Protein 7AF2 (pdb70)

Foldseek 3Di:
DKDFQFDALPDWAADPVGHTQQAQRPPSAQHFWAFWAWEAFLLRKIKIWIWSQRYALDLQFATFIKIWIDNPNAHDTDIYTQGHFPPPANTGWYWHFKAWEFAQQVNQTKIKIKTKTFDPDRDDQLVAQAFLAAPRIDIWMWMDRPRPPHIDTAAACVSVQSSVVGFFHYKGFLTHYAYQDPVGKTKTWMKTQTHPPDPQGIWIFIWIDRRRHYIHTDPATHRQAVNRWYWEDDPQKIKIWHWHAFFIFMWIDNPRTRDIDGQQLRGRQATQAGPTDHKEWYWDAQPPDIKIKMWWANNPVRALQRAQTFIKITQSPPSDIDTLDSPGRGRHDSSHFIYKYWYWDCNPNDIWIKMWTGHHRTIMIDTPVVSVVVRSPSD

B-factor: mean 16.39, std 13.79, range [0.5, 220.58]

Sequence (379 aa):
EKKSSVVFKAEGEHFTDQKKGNTTIVGSGSGGTTKYFRIPAMCCTTSKGTIVVFADARHNTASGQSFIDTAAARSTDGGKKTWNKKKIAIYNDRVNSKKLSRVMDDPTCCIVANIQGRRETILVMVGKWNNNDKTWGAYRDKKAPDTDWDDLVLYKKSTDDGVTFSKKVETNIHDIVTKKNGTISAMLGGVGSGLQLNDDGKLVFPVQMVRTKNITTTTVVLNTTSFIYSTDGITWSLPSGYCEGFGSENNIIEFNASLVNNIRNSGLRRSFETKDFGKKTWTEFPPMDKKVDNRNHGVQGSTITIPSGNKLVVAAHSSAQNKNNDYTRSDISLYAHNLYSGEVKLIDDDFYPKVGNASGAGYSCLSYRKKNVDKETLYVVYEANGSIEFQDLSRRHLPVIKSSYYNN

Radius of gyration: 18.96 Å; Cα contacts (8 Å, |Δi|>4): 1265; chains: 1; bounding box: 46×47×44 Å

Solvent-accessible surface area: 14391 Å² total; per-residue (Å²): 162,97,17,57,1,0,110,14,64,40,17,113,10,69,34,126,183,48,92,80,13,112,9,65,4,77,73,17,7,1,69,14,0,24,4,0,0,2,4,3,0,58,153,24,4,0,0,0,0,0,0,0,7,2,50,52,12,50,15,51,3,23,0,0,0,0,3,0,57,1,95,62,29,2,162,90,30,107,81,58,15,10,2,50,2,68,81,92,38,98,147,14,0,4,0,14,17,0,0,0,2,38,5,87,18,127,72,140,40,5,2,2,0,0,0,0,35,7,19,88,13,85,103,73,43,29,53,46,42,124,106,43,16,12,109,28,6,43,5,20,2,42,83,3,40,62,26,1,82,78,24,58,111,15,116,45,36,0,69,77,24,0,61,161,49,35,36,0,0,2,0,6,0,0,1,0,14,13,28,55,16,145,120,28,54,0,0,0,0,0,7,0,0,17,12,145,121,39,135,66,64,48,8,0,2,0,0,51,3,79,59,2,90,82,2,40,36,16,96,10,72,2,101,1,47,24,4,18,1,1,6,5,39,22,124,99,10,7,0,1,3,0,36,31,64,21,76,3,32,0,19,25,2,154,47,73,0,135,82,28,76,92,9,96,18,2,18,112,80,7,67,1,90,70,55,0,0,0,2,0,2,24,36,0,58,21,80,158,73,46,0,0,0,0,0,0,0,42,0,127,76,67,50,105,21,14,0,11,1,0,0,26,0,2,4,5,99,70,6,96,51,77,88,25,27,35,11,15,82,109,88,10,49,57,73,6,4,1,12,0,0,1,11,41,57,125,29,143,126,127,47,11,0,6,0,0,1,4,7,100,1,6,0,16,2,23,40,0,27,157,27,8,94,67,0,55,76,31,64

Nearest PDB structures (foldseek):
  7af2-assembly1_AAA  TM=1.003E+00  e=1.413E-81  Salmonella enterica subsp. enterica serovar Typhimurium
  3sil-assembly1_A  TM=1.002E+00  e=9.179E-80  Salmonella enterica subsp. enterica serovar Typhimurium str. LT2
  6tvi-assembly1_AAA  TM=1.001E+00  e=4.325E-78  Salmonella enterica subsp. enterica serovar Typhimurium str. LT2
  8um0-assembly1_A  TM=8.917E-01  e=1.892E-34  Clostridium perfringens ATCC 13124
  8ule-assembly1_A  TM=8.725E-01  e=5.517E-34  Clostridium perfringens ATCC 13124

Secondary structure (P-SEA, 3-state):
ccccccccccbbbbccccccccccccccccccccbbbbbbccccbbbbbbcccccccccccbbbbbbbbbcccccbbbbbbcccccccccccccccbbbbbbccccccbbbbbbbcccccccccccccccccccccbbbbbbbbcccccbbbbbbcaaaaaaaaaccccccccccccccccccbbbbbbbcccccccccccbbbbccccccccbbbbcccccccccccbbbbbcccbbbbbbbcccbbbbbbbccccccccccccccccccccccbbbbbbbccccccbbbbbbbbbccccccccccccbbbbbccccbbbbbccccccccccccccccbbbbbbbcccbbbbbbbbbcccbbbbbbcccaaaaaaacc

Structure (mmCIF, N/CA/C/O backbone):
data_7AF2
#
_entry.id   7AF2
#
_cell.length_a   46.914
_cell.length_b   81.357
_cell.length_c   91.053
_cell.angle_alpha   90.000
_cell.angle_beta   90.000
_cell.angle_gamma   90.000
#
_symmetry.space_group_name_H-M   'P 21 21 21'
#
loop_
_entity.id
_entity.type
_entity.pdbx_description
1 polymer Sialidase
2 non-polymer GLYCEROL
3 non-polymer 'PHOSPHATE ION'
4 water water
#
loop_
_atom_site.group_PDB
_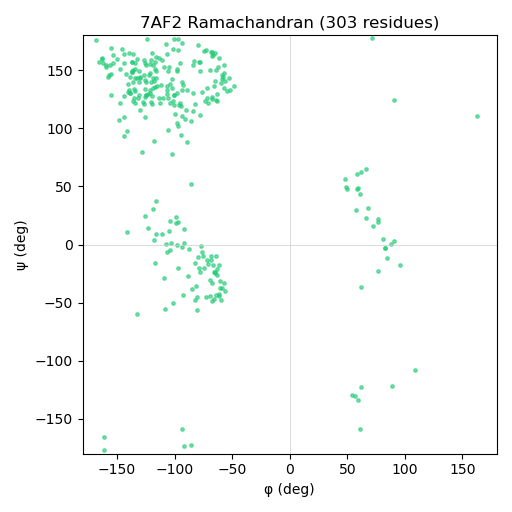atom_site.id
_atom_site.type_symbol
_atom_site.label_atom_id
_atom_site.label_alt_id
_atom_site.label_comp_id
_atom_site.label_asym_id
_atom_site.label_entity_id
_atom_site.label_seq_id
_atom_site.pdbx_PDB_ins_code
_atom_site.Cartn_x
_atom_site.Cartn_y
_atom_site.Cartn_z
_atom_site.occupancy
_atom_site.B_iso_or_equiv
_atom_site.auth_seq_id
_atom_site.auth_comp_id
_atom_site.auth_asym_id
_atom_site.auth_atom_id
_atom_site.pdbx_PDB_model_num
ATOM 1 N N B GLU A 1 1 ? 22.815 38.584 31.222 1.000 113.877 4 GLU AAA N 1
ATOM 2 C CA B GLU A 1 1 ? 23.466 39.501 30.241 1.000 94.501 4 GLU AAA CA 1
ATOM 3 C C B GLU A 1 1 ? 24.428 40.465 30.982 1.000 144.788 4 GLU AAA C 1
ATOM 4 O O B GLU A 1 1 ? 25.533 40.022 31.253 1.000 89.779 4 GLU AAA O 1
ATOM 18 N N A LYS A 1 2 ? 24.265 42.858 30.585 0.490 65.826 5 LYS AAA N 1
ATOM 19 N N B LYS A 1 2 ? 23.972 41.708 31.274 0.510 186.349 5 LYS AAA N 1
ATOM 20 C CA A LYS A 1 2 ? 24.662 43.056 32.000 0.490 140.412 5 LYS AAA CA 1
ATOM 21 C CA B LYS A 1 2 ? 24.597 42.885 31.974 0.510 115.495 5 LYS AAA CA 1
ATOM 22 C C A LYS A 1 2 ? 23.519 43.584 32.876 0.490 61.228 5 LYS AAA C 1
ATOM 23 C C B LYS A 1 2 ? 23.541 43.572 32.865 0.510 159.266 5 LYS AAA C 1
ATOM 24 O O A LYS A 1 2 ? 22.407 43.798 32.373 0.490 76.320 5 LYS AAA O 1
ATOM 25 O O B LYS A 1 2 ? 22.430 43.845 32.375 0.510 139.204 5 LYS AAA O 1
ATOM 62 N N A SER A 1 3 ? 23.849 43.850 34.143 0.750 15.454 6 SER AAA N 1
ATOM 63 N N B SER A 1 3 ? 23.888 43.848 34.125 0.250 160.185 6 SER AAA N 1
ATOM 64 C CA A SER A 1 3 ? 22.892 44.454 35.094 0.750 12.225 6 SER AAA CA 1
ATOM 65 C CA B SER A 1 3 ? 22.911 44.434 35.071 0.250 110.824 6 SER AAA CA 1
ATOM 66 C C A SER A 1 3 ? 23.657 45.324 36.089 0.750 11.341 6 SER AAA C 1
ATOM 67 C C B SER A 1 3 ? 23.641 45.280 36.121 0.250 216.539 6 SER AAA C 1
ATOM 68 O O A SER A 1 3 ? 24.862 45.168 36.242 0.750 12.783 6 SER AAA O 1
ATOM 69 O O B SER A 1 3 ? 24.869 45.158 36.228 0.250 220.584 6 SER AAA O 1
ATOM 84 N N . VAL A 1 4 ? 22.959 46.301 36.630 1.000 14.094 7 VAL AAA N 1
ATOM 85 C CA . VAL A 1 4 ? 23.544 47.175 37.667 1.000 13.528 7 VAL AAA CA 1
ATOM 86 C C . VAL A 1 4 ? 23.194 46.547 39.015 1.000 13.088 7 VAL AAA C 1
ATOM 87 O O . VAL A 1 4 ? 22.013 46.347 39.312 1.000 16.344 7 VAL AAA O 1
ATOM 100 N N . VAL A 1 5 ? 24.216 46.200 39.778 1.000 11.704 8 VAL AAA N 1
ATOM 101 C CA . VAL A 1 5 ? 24.039 45.616 41.115 1.000 11.920 8 VAL AAA CA 1
ATOM 102 C C . VAL A 1 5 ? 23.751 46.748 42.121 1.000 12.212 8 VAL AAA C 1
ATOM 103 O O . VAL A 1 5 ? 22.747 46.729 42.817 1.000 14.075 8 VAL AAA O 1
ATOM 116 N N . PHE A 1 6 ? 24.687 47.718 42.171 1.000 11.154 9 PHE AAA N 1
ATOM 117 C CA . PHE A 1 6 ? 24.588 48.877 43.038 1.000 11.275 9 PHE AAA CA 1
ATOM 118 C C . PHE A 1 6 ? 24.784 50.114 42.202 1.000 11.278 9 PHE AAA C 1
ATOM 119 O O . PHE A 1 6 ? 25.826 50.250 41.567 1.000 11.741 9 PHE AAA O 1
ATOM 136 N N . LYS A 1 7 ? 23.806 51.011 42.229 1.000 11.530 10 LYS AAA N 1
ATOM 137 C CA . LYS A 1 7 ? 23.855 52.231 41.438 1.000 12.286 10 LYS AAA CA 1
ATOM 138 C C . LYS A 1 7 ? 24.420 53.397 42.255 1.000 11.622 10 LYS AAA C 1
ATOM 139 O O . LYS A 1 7 ? 23.810 53.790 43.272 1.000 11.809 10 LYS AAA O 1
ATOM 174 N N . ALA A 1 8 ? 25.535 53.973 41.834 1.000 11.572 11 ALA AAA N 1
ATOM 175 C CA . ALA A 1 8 ? 26.061 55.195 42.455 1.000 11.675 11 ALA AAA CA 1
ATOM 176 C C . ALA A 1 8 ? 24.945 56.224 42.502 1.000 11.599 11 ALA AAA C 1
ATOM 177 O O . ALA A 1 8 ? 24.310 56.516 41.501 1.000 12.401 11 ALA AAA O 1
ATOM 184 N N . GLU A 1 9 ? 24.781 56.855 43.666 1.000 11.609 12 GLU AAA N 1
ATOM 185 C CA . GLU A 1 9 ? 23.782 57.929 43.847 1.000 11.836 12 GLU AAA CA 1
ATOM 186 C C . GLU A 1 9 ? 22.354 57.440 43.502 1.000 12.199 12 GLU AAA C 1
ATOM 187 O O . GLU A 1 9 ? 21.507 58.256 43.178 1.000 13.467 12 GLU AAA O 1
ATOM 199 N N . GLY A 1 10 ? 22.097 56.145 43.700 1.000 12.365 13 GLY AAA N 1
ATOM 200 C CA . GLY A 1 10 ? 20.832 55.553 43.357 1.000 13.646 13 GLY AAA CA 1
ATOM 201 C C . GLY A 1 10 ? 20.330 54.517 44.326 1.000 14.433 13 GLY AAA C 1
ATOM 202 O O . GLY A 1 10 ? 19.407 53.807 43.982 1.000 21.813 13 GLY AAA O 1
ATOM 206 N N . GLU A 1 11 ? 20.938 54.386 45.492 1.000 12.051 14 GLU AAA N 1
ATOM 207 C CA . GLU A 1 11 ? 20.544 53.415 46.510 1.000 12.209 14 GLU AAA CA 1
ATOM 208 C C . GLU A 1 11 ? 20.319 54.151 47.828 1.000 12.117 14 GLU AAA C 1
ATOM 209 O O . GLU A 1 11 ? 21.055 55.091 48.158 1.000 12.873 14 GLU AAA O 1
ATOM 221 N N . HIS A 1 12 ? 19.358 53.645 48.585 1.000 12.891 15 HIS AAA N 1
ATOM 222 C CA . HIS A 1 12 ? 19.079 54.099 49.951 1.000 13.652 15 HIS AAA CA 1
ATOM 223 C C . HIS A 1 12 ? 19.078 52.888 50.865 1.000 13.870 15 HIS AAA C 1
ATOM 224 O O . HIS A 1 12 ? 18.237 52.014 50.711 1.000 18.323 15 HIS AAA O 1
ATOM 239 N N . PHE A 1 13 ? 19.929 52.893 51.841 1.000 12.073 16 PHE AAA N 1
ATOM 240 C CA . PHE A 1 13 ? 19.981 51.841 52.843 1.000 12.228 16 PHE AAA CA 1
ATOM 241 C C . PHE A 1 13 ? 19.433 52.334 54.156 1.000 12.396 16 PHE AAA C 1
ATOM 242 O O . PHE A 1 13 ? 19.326 53.553 54.406 1.000 13.488 16 PHE AAA O 1
ATOM 259 N N . THR A 1 14 ? 19.116 51.395 55.058 1.000 12.941 17 THR AAA N 1
ATOM 260 C CA . THR A 1 14 ? 18.717 51.695 56.436 1.000 13.159 17 THR AAA CA 1
ATOM 261 C C . THR A 1 14 ? 19.712 51.071 57.404 1.000 13.070 17 THR AAA C 1
ATOM 262 O O . THR A 1 14 ? 20.358 50.067 57.115 1.000 13.346 17 THR AAA O 1
ATOM 273 N N . ASP A 1 15 ? 19.781 51.693 58.591 1.000 13.873 18 ASP AAA N 1
ATOM 274 C CA . ASP A 1 15 ? 20.678 51.263 59.659 1.000 14.581 18 ASP AAA CA 1
ATOM 275 C C . ASP A 1 15 ? 19.993 50.176 60.486 1.000 15.144 18 ASP AAA C 1
ATOM 276 O O . ASP A 1 15 ? 18.913 49.678 60.158 1.000 15.239 18 ASP AAA O 1
ATOM 285 N N . GLN A 1 16 ? 20.616 49.777 61.587 1.000 16.676 19 GLN AAA N 1
ATOM 286 C CA . GLN A 1 16 ? 20.145 48.627 62.370 1.000 19.210 19 GLN AAA CA 1
ATOM 287 C C . GLN A 1 16 ? 18.782 48.886 62.983 1.000 19.802 19 GLN AAA C 1
ATOM 288 O O . GLN A 1 16 ? 17.977 47.936 63.151 1.000 25.069 19 GLN AAA O 1
ATOM 313 N N A LYS A 1 17 ? 18.501 50.135 63.333 0.750 21.758 20 LYS AAA N 1
ATOM 314 N N B LYS A 1 17 ? 18.472 50.113 63.293 0.250 15.610 20 LYS AAA N 1
ATOM 315 C CA A LYS A 1 17 ? 17.232 50.642 63.912 0.750 26.632 20 LYS AAA CA 1
ATOM 316 C CA B LYS A 1 17 ? 17.168 50.451 63.874 0.250 14.620 20 LYS AAA CA 1
ATOM 317 C C A LYS A 1 17 ? 16.166 50.901 62.842 0.750 21.355 20 LYS AAA C 1
ATOM 318 C C B LYS A 1 17 ? 16.118 50.574 62.795 0.250 13.825 20 LYS AAA C 1
ATOM 319 O O A LYS A 1 17 ? 14.997 51.230 63.161 0.750 24.450 20 LYS AAA O 1
ATOM 320 O O B LYS A 1 17 ? 14.957 50.565 63.089 0.250 13.915 20 LYS AAA O 1
ATOM 357 N N . GLY A 1 18 ? 16.563 50.761 61.571 1.000 16.705 21 GLY AAA N 1
ATOM 358 C CA . GLY A 1 18 ? 15.649 50.971 60.486 1.000 16.597 21 GLY AAA CA 1
ATOM 359 C C . GLY A 1 18 ? 15.560 52.412 60.055 1.000 15.820 21 GLY AAA C 1
ATOM 360 O O . GLY A 1 18 ? 14.711 52.721 59.246 1.000 17.668 21 GLY AAA O 1
ATOM 364 N N . ASN A 1 19 ? 16.447 53.282 60.509 1.000 15.362 22 ASN AAA N 1
ATOM 365 C CA . ASN A 1 19 ? 16.473 54.675 60.061 1.000 15.899 22 ASN AAA CA 1
ATOM 366 C C . ASN A 1 19 ? 17.297 54.800 58.779 1.000 14.223 22 ASN AAA C 1
ATOM 367 O O . ASN A 1 19 ? 18.263 54.103 58.552 1.000 15.023 22 ASN AAA O 1
ATOM 378 N N A THR A 1 20 ? 16.864 55.611 57.796 0.700 14.396 23 THR AAA N 1
ATOM 379 N N B THR A 1 20 ? 17.028 55.917 58.148 0.300 11.822 23 THR AAA N 1
ATOM 380 C CA A THR A 1 20 ? 17.616 55.736 56.529 0.700 14.478 23 THR AAA CA 1
ATOM 381 C CA B THR A 1 20 ? 17.653 56.219 56.856 0.300 12.254 23 THR AAA CA 1
ATOM 382 C C A THR A 1 20 ? 19.014 56.270 56.805 0.700 14.133 23 THR AAA C 1
ATOM 383 C C B THR A 1 20 ? 19.158 56.335 57.032 0.300 12.104 23 THR AAA C 1
ATOM 384 O O A THR A 1 20 ? 19.281 57.077 57.665 0.700 14.286 23 THR AAA O 1
ATOM 385 O O B THR A 1 20 ? 19.537 57.009 58.092 0.300 11.638 23 THR AAA O 1
ATOM 406 N N . ILE A 1 21 ? 19.950 55.866 56.002 1.000 12.575 24 ILE AAA N 1
ATOM 407 C CA . ILE A 1 21 ? 21.346 56.293 55.966 1.000 11.962 24 ILE AAA CA 1
ATOM 408 C C . ILE A 1 21 ? 21.428 57.384 54.907 1.000 11.730 24 ILE AAA C 1
ATOM 409 O O . ILE A 1 21 ? 21.310 57.115 53.696 1.000 12.844 24 ILE AAA O 1
ATOM 425 N N . VAL A 1 22 ? 21.558 58.625 55.366 1.000 11.262 25 VAL AAA N 1
ATOM 426 C CA . VAL A 1 22 ? 21.610 59.785 54.441 1.000 11.367 25 VAL AAA CA 1
ATOM 427 C C . VAL A 1 22 ? 23.043 59.932 54.006 1.000 11.238 25 VAL AAA C 1
ATOM 428 O O . VAL A 1 22 ? 23.919 60.359 54.764 1.000 13.031 25 VAL AAA O 1
ATOM 441 N N . GLY A 1 23 ? 23.311 59.559 52.757 1.000 11.046 26 GLY AAA N 1
ATOM 442 C CA . GLY A 1 23 ? 24.592 59.735 52.139 1.000 11.272 26 GLY AAA CA 1
ATOM 443 C C . GLY A 1 23 ? 24.692 61.051 51.382 1.000 10.957 26 GLY AAA C 1
ATOM 444 O O . GLY A 1 23 ? 23.817 61.902 51.459 1.000 11.465 26 GLY AAA O 1
ATOM 448 N N . SER A 1 24 ? 25.806 61.193 50.681 1.000 10.833 27 SER AAA N 1
ATOM 449 C CA . SER A 1 24 ? 26.128 62.426 49.941 1.000 11.117 27 SER AAA CA 1
ATOM 450 C C . SER A 1 24 ? 25.786 62.339 48.452 1.000 11.228 27 SER AAA C 1
ATOM 451 O O . SER A 1 24 ? 26.019 63.300 47.738 1.000 12.454 27 SER AAA O 1
ATOM 459 N N . GLY A 1 25 ? 25.265 61.206 47.999 1.000 11.515 28 GLY AAA N 1
ATOM 460 C CA . GLY A 1 25 ? 24.716 61.185 46.705 1.000 11.975 28 GLY AAA CA 1
ATOM 461 C C . GLY A 1 25 ? 23.462 62.018 46.567 1.000 11.899 28 GLY AAA C 1
ATOM 462 O O . GLY A 1 25 ? 22.814 62.320 47.548 1.000 12.107 28 GLY AAA O 1
ATOM 466 N N . SER A 1 26 ? 23.085 62.358 45.313 1.000 12.378 29 SER AAA N 1
ATOM 467 C CA . SER A 1 26 ? 21.872 63.120 45.097 1.000 13.228 29 SER AAA CA 1
ATOM 468 C C . SER A 1 26 ? 20.710 62.550 45.848 1.000 12.767 29 SER AAA C 1
ATOM 469 O O . SER A 1 26 ? 20.548 61.497 45.992 1.000 22.545 29 SER AAA O 1
ATOM 482 N N . GLY A 1 27 ? 19.881 63.275 46.489 1.000 12.712 30 GLY AAA N 1
ATOM 483 C CA . GLY A 1 27 ? 18.734 62.766 47.208 1.000 12.959 30 GLY AAA CA 1
ATOM 484 C C . GLY A 1 27 ? 19.083 62.032 48.490 1.000 12.115 30 GLY AAA C 1
ATOM 485 O O . GLY A 1 27 ? 18.226 61.326 49.023 1.000 13.415 30 GLY AAA O 1
ATOM 489 N N . GLY A 1 28 ? 20.279 62.178 48.997 1.000 11.836 31 GLY AAA N 1
ATOM 490 C CA . GLY A 1 28 ? 20.681 61.470 50.218 1.000 12.365 31 GLY AAA CA 1
ATOM 491 C C . GLY A 1 28 ? 21.006 60.000 49.978 1.000 11.825 31 GLY AAA C 1
ATOM 492 O O . GLY A 1 28 ? 21.035 59.225 50.957 1.000 12.652 31 GLY AAA O 1
ATOM 496 N N . THR A 1 29 ? 21.270 59.630 48.741 1.000 11.870 32 THR AAA N 1
ATOM 497 C CA . THR A 1 29 ? 21.686 58.271 48.400 1.000 11.728 32 THR AAA CA 1
ATOM 498 C C . THR A 1 29 ? 23.143 58.027 48.819 1.000 10.946 32 THR AAA C 1
ATOM 499 O O . THR A 1 29 ? 23.938 58.930 49.085 1.000 11.359 32 THR AAA O 1
ATOM 510 N N . THR A 1 30 ? 23.509 56.740 48.808 1.000 11.104 33 THR AAA N 1
ATOM 511 C CA . THR A 1 30 ? 24.908 56.374 48.927 1.000 10.796 33 THR AAA CA 1
ATOM 512 C C . THR A 1 30 ? 25.696 56.920 47.729 1.000 10.488 33 THR AAA C 1
ATOM 513 O O . THR A 1 30 ? 25.333 56.692 46.575 1.000 11.354 33 THR AAA O 1
ATOM 524 N N . LYS A 1 31 ? 26.802 57.609 48.018 1.000 10.757 34 LYS AAA N 1
ATOM 525 C CA . LYS A 1 31 ? 27.537 58.298 46.968 1.000 10.846 34 LYS AAA CA 1
ATOM 526 C C . LYS A 1 31 ? 28.244 57.352 45.986 1.000 10.630 34 LYS AAA C 1
ATOM 527 O O . LYS A 1 31 ? 28.229 57.627 44.784 1.000 11.738 34 LYS AAA O 1
ATOM 546 N N . TYR A 1 32 ? 28.900 56.314 46.490 1.000 10.475 35 TYR AAA N 1
ATOM 547 C CA . TYR A 1 32 ? 29.859 55.593 45.642 1.000 10.357 35 TYR AAA CA 1
ATOM 548 C C . TYR A 1 32 ? 29.987 54.175 46.179 1.000 10.306 35 TYR AAA C 1
ATOM 549 O O . TYR A 1 32 ? 29.924 53.970 47.409 1.000 11.383 35 TYR AAA O 1
ATOM 567 N N . PHE A 1 33 ? 30.204 53.216 45.299 1.000 9.951 36 PHE AAA N 1
ATOM 568 C CA . PHE A 1 33 ? 30.455 51.836 45.670 1.000 10.064 36 PHE AAA CA 1
ATOM 569 C C . PHE A 1 33 ? 31.834 51.419 45.181 1.000 10.122 36 PHE AAA C 1
ATOM 570 O O . PHE A 1 33 ? 32.233 51.811 44.071 1.000 10.470 36 PHE AAA O 1
ATOM 587 N N . ARG A 1 34 ? 32.524 50.603 45.975 1.000 9.949 37 ARG AAA N 1
ATOM 588 C CA . ARG A 1 34 ? 33.821 50.072 45.568 1.000 9.809 37 ARG AAA CA 1
ATOM 589 C C . ARG A 1 34 ? 33.973 48.647 46.072 1.000 9.706 37 ARG AAA C 1
ATOM 590 O O . ARG A 1 34 ? 33.302 48.218 47.014 1.000 10.372 37 ARG AAA O 1
ATOM 611 N N . ILE A 1 35 ? 34.952 47.961 45.473 1.000 9.730 38 ILE AAA N 1
ATOM 612 C CA . ILE A 1 35 ? 35.548 46.730 46.019 1.000 9.978 38 ILE AAA CA 1
ATOM 613 C C . ILE A 1 35 ? 34.532 45.585 46.043 1.000 9.970 38 ILE AAA C 1
ATOM 614 O O . ILE A 1 35 ? 34.163 45.045 47.090 1.000 10.712 38 ILE AAA O 1
ATOM 630 N N . PRO A 1 36 ? 34.079 45.128 44.846 1.000 10.014 39 PRO AAA N 1
ATOM 631 C CA . PRO A 1 36 ? 33.069 44.092 44.825 1.000 10.443 39 PRO AAA CA 1
ATOM 632 C C . PRO A 1 36 ? 33.657 42.696 45.098 1.000 10.138 39 PRO AAA C 1
ATOM 633 O O . PRO A 1 36 ? 34.760 42.362 44.726 1.000 11.096 39 PRO AAA O 1
ATOM 644 N N . ALA A 1 37 ? 32.795 41.851 45.714 1.000 10.062 40 ALA AAA N 1
ATOM 645 C CA . ALA A 1 37 ? 33.136 40.464 46.010 1.000 10.206 40 ALA AAA CA 1
ATOM 646 C C . ALA A 1 37 ? 31.903 39.643 45.746 1.000 10.117 40 ALA AAA C 1
ATOM 647 O O . ALA A 1 37 ? 30.840 39.978 46.235 1.000 13.344 40 ALA AAA O 1
ATOM 654 N N . MET A 1 38 ? 32.001 38.545 45.001 1.000 9.780 41 MET AAA N 1
ATOM 655 C CA . MET A 1 38 ? 30.837 37.767 44.619 1.000 10.056 41 MET AAA CA 1
ATOM 656 C C . MET A 1 38 ? 31.050 36.285 44.948 1.000 9.759 41 MET AAA C 1
ATOM 657 O O . MET A 1 38 ? 32.108 35.727 44.688 1.000 11.096 41 MET AAA O 1
ATOM 671 N N A CYS A 1 39 ? 30.007 35.694 45.536 0.650 9.714 42 CYS AAA N 1
ATOM 672 N N B CYS A 1 39 ? 29.968 35.663 45.262 0.350 10.457 42 CYS AAA N 1
ATOM 673 C CA A CYS A 1 39 ? 29.902 34.269 45.858 0.650 10.028 42 CYS AAA CA 1
ATOM 674 C CA B CYS A 1 39 ? 29.933 34.221 45.219 0.350 11.780 42 CYS AAA CA 1
ATOM 675 C C A CYS A 1 39 ? 28.575 33.721 45.390 0.650 11.186 42 CYS AAA C 1
ATOM 676 C C B CYS A 1 39 ? 28.554 33.800 45.034 0.350 12.809 42 CYS AAA C 1
ATOM 677 O O A CYS A 1 39 ? 27.579 34.458 45.039 0.650 17.739 42 CYS AAA O 1
ATOM 678 O O B CYS A 1 39 ? 27.577 34.318 45.795 0.350 8.754 42 CYS AAA O 1
ATOM 691 N N . THR A 1 40 ? 28.584 32.595 44.571 1.000 11.586 43 THR AAA N 1
ATOM 692 C CA . THR A 1 40 ? 27.381 31.946 44.050 1.000 11.572 43 THR AAA CA 1
ATOM 693 C C . THR A 1 40 ? 27.193 30.601 44.768 1.000 10.422 43 THR AAA C 1
ATOM 694 O O . THR A 1 40 ? 28.165 29.889 44.938 1.000 11.162 43 THR AAA O 1
ATOM 705 N N . THR A 1 41 ? 25.963 30.311 45.177 1.000 10.630 44 THR AAA N 1
ATOM 706 C CA . THR A 1 41 ? 25.700 29.107 45.954 1.000 10.757 44 THR AAA CA 1
ATOM 707 C C . THR A 1 41 ? 25.274 27.929 45.074 1.000 10.667 44 THR AAA C 1
ATOM 708 O O . THR A 1 41 ? 25.003 28.078 43.874 1.000 11.207 44 THR AAA O 1
ATOM 719 N N . SER A 1 42 ? 25.160 26.770 45.722 1.000 11.064 45 SER AAA N 1
ATOM 720 C CA . SER A 1 42 ? 24.672 25.551 45.078 1.000 11.480 45 SER AAA CA 1
ATOM 721 C C . SER A 1 42 ? 23.249 25.679 44.570 1.000 12.317 45 SER AAA C 1
ATOM 722 O O . SER A 1 42 ? 22.803 24.858 43.772 1.000 14.436 45 SER AAA O 1
ATOM 730 N N . LYS A 1 43 ? 22.488 26.663 45.046 1.000 12.401 46 LYS AAA N 1
ATOM 731 C CA . LYS A 1 43 ? 21.137 26.939 44.597 1.000 13.117 46 LYS AAA CA 1
ATOM 732 C C . LYS A 1 43 ? 21.130 27.870 43.387 1.000 12.880 46 LYS AAA C 1
ATOM 733 O O . LYS A 1 43 ? 20.063 28.190 42.860 1.000 14.902 46 LYS AAA O 1
ATOM 752 N N . GLY A 1 44 ? 22.294 28.339 42.975 1.000 12.199 47 GLY AAA N 1
ATOM 753 C CA . GLY A 1 44 ? 22.395 29.307 41.876 1.000 12.902 47 GLY AAA CA 1
ATOM 754 C C . GLY A 1 44 ? 22.291 30.753 42.336 1.000 11.478 47 GLY AAA C 1
ATOM 755 O O . GLY A 1 44 ? 22.339 31.657 41.490 1.000 12.499 47 GLY AAA O 1
ATOM 759 N N . THR A 1 45 ? 22.129 30.982 43.623 1.000 11.151 48 THR AAA N 1
ATOM 760 C CA . THR A 1 45 ? 21.958 32.333 44.186 1.000 11.001 48 THR AAA CA 1
ATOM 761 C C . THR A 1 45 ? 23.270 33.070 44.123 1.000 10.683 48 THR AAA C 1
ATOM 762 O O . THR A 1 45 ? 24.309 32.531 44.482 1.000 12.136 48 THR AAA O 1
ATOM 773 N N . ILE A 1 46 ? 23.210 34.327 43.672 1.000 10.688 49 ILE AAA N 1
ATOM 774 C CA . ILE A 1 46 ? 24.384 35.178 43.559 1.000 10.809 49 ILE AAA CA 1
ATOM 775 C C . ILE A 1 46 ? 24.338 36.214 44.696 1.000 10.680 49 ILE AAA C 1
ATOM 776 O O . ILE A 1 46 ? 23.338 36.921 44.814 1.000 11.451 49 ILE AAA O 1
ATOM 792 N N . VAL A 1 47 ? 25.410 36.294 45.466 1.000 10.654 50 VAL AAA N 1
ATOM 793 C CA . VAL A 1 47 ? 25.531 37.341 46.486 1.000 10.438 50 VAL AAA CA 1
ATOM 794 C C . VAL A 1 47 ? 26.754 38.165 46.139 1.000 10.033 50 VAL AAA C 1
ATOM 795 O O . VAL A 1 47 ? 27.850 37.644 45.959 1.000 10.722 50 VAL AAA O 1
ATOM 808 N N . VAL A 1 48 ? 26.544 39.480 46.064 1.000 10.206 51 VAL AAA N 1
ATOM 809 C CA . VAL A 1 48 ? 27.581 40.440 45.755 1.000 10.046 51 VAL AAA CA 1
ATOM 810 C C . VAL A 1 48 ? 27.704 41.413 46.936 1.000 10.059 51 VAL AAA C 1
ATOM 811 O O . VAL A 1 48 ? 26.750 42.078 47.297 1.000 11.409 51 VAL AAA O 1
ATOM 824 N N . PHE A 1 49 ? 28.882 41.459 47.507 1.000 10.056 52 PHE AAA N 1
ATOM 825 C CA . PHE A 1 49 ? 29.226 42.425 48.546 1.000 10.120 52 PHE AAA CA 1
ATOM 826 C C . PHE A 1 49 ? 29.965 43.595 47.930 1.000 9.959 52 PHE AAA C 1
ATOM 827 O O . PHE A 1 49 ? 30.706 43.424 46.939 1.000 10.717 52 PHE AAA O 1
ATOM 844 N N . ALA A 1 50 ? 29.847 44.783 48.519 1.000 10.125 53 ALA AAA N 1
ATOM 845 C CA . ALA A 1 50 ? 30.666 45.922 48.100 1.000 9.930 53 ALA AAA CA 1
ATOM 846 C C . ALA A 1 50 ? 30.676 46.918 49.241 1.000 9.875 53 ALA AAA C 1
ATOM 847 O O . ALA A 1 50 ? 29.741 46.993 50.031 1.000 10.693 53 ALA AAA O 1
ATOM 854 N N . ASP A 1 51 ? 31.734 47.722 49.280 1.000 9.643 54 ASP AAA N 1
ATOM 855 C CA . ASP A 1 51 ? 31.718 48.919 50.110 1.000 9.812 54 ASP AAA CA 1
ATOM 856 C C . ASP A 1 51 ? 30.639 49.886 49.628 1.000 10.143 54 ASP AAA C 1
ATOM 857 O O . ASP A 1 51 ? 30.674 50.333 48.465 1.000 10.425 54 ASP AAA O 1
ATOM 866 N N . ALA A 1 52 ? 29.732 50.240 50.535 1.000 9.870 55 ALA AAA N 1
ATOM 867 C CA . ALA A 1 52 ? 28.770 51.333 50.350 1.000 10.014 55 ALA AAA CA 1
ATOM 868 C C . ALA A 1 52 ? 29.456 52.546 50.996 1.000 9.822 55 ALA AAA C 1
ATOM 869 O O . ALA A 1 52 ? 29.415 52.746 52.211 1.000 10.178 55 ALA AAA O 1
ATOM 876 N N . ARG A 1 53 ? 30.153 53.314 50.144 1.000 10.141 56 ARG AAA N 1
ATOM 877 C CA . ARG A 1 53 ? 30.918 54.489 50.593 1.000 10.317 56 ARG AAA CA 1
ATOM 878 C C . ARG A 1 53 ? 29.933 55.668 50.520 1.000 10.004 56 ARG AAA C 1
ATOM 879 O O . ARG A 1 53 ? 29.750 56.338 49.502 1.000 10.704 56 ARG AAA O 1
ATOM 900 N N . HIS A 1 54 ? 29.217 55.847 51.637 1.000 10.228 57 HIS AAA N 1
ATOM 901 C CA . HIS A 1 54 ? 28.037 56.688 51.625 1.000 10.349 57 HIS AAA CA 1
ATOM 902 C C . HIS A 1 54 ? 28.310 58.131 51.250 1.000 10.291 57 HIS AAA C 1
ATOM 903 O O . HIS A 1 54 ? 27.400 58.764 50.690 1.000 10.725 57 HIS AAA O 1
ATOM 918 N N . ASN A 1 55 ? 29.491 58.643 51.579 1.000 10.696 58 ASN AAA N 1
ATOM 919 C CA . ASN A 1 55 ? 29.776 60.068 51.398 1.000 10.980 58 ASN AAA CA 1
ATOM 920 C C . ASN A 1 55 ? 30.761 60.385 50.267 1.000 11.136 58 ASN AAA C 1
ATOM 921 O O . ASN A 1 55 ? 30.695 61.494 49.735 1.000 13.054 58 ASN AAA O 1
ATOM 932 N N . THR A 1 56 ? 31.691 59.503 49.932 1.000 12.273 59 THR AAA N 1
ATOM 933 C CA . THR A 1 56 ? 32.778 59.832 49.020 1.000 12.012 59 THR AAA CA 1
ATOM 934 C C . THR A 1 56 ? 33.418 58.520 48.592 1.000 11.715 59 THR AAA C 1
ATOM 935 O O . THR A 1 56 ? 33.368 57.533 49.319 1.000 12.644 59 THR AAA O 1
ATOM 954 N N . ALA A 1 57 ? 34.095 58.536 47.438 1.000 12.133 60 ALA AAA N 1
ATOM 955 C CA . ALA A 1 57 ? 34.897 57.397 47.000 1.000 11.946 60 ALA AAA CA 1
ATOM 956 C C . ALA A 1 57 ? 36.112 57.123 47.883 1.000 11.530 60 ALA AAA C 1
ATOM 957 O O . ALA A 1 57 ? 36.673 56.033 47.777 1.000 11.804 60 ALA AAA O 1
ATOM 964 N N . SER A 1 58 ? 36.545 58.081 48.704 1.000 12.309 61 SER AAA N 1
ATOM 965 C CA . SER A 1 58 ? 37.753 57.874 49.503 1.000 12.625 61 SER AAA CA 1
ATOM 966 C C . SER A 1 58 ? 37.610 56.648 50.399 1.000 11.712 61 SER AAA C 1
ATOM 967 O O . SER A 1 58 ? 36.574 56.378 50.998 1.000 12.594 61 SER AAA O 1
ATOM 975 N N . GLY A 1 59 ? 38.722 55.945 50.563 1.000 12.365 62 GLY AAA N 1
ATOM 976 C CA . GLY A 1 59 ? 38.792 54.839 51.541 1.000 13.123 62 GLY AAA CA 1
ATOM 977 C C . GLY A 1 59 ? 38.795 55.280 52.981 1.000 12.686 62 GLY AAA C 1
ATOM 978 O O . GLY A 1 59 ? 38.538 54.473 53.854 1.000 15.931 62 GLY AAA O 1
ATOM 982 N N . GLN A 1 60 ? 39.075 56.554 53.242 1.000 12.201 63 GLN AAA N 1
ATOM 983 C CA . GLN A 1 60 ? 39.030 57.112 54.614 1.000 12.596 63 GLN AAA CA 1
ATOM 984 C C . GLN A 1 60 ? 37.745 57.881 54.737 1.000 11.770 63 GLN AAA C 1
ATOM 985 O O . GLN A 1 60 ? 37.715 59.118 54.625 1.000 13.594 63 GLN AAA O 1
ATOM 999 N N . SER A 1 61 ? 36.655 57.159 54.914 1.000 11.430 64 SER AAA N 1
ATOM 1000 C CA . SER A 1 61 ? 35.317 57.749 54.896 1.000 11.383 64 SER AAA CA 1
ATOM 1001 C C . SER A 1 61 ? 34.345 56.781 55.570 1.000 10.930 64 SER AAA C 1
ATOM 1002 O O . SER A 1 61 ? 34.779 55.721 56.085 1.000 11.222 64 SER AAA O 1
ATOM 1010 N N . PHE A 1 62 ? 33.069 57.122 55.580 1.000 10.962 65 PHE AAA N 1
ATOM 1011 C CA . PHE A 1 62 ? 32.035 56.392 56.327 1.000 10.614 65 PHE AAA CA 1
ATOM 1012 C C . PHE A 1 62 ? 31.462 55.306 55.410 1.000 10.496 65 PHE AAA C 1
ATOM 1013 O O . PHE A 1 62 ? 30.870 55.623 54.369 1.000 10.996 65 PHE AAA O 1
ATOM 1030 N N . ILE A 1 63 ? 31.666 54.039 55.794 1.000 10.217 66 ILE AAA N 1
ATOM 1031 C CA . ILE A 1 63 ? 31.463 52.920 54.858 1.000 10.106 66 ILE AAA CA 1
ATOM 1032 C C . ILE A 1 63 ? 30.794 51.764 55.582 1.000 9.993 66 ILE AAA C 1
ATOM 1033 O O . ILE A 1 63 ? 31.229 51.389 56.685 1.000 10.420 66 ILE AAA O 1
ATOM 1049 N N . ASP A 1 64 ? 29.756 51.190 54.966 1.000 10.049 67 ASP AAA N 1
ATOM 1050 C CA . ASP A 1 64 ? 29.169 49.910 55.416 1.000 10.233 67 ASP AAA CA 1
ATOM 1051 C C . ASP A 1 64 ? 29.373 48.874 54.310 1.000 9.875 67 ASP AAA C 1
ATOM 1052 O O . ASP A 1 64 ? 29.588 49.234 53.146 1.000 10.836 67 ASP AAA O 1
ATOM 1061 N N . THR A 1 65 ? 29.261 47.584 54.651 1.000 9.972 68 THR AAA N 1
ATOM 1062 C CA . THR A 1 65 ? 29.332 46.521 53.634 1.000 10.151 68 THR AAA CA 1
ATOM 1063 C C . THR A 1 65 ? 27.930 46.187 53.183 1.000 10.225 68 THR AAA C 1
ATOM 1064 O O . THR A 1 65 ? 27.135 45.617 53.930 1.000 11.038 68 THR AAA O 1
ATOM 1075 N N . ALA A 1 66 ? 27.621 46.550 51.924 1.000 10.383 69 ALA AAA N 1
ATOM 1076 C CA . ALA A 1 66 ? 26.347 46.204 51.328 1.000 10.533 69 ALA AAA CA 1
ATOM 1077 C C . ALA A 1 66 ? 26.394 44.789 50.735 1.000 10.191 69 ALA AAA C 1
ATOM 1078 O O . ALA A 1 66 ? 27.459 44.303 50.368 1.000 10.854 69 ALA AAA O 1
ATOM 1085 N N . ALA A 1 67 ? 25.221 44.175 50.652 1.000 10.528 70 ALA AAA N 1
ATOM 1086 C CA . ALA A 1 67 ? 25.052 42.871 50.011 1.000 10.799 70 ALA AAA CA 1
ATOM 1087 C C . ALA A 1 67 ? 23.843 42.926 49.107 1.000 10.496 70 ALA AAA C 1
ATOM 1088 O O . ALA A 1 67 ? 22.754 43.317 49.521 1.000 12.428 70 ALA AAA O 1
ATOM 1095 N N . ALA A 1 68 ? 24.033 42.433 47.881 1.000 10.754 71 ALA AAA N 1
ATOM 1096 C CA . ALA A 1 68 ? 22.980 42.317 46.880 1.000 11.215 71 ALA AAA CA 1
ATOM 1097 C C . ALA A 1 68 ? 22.810 40.821 46.572 1.000 10.696 71 ALA AAA C 1
ATOM 1098 O O . ALA A 1 68 ? 23.792 40.127 46.382 1.000 12.254 71 ALA AAA O 1
ATOM 1105 N N . ARG A 1 69 ? 21.572 40.382 46.500 1.000 10.920 72 ARG AAA N 1
ATOM 1106 C CA . ARG A 1 69 ? 21.260 38.955 46.294 1.000 10.854 72 ARG AAA CA 1
ATOM 1107 C C . ARG A 1 69 ? 20.357 38.822 45.080 1.000 10.778 72 ARG AAA C 1
ATOM 1108 O O . ARG A 1 69 ? 19.311 39.486 45.005 1.000 11.657 72 ARG AAA O 1
ATOM 1129 N N . SER A 1 70 ? 20.742 37.948 44.161 1.000 10.585 73 SER AAA N 1
ATOM 1130 C CA . SER A 1 70 ? 19.935 37.669 42.970 1.000 10.857 73 SER AAA CA 1
ATOM 1131 C C . SER A 1 70 ? 19.660 36.165 42.874 1.000 10.675 73 SER AAA C 1
ATOM 1132 O O . SER A 1 70 ? 20.609 35.372 42.926 1.000 11.470 73 SER AAA O 1
ATOM 1140 N N . THR A 1 71 ? 18.416 35.821 42.715 1.000 11.062 74 THR AAA N 1
ATOM 1141 C CA . THR A 1 71 ? 17.990 34.422 42.497 1.000 11.801 74 THR AAA CA 1
ATOM 1142 C C . THR A 1 71 ? 17.465 34.217 41.088 1.000 12.183 74 THR AAA C 1
ATOM 1143 O O . THR A 1 71 ? 16.964 33.122 40.781 1.000 14.612 74 THR AAA O 1
ATOM 1154 N N . ASP A 1 72 ? 17.613 35.204 40.209 1.000 12.459 75 ASP AAA N 1
ATOM 1155 C CA . ASP A 1 72 ? 17.154 35.120 38.803 1.000 13.675 75 ASP AAA CA 1
ATOM 1156 C C . ASP A 1 72 ? 18.319 35.264 37.831 1.000 13.667 75 ASP AAA C 1
ATOM 1157 O O . ASP A 1 72 ? 18.105 35.752 36.715 1.000 16.252 75 ASP AAA O 1
ATOM 1166 N N . GLY A 1 73 ? 19.490 34.827 38.221 1.000 13.125 76 GLY AAA N 1
ATOM 1167 C CA . GLY A 1 73 ? 20.622 34.811 37.301 1.000 14.362 76 GLY AAA CA 1
ATOM 1168 C C . GLY A 1 73 ? 21.260 36.189 37.068 1.000 13.510 76 GLY AAA C 1
ATOM 1169 O O . GLY A 1 73 ? 21.954 36.396 36.051 1.000 15.681 76 GLY AAA O 1
ATOM 1173 N N . GLY A 1 74 ? 21.050 37.102 38.001 1.000 13.191 77 GLY AAA N 1
ATOM 1174 C CA . GLY A 1 74 ? 21.651 38.426 37.946 1.000 14.036 77 GLY AAA CA 1
ATOM 1175 C C . GLY A 1 74 ? 20.808 39.458 37.250 1.000 14.302 77 GLY AAA C 1
ATOM 1176 O O . GLY A 1 74 ? 21.292 40.547 36.958 1.000 17.810 77 GLY AAA O 1
ATOM 1180 N N A LYS A 1 75 ? 19.546 39.166 36.953 0.500 13.762 78 LYS AAA N 1
ATOM 1181 N N B LYS A 1 75 ? 19.527 39.182 37.035 0.500 14.473 78 LYS AAA N 1
ATOM 1182 C CA A LYS A 1 75 ? 18.688 40.194 36.357 0.500 14.883 78 LYS AAA CA 1
ATOM 1183 C CA B LYS A 1 75 ? 18.619 40.125 36.369 0.500 15.712 78 LYS AAA CA 1
ATOM 1184 C C A LYS A 1 75 ? 18.310 41.231 37.399 0.500 13.738 78 LYS AAA C 1
ATOM 1185 C C B LYS A 1 75 ? 18.124 41.184 37.343 0.500 15.912 78 LYS AAA C 1
ATOM 1186 O O A LYS A 1 75 ? 18.360 42.435 37.055 0.500 15.999 78 LYS AAA O 1
ATOM 1187 O O B LYS A 1 75 ? 17.942 42.343 36.937 0.500 16.465 78 LYS AAA O 1
ATOM 1224 N N . THR A 1 76 ? 17.838 40.794 38.575 1.000 14.023 79 THR AAA N 1
ATOM 1225 C CA . THR A 1 76 ? 17.364 41.698 39.618 1.000 13.854 79 THR AAA CA 1
ATOM 1226 C C . THR A 1 76 ? 18.052 41.356 40.919 1.000 12.544 79 THR AAA C 1
ATOM 1227 O O . THR A 1 76 ? 18.463 40.222 41.151 1.000 13.067 79 THR AAA O 1
ATOM 1238 N N . TRP A 1 77 ? 18.084 42.377 41.804 1.000 12.470 80 TRP AAA N 1
ATOM 1239 C CA . TRP A 1 77 ? 18.851 42.310 43.039 1.000 12.491 80 TRP AAA CA 1
ATOM 1240 C C . TRP A 1 77 ? 18.043 42.829 44.203 1.000 12.920 80 TRP AAA C 1
ATOM 1241 O O . TRP A 1 77 ? 17.507 43.936 44.145 1.000 15.549 80 TRP AAA O 1
ATOM 1262 N N . ASN A 1 78 ? 18.051 42.087 45.323 1.000 12.494 81 ASN AAA N 1
ATOM 1263 C CA . ASN A 1 78 ? 17.562 42.566 46.612 1.000 13.099 81 ASN AAA CA 1
ATOM 1264 C C . ASN A 1 78 ? 18.765 43.023 47.421 1.000 12.425 81 ASN AAA C 1
ATOM 1265 O O . ASN A 1 78 ? 19.717 42.291 47.548 1.000 14.702 81 ASN AAA O 1
ATOM 1276 N N . LYS A 1 79 ? 18.711 44.209 47.982 1.000 13.041 82 LYS AAA N 1
ATOM 1277 C CA . LYS A 1 79 ? 19.880 44.848 48.585 1.000 13.473 82 LYS AAA CA 1
ATOM 1278 C C . LYS A 1 79 ? 19.632 45.137 50.084 1.000 13.338 82 LYS AAA C 1
ATOM 1279 O O . LYS A 1 79 ? 18.520 45.480 50.475 1.000 16.834 82 LYS AAA O 1
ATOM 1298 N N A LYS A 1 80 ? 20.594 44.795 50.965 0.120 7.811 83 LYS AAA N 1
ATOM 1299 N N B LYS A 1 80 ? 20.741 45.154 50.782 0.880 12.449 83 LYS AAA N 1
ATOM 1300 C CA A LYS A 1 80 ? 20.677 45.185 52.394 0.120 7.867 83 LYS AAA CA 1
ATOM 1301 C CA B LYS A 1 80 ? 20.696 45.448 52.213 0.880 13.199 83 LYS AAA CA 1
ATOM 1302 C C A LYS A 1 80 ? 22.106 45.706 52.657 0.120 8.506 83 LYS AAA C 1
ATOM 1303 C C B LYS A 1 80 ? 22.109 45.686 52.675 0.880 12.446 83 LYS AAA C 1
ATOM 1304 O O A LYS A 1 80 ? 23.028 45.812 51.680 0.120 8.064 83 LYS AAA O 1
ATOM 1305 O O B LYS A 1 80 ? 23.044 45.457 51.954 0.880 12.386 83 LYS AAA O 1
ATOM 1342 N N . ILE A 1 81 ? 22.268 46.108 53.932 1.000 12.312 84 ILE AAA N 1
ATOM 1343 C CA . ILE A 1 81 ? 23.593 46.146 54.552 1.000 11.641 84 ILE AAA CA 1
ATOM 1344 C C . ILE A 1 81 ? 23.831 44.816 55.268 1.000 11.680 84 ILE AAA C 1
ATOM 1345 O O . ILE A 1 81 ? 23.014 44.397 56.104 1.000 13.712 84 ILE AAA O 1
ATOM 1361 N N . ALA A 1 82 ? 24.931 44.161 54.932 1.000 11.443 85 ALA AAA N 1
ATOM 1362 C CA . ALA A 1 82 ? 25.346 42.941 55.614 1.000 11.909 85 ALA AAA CA 1
ATOM 1363 C C . ALA A 1 82 ? 26.161 43.196 56.892 1.000 11.388 85 ALA AAA C 1
ATOM 1364 O O . ALA A 1 82 ? 26.068 42.426 57.813 1.000 12.883 85 ALA AAA O 1
ATOM 1371 N N . ILE A 1 83 ? 27.030 44.224 56.848 1.000 10.878 86 ILE AAA N 1
ATOM 1372 C CA . ILE A 1 83 ? 27.911 44.540 57.984 1.000 10.896 86 ILE AAA CA 1
ATOM 1373 C C . ILE A 1 83 ? 27.887 46.043 58.168 1.000 10.912 86 ILE AAA C 1
ATOM 1374 O O . ILE A 1 83 ? 28.174 46.785 57.234 1.000 10.996 86 ILE AAA O 1
ATOM 1390 N N . TYR A 1 84 ? 27.523 46.491 59.372 1.000 11.130 87 TYR AAA N 1
ATOM 1391 C CA . TYR A 1 84 ? 27.522 47.894 59.716 1.000 11.351 87 TYR AAA CA 1
ATOM 1392 C C . TYR A 1 84 ? 28.828 48.281 60.377 1.000 11.328 87 TYR AAA C 1
ATOM 1393 O O . TYR A 1 84 ? 29.335 47.566 61.266 1.000 12.557 87 TYR AAA O 1
ATOM 1411 N N . ASN A 1 85 ? 29.344 49.470 60.031 1.000 10.796 88 ASN AAA N 1
ATOM 1412 C CA . ASN A 1 85 ? 30.454 50.013 60.805 1.000 10.512 88 ASN AAA CA 1
ATOM 1413 C C . ASN A 1 85 ? 29.973 50.382 62.216 1.000 10.728 88 ASN AAA C 1
ATOM 1414 O O . ASN A 1 85 ? 28.776 50.465 62.494 1.000 11.536 88 ASN AAA O 1
ATOM 1425 N N . ASP A 1 86 ? 30.955 50.604 63.100 1.000 10.767 89 ASP AAA N 1
ATOM 1426 C CA . ASP A 1 86 ? 30.678 50.803 64.516 1.000 11.080 89 ASP AAA CA 1
ATOM 1427 C C . ASP A 1 86 ? 30.020 52.139 64.853 1.000 11.365 89 ASP AAA C 1
ATOM 1428 O O . ASP A 1 86 ? 29.596 52.313 66.007 1.000 12.249 89 ASP AAA O 1
ATOM 1437 N N . ARG A 1 87 ? 30.004 53.096 63.938 1.000 11.715 90 ARG AAA N 1
ATOM 1438 C CA . ARG A 1 87 ? 29.310 54.380 64.189 1.000 11.996 90 ARG AAA CA 1
ATOM 1439 C C . ARG A 1 87 ? 29.922 55.088 65.388 1.000 12.388 90 ARG AAA C 1
ATOM 1440 O O . ARG A 1 87 ? 29.233 55.679 66.223 1.000 14.454 90 ARG AAA O 1
ATOM 1461 N N . VAL A 1 88 ? 31.245 55.084 65.432 1.000 12.246 91 VAL AAA N 1
ATOM 1462 C CA . VAL A 1 88 ? 32.022 55.926 66.343 1.000 12.586 91 VAL AAA CA 1
ATOM 1463 C C . VAL A 1 88 ? 32.192 57.335 65.786 1.000 14.107 91 VAL AAA C 1
ATOM 1464 O O . VAL A 1 88 ? 32.096 58.315 66.512 1.000 16.649 91 VAL AAA O 1
ATOM 1477 N N . ASN A 1 89 ? 32.593 57.406 64.487 1.000 14.886 92 ASN AAA N 1
ATOM 1478 C CA . ASN A 1 89 ? 33.110 58.600 63.795 1.000 15.983 92 ASN AAA CA 1
ATOM 1479 C C . ASN A 1 89 ? 32.229 58.768 62.559 1.000 14.533 92 ASN AAA C 1
ATOM 1480 O O . ASN A 1 89 ? 32.340 57.904 61.644 1.000 14.507 92 ASN AAA O 1
ATOM 1491 N N . SER A 1 90 ? 31.322 59.792 62.443 1.000 17.194 93 SER AAA N 1
ATOM 1492 C CA . SER A 1 90 ? 30.364 59.896 61.262 1.000 17.392 93 SER AAA CA 1
ATOM 1493 C C . SER A 1 90 ? 31.108 60.167 59.954 1.000 15.386 93 SER AAA C 1
ATOM 1494 O O . SER A 1 90 ? 30.540 60.113 58.868 1.000 16.305 93 SER AAA O 1
ATOM 1502 N N A LYS A 1 91 ? 32.407 60.561 60.053 0.700 15.689 94 LYS AAA N 1
ATOM 1503 N N C LYS A 1 91 ? 32.386 60.377 60.080 0.300 15.986 94 LYS AAA N 1
ATOM 1504 C CA A LYS A 1 91 ? 33.304 60.799 58.907 0.700 14.694 94 LYS AAA CA 1
ATOM 1505 C CA C LYS A 1 91 ? 33.153 60.707 58.894 0.300 13.967 94 LYS AAA CA 1
ATOM 1506 C C A LYS A 1 91 ? 34.170 59.608 58.543 0.700 12.775 94 LYS AAA C 1
ATOM 1507 C C C LYS A 1 91 ? 34.007 59.510 58.522 0.300 11.257 94 LYS AAA C 1
ATOM 1508 O O A LYS A 1 91 ? 34.588 59.503 57.407 0.700 16.739 94 LYS AAA O 1
ATOM 1509 O O C LYS A 1 91 ? 34.131 59.290 57.354 0.300 10.335 94 LYS AAA O 1
ATOM 1546 N N . LEU A 1 92 ? 34.548 58.768 59.496 1.000 11.820 95 LEU AAA N 1
ATOM 1547 C CA . LEU A 1 92 ? 35.654 57.795 59.301 1.000 11.609 95 LEU AAA CA 1
ATOM 1548 C C . LEU A 1 92 ? 35.293 56.371 59.678 1.000 11.078 95 LEU AAA C 1
ATOM 1549 O O . LEU A 1 92 ? 36.035 55.462 59.259 1.000 11.428 95 LEU AAA O 1
ATOM 1565 N N . SER A 1 93 ? 34.222 56.110 60.418 1.000 10.980 96 SER AAA N 1
ATOM 1566 C CA . SER A 1 93 ? 33.973 54.713 60.782 1.000 10.678 96 SER AAA CA 1
ATOM 1567 C C . SER A 1 93 ? 33.660 53.905 59.515 1.000 10.383 96 SER AAA C 1
ATOM 1568 O O . SER A 1 93 ? 32.873 54.312 58.657 1.000 11.093 96 SER AAA O 1
ATOM 1576 N N . ARG A 1 94 ? 34.266 52.709 59.438 1.000 10.212 97 ARG AAA N 1
ATOM 1577 C CA . ARG A 1 94 ? 34.207 51.967 58.177 1.000 10.320 97 ARG AAA CA 1
ATOM 1578 C C . ARG A 1 94 ? 34.437 50.485 58.433 1.000 10.212 97 ARG AAA C 1
ATOM 1579 O O . ARG A 1 94 ? 35.258 50.067 59.244 1.000 10.988 97 ARG AAA O 1
ATOM 1600 N N . VAL A 1 95 ? 33.702 49.695 57.626 1.000 10.196 98 VAL AAA N 1
ATOM 1601 C CA . VAL A 1 95 ? 34.027 48.290 57.337 1.000 10.380 98 VAL AAA CA 1
ATOM 1602 C C . VAL A 1 95 ? 34.252 48.236 55.836 1.000 10.807 98 VAL AAA C 1
ATOM 1603 O O . VAL A 1 95 ? 33.459 48.822 55.065 1.000 12.217 98 VAL AAA O 1
ATOM 1616 N N . MET A 1 96 ? 35.325 47.557 55.405 1.000 10.543 99 MET AAA N 1
ATOM 1617 C CA . MET A 1 96 ? 35.768 47.738 54.031 1.000 11.238 99 MET AAA CA 1
ATOM 1618 C C . MET A 1 96 ? 36.518 46.539 53.493 1.000 10.001 99 MET AAA C 1
ATOM 1619 O O . MET A 1 96 ? 37.118 45.743 54.213 1.000 10.685 99 MET AAA O 1
ATOM 1633 N N A ASP A 1 97 ? 36.526 46.517 52.142 0.750 10.280 100 ASP AAA N 1
ATOM 1634 N N B ASP A 1 97 ? 36.468 46.473 52.149 0.250 9.475 100 ASP AAA N 1
ATOM 1635 C CA A ASP A 1 97 ? 37.403 45.634 51.363 0.750 10.886 100 ASP AAA CA 1
ATOM 1636 C CA B ASP A 1 97 ? 37.296 45.598 51.293 0.250 9.470 100 ASP AAA CA 1
ATOM 1637 C C A ASP A 1 97 ? 37.005 44.154 51.482 0.750 10.491 100 ASP AAA C 1
ATOM 1638 C C B ASP A 1 97 ? 36.981 44.144 51.540 0.250 9.262 100 ASP AAA C 1
ATOM 1639 O O A ASP A 1 97 ? 37.819 43.322 51.875 0.750 11.407 100 ASP AAA O 1
ATOM 1640 O O B ASP A 1 97 ? 37.783 43.406 52.130 0.250 9.367 100 ASP AAA O 1
ATOM 1657 N N . PRO A 1 98 ? 35.785 43.759 51.086 1.000 10.288 101 PRO AAA N 1
ATOM 1658 C CA . PRO A 1 98 ? 35.360 42.390 51.317 1.000 10.149 101 PRO AAA CA 1
ATOM 1659 C C . PRO A 1 98 ? 36.104 41.339 50.501 1.000 9.896 101 PRO AAA C 1
ATOM 1660 O O . PRO A 1 98 ? 36.470 41.513 49.335 1.000 10.325 101 PRO AAA O 1
ATOM 1671 N N . THR A 1 99 ? 36.214 40.175 51.164 1.000 9.680 102 THR AAA N 1
ATOM 1672 C CA . THR A 1 99 ? 36.595 38.918 50.536 1.000 9.427 102 THR AAA CA 1
ATOM 1673 C C . THR A 1 99 ? 35.558 37.875 50.977 1.000 9.633 102 THR AAA C 1
ATOM 1674 O O . THR A 1 99 ? 35.287 37.788 52.178 1.000 10.162 102 THR AAA O 1
ATOM 1685 N N A CYS A 1 100 ? 35.023 37.096 50.053 0.850 9.649 103 CYS AAA N 1
ATOM 1686 N N B CYS A 1 100 ? 34.785 37.201 49.977 0.150 10.735 103 CYS AAA N 1
ATOM 1687 C CA A CYS A 1 100 ? 33.989 36.115 50.434 0.850 9.296 103 CYS AAA CA 1
ATOM 1688 C CA B CYS A 1 100 ? 33.635 36.112 50.016 0.150 13.046 103 CYS AAA CA 1
ATOM 1689 C C A CYS A 1 100 ? 34.433 34.711 50.049 0.850 9.535 103 CYS AAA C 1
ATOM 1690 C C B CYS A 1 100 ? 34.319 34.721 49.966 0.150 10.675 103 CYS AAA C 1
ATOM 1691 O O A CYS A 1 100 ? 35.254 34.521 49.129 0.850 10.638 103 CYS AAA O 1
ATOM 1692 O O B CYS A 1 100 ? 35.244 34.539 49.194 0.150 9.264 103 CYS AAA O 1
ATOM 1705 N N . ILE A 1 101 ? 33.841 33.727 50.720 1.000 9.983 104 ILE AAA N 1
ATOM 1706 C CA . ILE A 1 101 ? 33.966 32.316 50.368 1.000 10.351 104 ILE AAA CA 1
ATOM 1707 C C . ILE A 1 101 ? 32.598 31.699 50.413 1.000 10.106 104 ILE AAA C 1
ATOM 1708 O O . ILE A 1 101 ? 31.845 31.933 51.361 1.000 11.475 104 ILE AAA O 1
ATOM 1724 N N . VAL A 1 102 ? 32.293 30.841 49.440 1.000 10.378 105 VAL AAA N 1
ATOM 1725 C CA . VAL A 1 102 ? 31.180 29.919 49.555 1.000 10.712 105 VAL AAA CA 1
ATOM 1726 C C . VAL A 1 102 ? 31.758 28.530 49.791 1.000 10.764 105 VAL AAA C 1
ATOM 1727 O O . VAL A 1 102 ? 32.681 28.115 49.072 1.000 11.828 105 VAL AAA O 1
ATOM 1740 N N . ALA A 1 103 ? 31.259 27.841 50.807 1.000 10.878 106 ALA AAA N 1
ATOM 1741 C CA . ALA A 1 103 ? 31.867 26.575 51.234 1.000 11.193 106 ALA AAA CA 1
ATOM 1742 C C . ALA A 1 103 ? 30.822 25.698 51.894 1.000 11.246 106 ALA AAA C 1
ATOM 1743 O O . ALA A 1 103 ? 29.831 26.179 52.418 1.000 12.504 106 ALA AAA O 1
ATOM 1750 N N . ASN A 1 104 ? 31.071 24.383 51.878 1.000 11.457 107 ASN AAA N 1
ATOM 1751 C CA . ASN A 1 104 ? 30.313 23.451 52.716 1.000 12.415 107 ASN AAA CA 1
ATOM 1752 C C . ASN A 1 104 ? 31.166 23.196 53.942 1.000 11.891 107 ASN AAA C 1
ATOM 1753 O O . ASN A 1 104 ? 32.191 22.535 53.868 1.000 13.204 107 ASN AAA O 1
ATOM 1764 N N . ILE A 1 105 ? 30.774 23.800 55.060 1.000 12.370 108 ILE AAA N 1
ATOM 1765 C CA . ILE A 1 105 ? 31.553 23.755 56.300 1.000 12.709 108 ILE AAA CA 1
ATOM 1766 C C . ILE A 1 105 ? 30.965 22.653 57.169 1.000 13.315 108 ILE AAA C 1
ATOM 1767 O O . ILE A 1 105 ? 29.867 22.815 57.701 1.000 13.338 108 ILE AAA O 1
ATOM 1783 N N . GLN A 1 106 ? 31.624 21.505 57.204 1.000 14.889 109 GLN AAA N 1
ATOM 1784 C CA . GLN A 1 106 ? 31.089 20.312 57.889 1.000 15.544 109 GLN AAA CA 1
ATOM 1785 C C . GLN A 1 106 ? 29.668 20.075 57.437 1.000 14.257 109 GLN AAA C 1
ATOM 1786 O O . GLN A 1 106 ? 28.733 19.866 58.230 1.000 15.449 109 GLN AAA O 1
ATOM 1811 N N . GLY A 1 107 ? 29.492 20.122 56.110 1.000 14.144 110 GLY AAA N 1
ATOM 1812 C CA . GLY A 1 107 ? 28.210 19.818 55.491 1.000 14.620 110 GLY AAA CA 1
ATOM 1813 C C . GLY A 1 107 ? 27.290 21.002 55.264 1.000 13.273 110 GLY AAA C 1
ATOM 1814 O O . GLY A 1 107 ? 26.338 20.866 54.509 1.000 14.160 110 GLY AAA O 1
ATOM 1818 N N A ARG A 1 108 ? 27.600 22.117 55.890 0.700 12.480 111 ARG AAA N 1
ATOM 1819 N N B ARG A 1 108 ? 27.398 22.108 56.068 0.300 12.238 111 ARG AAA N 1
ATOM 1820 C CA A ARG A 1 108 ? 26.645 23.199 55.948 0.700 12.238 111 ARG AAA CA 1
ATOM 1821 C CA B ARG A 1 108 ? 26.484 23.297 56.027 0.300 12.378 111 ARG AAA CA 1
ATOM 1822 C C A ARG A 1 108 ? 27.027 24.280 54.948 0.700 11.228 111 ARG AAA C 1
ATOM 1823 C C B ARG A 1 108 ? 26.997 24.297 54.986 0.300 11.009 111 ARG AAA C 1
ATOM 1824 O O A ARG A 1 108 ? 28.079 24.926 55.103 0.700 11.457 111 ARG AAA O 1
ATOM 1825 O O B ARG A 1 108 ? 28.085 24.902 55.182 0.300 11.101 111 ARG AAA O 1
ATOM 1866 N N . GLU A 1 109 ? 26.238 24.498 53.912 1.000 11.286 112 GLU AAA N 1
ATOM 1867 C CA . GLU A 1 109 ? 26.590 25.488 52.899 1.000 10.949 112 GLU AAA CA 1
ATOM 1868 C C . GLU A 1 109 ? 26.529 26.871 53.554 1.000 10.804 112 GLU AAA C 1
ATOM 1869 O O . GLU A 1 109 ? 25.491 27.285 54.070 1.000 11.791 112 GLU AAA O 1
ATOM 1881 N N . THR A 1 110 ? 27.644 27.585 53.454 1.000 10.920 113 THR AAA N 1
ATOM 1882 C CA . THR A 1 110 ? 27.859 28.839 54.158 1.000 10.828 113 THR AAA CA 1
ATOM 1883 C C . THR A 1 110 ? 28.477 29.825 53.188 1.000 10.988 113 THR AAA C 1
ATOM 1884 O O . THR A 1 110 ? 29.431 29.487 52.491 1.000 11.986 113 THR AAA O 1
ATOM 1895 N N . ILE A 1 111 ? 28.035 31.081 53.272 1.000 10.533 114 ILE AAA N 1
ATOM 1896 C CA . ILE A 1 111 ? 28.766 32.194 52.652 1.000 10.404 114 ILE AAA CA 1
ATOM 1897 C C . ILE A 1 111 ? 29.472 32.929 53.791 1.000 10.301 114 ILE AAA C 1
ATOM 1898 O O . ILE A 1 111 ? 28.797 33.399 54.732 1.000 11.499 114 ILE AAA O 1
ATOM 1914 N N . LEU A 1 112 ? 30.778 33.022 53.698 1.000 10.367 115 LEU AAA N 1
ATOM 1915 C CA . LEU A 1 112 ? 31.604 33.817 54.631 1.000 10.417 115 LEU AAA CA 1
ATOM 1916 C C . LEU A 1 112 ? 31.981 35.126 53.946 1.000 10.183 115 LEU AAA C 1
ATOM 1917 O O . LEU A 1 112 ? 32.316 35.122 52.761 1.000 10.862 115 LEU AAA O 1
ATOM 1933 N N . VAL A 1 113 ? 32.013 36.215 54.708 1.000 10.164 116 VAL AAA N 1
ATOM 1934 C CA . VAL A 1 113 ? 32.516 37.476 54.184 1.000 10.043 116 VAL AAA CA 1
ATOM 1935 C C . VAL A 1 113 ? 33.363 38.127 55.282 1.000 9.664 116 VAL AAA C 1
ATOM 1936 O O . VAL A 1 113 ? 32.935 38.221 56.452 1.000 10.285 116 VAL AAA O 1
ATOM 1949 N N . MET A 1 114 ? 34.555 38.547 54.911 1.000 9.638 117 MET AAA N 1
ATOM 1950 C CA . MET A 1 114 ? 35.547 39.103 55.836 1.000 9.699 117 MET AAA CA 1
ATOM 1951 C C . MET A 1 114 ? 35.902 40.510 55.383 1.000 9.512 117 MET AAA C 1
ATOM 1952 O O . MET A 1 114 ? 36.236 40.707 54.199 1.000 9.762 117 MET AAA O 1
ATOM 1966 N N . VAL A 1 115 ? 35.872 41.474 56.302 1.000 9.712 118 VAL AAA N 1
ATOM 1967 C CA . VAL A 1 115 ? 36.157 42.881 56.015 1.000 9.859 118 VAL AAA CA 1
ATOM 1968 C C . VAL A 1 115 ? 37.034 43.452 57.111 1.000 9.727 118 VAL AAA C 1
ATOM 1969 O O . VAL A 1 115 ? 36.952 43.057 58.292 1.000 10.099 118 VAL AAA O 1
ATOM 1982 N N . GLY A 1 116 ? 37.872 44.431 56.728 1.000 9.772 119 GLY AAA N 1
ATOM 1983 C CA . GLY A 1 116 ? 38.584 45.209 57.724 1.000 10.041 119 GLY AAA CA 1
ATOM 1984 C C . GLY A 1 116 ? 37.693 46.273 58.343 1.000 9.970 119 GLY AAA C 1
ATOM 1985 O O . GLY A 1 116 ? 36.717 46.705 57.744 1.000 11.449 119 GLY AAA O 1
ATOM 1989 N N . LYS A 1 117 ? 38.056 46.698 59.546 1.000 10.238 120 LYS AAA N 1
ATOM 1990 C CA . LYS A 1 117 ? 37.237 47.662 60.296 1.000 10.343 120 LYS AAA CA 1
ATOM 1991 C C . LYS A 1 117 ? 38.172 48.675 60.969 1.000 10.330 120 LYS AAA C 1
ATOM 1992 O O . LYS A 1 117 ? 39.12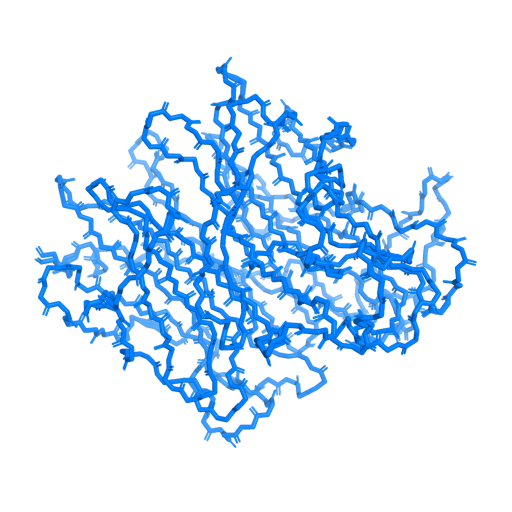4 48.305 61.644 1.000 10.788 120 LYS AAA O 1
ATOM 2011 N N . TRP A 1 118 ? 37.843 49.949 60.764 1.000 10.320 121 TRP AAA N 1
ATOM 2012 C CA . TRP A 1 118 ? 38.540 51.084 61.381 1.000 10.454 121 TRP AAA CA 1
ATOM 2013 C C . TRP A 1 118 ? 37.496 52.079 61.876 1.000 10.191 121 TRP AAA C 1
ATOM 2014 O O . TRP A 1 118 ? 36.326 52.033 61.495 1.000 10.757 121 TRP AAA O 1
ATOM 2035 N N . ASN A 1 119 ? 37.959 52.989 62.757 1.000 10.678 122 ASN AAA N 1
ATOM 2036 C CA . ASN A 1 119 ? 37.042 54.009 63.309 1.000 10.901 122 ASN AAA CA 1
ATOM 2037 C C . ASN A 1 119 ? 37.621 55.412 63.266 1.000 11.509 122 ASN AAA C 1
ATOM 2038 O O . ASN A 1 119 ? 37.024 56.291 62.654 1.000 12.788 122 ASN AAA O 1
ATOM 2049 N N . ASN A 1 120 ? 38.764 55.619 63.935 1.000 11.620 123 ASN AAA N 1
ATOM 2050 C CA . ASN A 1 120 ? 39.303 56.972 64.048 1.000 12.404 123 ASN AAA CA 1
ATOM 2051 C C . ASN A 1 120 ? 40.529 57.219 63.168 1.000 12.275 123 ASN AAA C 1
ATOM 2052 O O . ASN A 1 120 ? 40.935 58.371 63.042 1.000 13.349 123 ASN AAA O 1
ATOM 2063 N N . ASN A 1 121 ? 41.078 56.208 62.506 1.000 11.933 124 ASN AAA N 1
ATOM 2064 C CA . ASN A 1 121 ? 42.220 56.468 61.637 1.000 12.209 124 ASN AAA CA 1
ATOM 2065 C C . ASN A 1 121 ? 41.807 57.314 60.439 1.000 12.073 124 ASN AAA C 1
ATOM 2066 O O . ASN A 1 121 ? 40.932 56.924 59.674 1.000 12.625 124 ASN AAA O 1
ATOM 2077 N N . ASP A 1 122 ? 42.488 58.427 60.247 1.000 12.652 125 ASP AAA N 1
ATOM 2078 C CA . ASP A 1 122 ? 42.211 59.333 59.131 1.000 13.044 125 ASP AAA CA 1
ATOM 2079 C C . ASP A 1 122 ? 43.071 59.070 57.910 1.000 13.028 125 ASP AAA C 1
ATOM 2080 O O . ASP A 1 122 ? 42.851 59.728 56.885 1.000 14.831 125 ASP AAA O 1
ATOM 2089 N N . LYS A 1 123 ? 43.983 58.111 57.992 1.000 12.875 126 LYS AAA N 1
ATOM 2090 C CA . LYS A 1 123 ? 44.866 57.744 56.889 1.000 13.265 126 LYS AAA CA 1
ATOM 2091 C C . LYS A 1 123 ? 44.649 56.285 56.501 1.000 12.925 126 LYS AAA C 1
ATOM 2092 O O . LYS A 1 123 ? 44.070 55.478 57.227 1.000 13.507 126 LYS AAA O 1
ATOM 2111 N N . THR A 1 124 ? 45.161 55.959 55.325 1.000 14.312 127 THR AAA N 1
ATOM 2112 C CA . THR A 1 124 ? 45.228 54.609 54.793 1.000 15.257 127 THR AAA CA 1
ATOM 2113 C C . THR A 1 124 ? 45.995 53.723 55.765 1.000 13.431 127 THR AAA C 1
ATOM 2114 O O . THR A 1 124 ? 46.877 54.152 56.543 1.000 14.268 127 THR AAA O 1
ATOM 2125 N N . TRP A 1 125 ? 45.698 52.433 55.699 1.000 13.588 128 TRP AAA N 1
ATOM 2126 C CA . TRP A 1 125 ? 46.224 51.490 56.700 1.000 13.196 128 TRP AAA CA 1
ATOM 2127 C C . TRP A 1 125 ? 47.741 51.389 56.691 1.000 13.254 128 TRP AAA C 1
ATOM 2128 O O . TRP A 1 125 ? 48.331 51.076 57.749 1.000 14.515 128 TRP AAA O 1
ATOM 2149 N N . GLY A 1 126 ? 48.398 51.656 55.578 1.000 14.325 129 GLY AAA N 1
ATOM 2150 C CA . GLY A 1 126 ? 49.844 51.554 55.557 1.000 16.376 129 GLY AAA CA 1
ATOM 2151 C C . GLY A 1 126 ? 50.543 52.619 56.407 1.000 16.189 129 GLY AAA C 1
ATOM 2152 O O . GLY A 1 126 ? 51.753 52.500 56.638 1.000 18.115 129 GLY AAA O 1
ATOM 2156 N N . ALA A 1 127 ? 49.833 53.619 56.892 1.000 15.162 130 ALA AAA N 1
ATOM 2157 C CA . ALA A 1 127 ? 50.398 54.699 57.718 1.000 16.265 130 ALA AAA CA 1
ATOM 2158 C C . ALA A 1 127 ? 50.585 54.264 59.170 1.000 16.328 130 ALA AAA C 1
ATOM 2159 O O . ALA A 1 127 ? 51.191 55.028 59.922 1.000 21.837 130 ALA AAA O 1
ATOM 2166 N N . TYR A 1 128 ? 50.060 53.134 59.592 1.000 14.286 131 TYR AAA N 1
ATOM 2167 C CA . TYR A 1 128 ? 49.994 52.807 61.030 1.000 14.523 131 TYR AAA CA 1
ATOM 2168 C C . TYR A 1 128 ? 50.816 51.551 61.309 1.000 14.131 131 TYR AAA C 1
ATOM 2169 O O . TYR A 1 128 ? 50.291 50.416 61.294 1.000 15.697 131 TYR AAA O 1
ATOM 2187 N N . ARG A 1 129 ? 52.087 51.735 61.593 1.000 13.491 132 ARG AAA N 1
ATOM 2188 C CA . ARG A 1 129 ? 53.028 50.618 61.741 1.000 13.946 132 ARG AAA CA 1
ATOM 2189 C C . ARG A 1 129 ? 53.626 50.528 63.136 1.000 14.115 132 ARG AAA C 1
ATOM 2190 O O . ARG A 1 129 ? 54.531 49.748 63.375 1.000 14.720 132 ARG AAA O 1
ATOM 2211 N N . ASP A 1 130 ? 53.208 51.368 64.079 1.000 14.768 133 ASP AAA N 1
ATOM 2212 C CA . ASP A 1 130 ? 53.871 51.442 65.379 1.000 15.876 133 ASP AAA CA 1
ATOM 2213 C C . ASP A 1 130 ? 53.409 50.376 66.357 1.000 16.510 133 ASP AAA C 1
ATOM 2214 O O . ASP A 1 130 ? 54.131 50.128 67.330 1.000 21.774 133 ASP AAA O 1
ATOM 2223 N N A LYS A 1 131 ? 52.285 49.729 66.111 0.850 15.694 134 LYS AAA N 1
ATOM 2224 N N B LYS A 1 131 ? 52.248 49.754 66.190 0.150 16.107 134 LYS AAA N 1
ATOM 2225 C CA A LYS A 1 131 ? 51.712 48.775 67.065 0.850 16.052 134 LYS AAA CA 1
ATOM 2226 C CA B LYS A 1 131 ? 51.759 48.789 67.209 0.150 15.318 134 LYS AAA CA 1
ATOM 2227 C C A LYS A 1 131 ? 51.497 47.390 66.444 0.850 14.870 134 LYS AAA C 1
ATOM 2228 C C B LYS A 1 131 ? 51.352 47.480 66.542 0.150 13.041 134 LYS AAA C 1
ATOM 2229 O O A LYS A 1 131 ? 51.367 47.232 65.223 0.850 16.112 134 LYS AAA O 1
ATOM 2230 O O B LYS A 1 131 ? 50.905 47.539 65.413 0.150 12.044 134 LYS AAA O 1
ATOM 2267 N N . ALA A 1 132 ? 51.386 46.393 67.306 1.000 15.620 135 ALA AAA N 1
ATOM 2268 C CA . ALA A 1 132 ? 51.252 44.985 66.904 1.000 14.573 135 ALA AAA CA 1
ATOM 2269 C C . ALA A 1 132 ? 50.056 44.386 67.606 1.000 14.586 135 ALA AAA C 1
ATOM 2270 O O . ALA A 1 132 ? 50.196 43.701 68.634 1.000 16.978 135 ALA AAA O 1
ATOM 2277 N N . PRO A 1 133 ? 48.824 44.577 67.126 1.000 13.346 136 PRO AAA N 1
ATOM 2278 C CA . PRO A 1 133 ? 48.442 45.333 65.919 1.000 12.504 136 PRO AAA CA 1
ATOM 2279 C C . PRO A 1 133 ? 47.940 46.730 66.289 1.000 12.517 136 PRO AAA C 1
ATOM 2280 O O . PRO A 1 133 ? 47.804 47.083 67.478 1.000 13.923 136 PRO AAA O 1
ATOM 2291 N N . ASP A 1 134 ? 47.633 47.493 65.273 1.000 12.049 137 ASP AAA N 1
ATOM 2292 C CA . ASP A 1 134 ? 47.012 48.814 65.447 1.000 12.338 137 ASP AAA CA 1
ATOM 2293 C C . ASP A 1 134 ? 45.742 48.663 66.287 1.000 12.241 137 ASP AAA C 1
ATOM 2294 O O . ASP A 1 134 ? 44.867 47.849 65.981 1.000 12.636 137 ASP AAA O 1
ATOM 2303 N N . THR A 1 135 ? 45.601 49.517 67.303 1.000 12.320 138 THR AAA N 1
ATOM 2304 C CA . THR A 1 135 ? 44.419 49.534 68.175 1.000 12.552 138 THR AAA CA 1
ATOM 2305 C C . THR A 1 135 ? 43.142 49.938 67.459 1.000 11.825 138 THR AAA C 1
ATOM 2306 O O . THR A 1 135 ? 42.047 49.585 67.899 1.000 12.999 138 THR AAA O 1
ATOM 2317 N N . ASP A 1 136 ? 43.256 50.689 66.331 1.000 11.328 139 ASP AAA N 1
ATOM 2318 C CA . ASP A 1 136 ? 42.043 51.108 65.603 1.000 11.309 139 ASP AAA CA 1
ATOM 2319 C C . ASP A 1 136 ? 41.518 50.011 64.667 1.000 11.217 139 ASP AAA C 1
ATOM 2320 O O . ASP A 1 136 ? 40.390 50.147 64.196 1.000 12.823 139 ASP AAA O 1
ATOM 2329 N N . TRP A 1 137 ? 42.331 49.015 64.377 1.000 11.386 140 TRP AAA N 1
ATOM 2330 C CA . TRP A 1 137 ? 42.028 47.975 63.382 1.000 10.754 140 TRP AAA CA 1
ATOM 2331 C C . TRP A 1 137 ? 41.296 46.793 63.987 1.000 10.641 140 TRP AAA C 1
ATOM 2332 O O . TRP A 1 137 ? 41.568 46.362 65.117 1.000 11.393 140 TRP AAA O 1
ATOM 2353 N N A ASP A 1 138 ? 40.478 46.176 63.140 0.750 10.709 141 ASP AAA N 1
ATOM 2354 N N B ASP A 1 138 ? 40.442 46.208 63.155 0.250 9.741 141 ASP AAA N 1
ATOM 2355 C CA A ASP A 1 138 ? 40.050 44.787 63.385 0.750 10.836 141 ASP AAA CA 1
ATOM 2356 C CA B ASP A 1 138 ? 39.905 44.854 63.393 0.250 9.001 141 ASP AAA CA 1
ATOM 2357 C C A ASP A 1 138 ? 39.736 44.164 62.023 0.750 10.488 141 ASP AAA C 1
ATOM 2358 C C B ASP A 1 138 ? 39.722 44.183 62.023 0.250 9.033 141 ASP AAA C 1
ATOM 2359 O O A ASP A 1 138 ? 39.669 44.830 60.987 0.750 11.078 141 ASP AAA O 1
ATOM 2360 O O B ASP A 1 138 ? 39.790 44.880 60.942 0.250 8.933 141 ASP AAA O 1
ATOM 2377 N N . LEU A 1 139 ? 39.510 42.86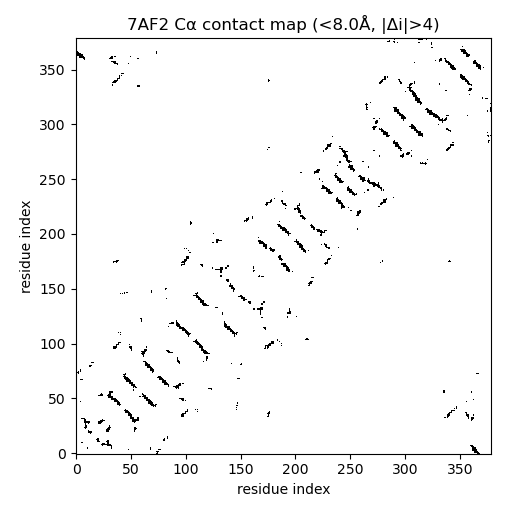3 62.059 1.000 10.633 142 LEU AAA N 1
ATOM 2378 C CA . LEU A 1 139 ? 39.210 42.074 60.841 1.000 10.259 142 LEU AAA CA 1
ATOM 2379 C C . LEU A 1 139 ? 38.072 41.146 61.236 1.000 10.264 142 LEU AAA C 1
ATOM 2380 O O . LEU A 1 139 ? 38.269 40.227 62.068 1.000 10.922 142 LEU AAA O 1
ATOM 2396 N N . VAL A 1 140 ? 36.876 41.437 60.743 1.000 10.317 143 VAL AAA N 1
ATOM 2397 C CA . VAL A 1 140 ? 35.649 40.780 61.195 1.000 10.343 143 VAL AAA CA 1
ATOM 2398 C C . VAL A 1 140 ? 35.124 39.859 60.090 1.000 10.062 143 VAL AAA C 1
ATOM 2399 O O . VAL A 1 140 ? 35.354 40.066 58.900 1.000 10.675 143 VAL AAA O 1
ATOM 2412 N N . LEU A 1 141 ? 34.403 38.829 60.546 1.000 10.388 144 LEU AAA N 1
ATOM 2413 C CA . LEU A 1 141 ? 33.910 37.741 59.713 1.000 10.256 144 LEU AAA CA 1
ATOM 2414 C C . LEU A 1 141 ? 32.451 37.544 59.994 1.000 10.246 144 LEU AAA C 1
ATOM 2415 O O . LEU A 1 141 ? 32.067 37.422 61.163 1.000 10.846 144 LEU AAA O 1
ATOM 2431 N N . TYR A 1 142 ? 31.634 37.513 58.938 1.000 10.254 145 TYR AAA N 1
ATOM 2432 C CA . TYR A 1 142 ? 30.207 37.268 59.034 1.000 10.599 145 TYR AAA CA 1
ATOM 2433 C C . TYR A 1 142 ? 29.864 36.061 58.161 1.000 10.307 145 TYR AAA C 1
ATOM 2434 O O . TYR A 1 142 ? 30.568 35.774 57.183 1.000 11.164 145 TYR AAA O 1
ATOM 2452 N N A LYS A 1 143 ? 28.790 35.375 58.502 0.750 10.980 146 LYS AAA N 1
ATOM 2453 N N B LYS A 1 143 ? 28.761 35.410 58.468 0.250 9.962 146 LYS AAA N 1
ATOM 2454 C CA A LYS A 1 143 ? 28.355 34.185 57.767 0.750 11.230 146 LYS AAA CA 1
ATOM 2455 C CA B LYS A 1 143 ? 28.354 34.242 57.676 0.250 9.749 146 LYS AAA CA 1
ATOM 2456 C C A LYS A 1 143 ? 26.883 34.261 57.469 0.750 11.354 146 LYS AAA C 1
ATOM 2457 C C B LYS A 1 143 ? 26.866 34.218 57.480 0.250 10.109 146 LYS AAA C 1
ATOM 2458 O O A LYS A 1 143 ? 26.081 34.821 58.227 0.750 11.812 146 LYS AAA O 1
ATOM 2459 O O B LYS A 1 143 ? 26.102 34.745 58.308 0.250 10.307 146 LYS AAA O 1
ATOM 2496 N N . SER A 1 144 ? 26.480 33.540 56.401 1.000 10.933 147 SER AAA N 1
ATOM 2497 C CA . SER A 1 144 ? 25.098 33.207 56.135 1.000 11.062 147 SER AAA CA 1
ATOM 2498 C C . SER A 1 144 ? 24.980 31.719 55.878 1.000 11.122 147 SER AAA C 1
ATOM 2499 O O . SER A 1 144 ? 25.734 31.175 55.065 1.000 11.407 147 SER AAA O 1
ATOM 2507 N N . THR A 1 145 ? 24.006 31.092 56.526 1.000 11.309 148 THR AAA N 1
ATOM 2508 C CA . THR A 1 145 ? 23.667 29.683 56.281 1.000 11.633 148 THR AAA CA 1
ATOM 2509 C C . THR A 1 145 ? 22.271 29.532 55.727 1.000 11.988 148 THR AAA C 1
ATOM 2510 O O . THR A 1 145 ? 21.777 28.407 55.587 1.000 12.730 148 THR AAA O 1
ATOM 2521 N N . ASP A 1 146 ? 21.622 30.635 55.361 1.000 11.807 149 ASP AAA N 1
ATOM 2522 C CA . ASP A 1 146 ? 20.273 30.648 54.773 1.000 12.067 149 ASP AAA CA 1
ATOM 2523 C C . ASP A 1 146 ? 20.346 31.193 53.340 1.000 12.188 149 ASP AAA C 1
ATOM 2524 O O . ASP A 1 146 ? 19.457 31.921 52.885 1.000 12.680 149 ASP AAA O 1
ATOM 2533 N N . ASP A 1 147 ? 21.406 30.846 52.624 1.000 12.686 150 ASP AAA N 1
ATOM 2534 C CA . ASP A 1 147 ? 21.499 31.131 51.189 1.000 12.630 150 ASP AAA CA 1
ATOM 2535 C C . ASP A 1 147 ? 21.617 32.622 50.935 1.000 12.788 150 ASP AAA C 1
ATOM 2536 O O . ASP A 1 147 ? 21.224 33.111 49.875 1.000 13.652 150 ASP AAA O 1
ATOM 2545 N N . GLY A 1 148 ? 22.249 33.355 51.884 1.000 12.625 151 GLY AAA N 1
ATOM 2546 C CA . GLY A 1 148 ? 22.516 34.773 51.697 1.000 13.278 151 GLY AAA CA 1
ATOM 2547 C C . GLY A 1 148 ? 21.457 35.713 52.174 1.000 12.878 151 GLY AAA C 1
ATOM 2548 O O . GLY A 1 148 ? 21.596 36.926 51.990 1.000 14.575 151 GLY AAA O 1
ATOM 2552 N N . VAL A 1 149 ? 20.393 35.204 52.772 1.000 12.944 152 VAL AAA N 1
ATOM 2553 C CA . VAL A 1 149 ? 19.296 36.053 53.238 1.000 13.620 152 VAL AAA CA 1
ATOM 2554 C C . VAL A 1 149 ? 19.720 36.844 54.481 1.000 14.046 152 VAL AAA C 1
ATOM 2555 O O . VAL A 1 149 ? 19.411 38.053 54.561 1.000 15.852 152 VAL AAA O 1
ATOM 2568 N N . THR A 1 150 ? 20.374 36.188 55.435 1.000 12.559 153 THR AAA N 1
ATOM 2569 C CA . THR A 1 150 ? 20.795 36.842 56.690 1.000 12.978 153 THR AAA CA 1
ATOM 2570 C C . THR A 1 150 ? 22.252 36.538 56.921 1.000 12.394 153 THR AAA C 1
ATOM 2571 O O . THR A 1 150 ? 22.715 35.412 56.723 1.000 13.133 153 THR AAA O 1
ATOM 2590 N N . PHE A 1 151 ? 22.952 37.541 57.461 1.000 12.862 154 PHE AAA N 1
ATOM 2591 C CA . PHE A 1 151 ? 24.344 37.405 57.871 1.000 12.909 154 PHE AAA CA 1
ATOM 2592 C C . PHE A 1 151 ? 24.466 37.701 59.360 1.000 13.202 154 PHE AAA C 1
ATOM 2593 O O . PHE A 1 151 ? 23.872 38.680 59.850 1.000 15.873 154 PHE AAA O 1
ATOM 2610 N N . SER A 1 152 ? 25.295 36.919 60.028 1.000 12.654 155 SER AAA N 1
ATOM 2611 C CA . SER A 1 152 ? 25.558 37.061 61.459 1.000 13.338 155 SER AAA CA 1
ATOM 2612 C C . SER A 1 152 ? 27.052 37.063 61.687 1.000 11.951 155 SER AAA C 1
ATOM 2613 O O . SER A 1 152 ? 27.817 36.401 60.970 1.000 12.088 155 SER AAA O 1
ATOM 2626 N N A LYS A 1 153 ? 27.507 37.779 62.721 0.800 12.586 156 LYS AAA N 1
ATOM 2627 N N B LYS A 1 153 ? 27.484 37.674 62.796 0.200 10.883 156 LYS AAA N 1
ATOM 2628 C CA A LYS A 1 153 ? 28.909 37.801 63.087 0.800 13.073 156 LYS AAA CA 1
ATOM 2629 C CA B LYS A 1 153 ? 28.930 37.760 63.052 0.200 11.078 156 LYS AAA CA 1
ATOM 2630 C C A LYS A 1 153 ? 29.391 36.423 63.525 0.800 12.554 156 LYS AAA C 1
ATOM 2631 C C B LYS A 1 153 ? 29.363 36.364 63.517 0.200 10.567 156 LYS AAA C 1
ATOM 2632 O O A LYS A 1 153 ? 28.781 35.824 64.407 0.800 14.728 156 LYS AAA O 1
ATOM 2633 O O B LYS A 1 153 ? 28.567 35.549 64.138 0.200 8.943 156 LYS AAA O 1
ATOM 2670 N N . VAL A 1 154 ? 30.568 36.040 63.107 1.000 11.528 157 VAL AAA N 1
ATOM 2671 C CA . VAL A 1 154 ? 31.276 34.828 63.572 1.000 11.791 157 VAL AAA CA 1
ATOM 2672 C C . VAL A 1 154 ? 32.303 35.265 64.586 1.000 11.433 157 VAL AAA C 1
ATOM 2673 O O . VAL A 1 154 ? 33.149 36.135 64.291 1.000 12.902 157 VAL AAA O 1
ATOM 2686 N N . GLU A 1 155 ? 32.312 34.662 65.768 1.000 11.662 158 GLU AAA N 1
ATOM 2687 C CA . GLU A 1 155 ? 33.363 34.911 66.752 1.000 12.359 158 GLU AAA CA 1
ATOM 2688 C C . GLU A 1 155 ? 34.560 34.043 66.378 1.000 13.483 158 GLU AAA C 1
ATOM 2689 O O . GLU A 1 155 ? 34.392 32.833 66.103 1.000 19.302 158 GLU AAA O 1
ATOM 2701 N N . THR A 1 156 ? 35.691 34.666 66.131 1.000 11.609 159 THR AAA N 1
ATOM 2702 C CA . THR A 1 156 ? 36.890 33.991 65.680 1.000 11.762 159 THR AAA CA 1
ATOM 2703 C C . THR A 1 156 ? 38.052 34.284 66.608 1.000 11.675 159 THR AAA C 1
ATOM 2704 O O . THR A 1 156 ? 37.972 35.141 67.505 1.000 13.231 159 THR AAA O 1
ATOM 2715 N N . ASN A 1 157 ? 39.181 33.651 66.305 1.000 11.725 160 ASN AAA N 1
ATOM 2716 C CA . ASN A 1 157 ? 40.478 33.971 66.912 1.000 11.991 160 ASN AAA CA 1
ATOM 2717 C C . ASN A 1 157 ? 41.368 34.771 65.948 1.000 11.972 160 ASN AAA C 1
ATOM 2718 O O . ASN A 1 157 ? 42.598 34.782 66.137 1.000 13.104 160 ASN AAA O 1
ATOM 2729 N N . ILE A 1 158 ? 40.816 35.416 64.935 1.000 11.975 161 ILE AAA N 1
ATOM 2730 C CA . ILE A 1 158 ? 41.677 36.104 63.930 1.000 12.228 161 ILE AAA CA 1
ATOM 2731 C C . ILE A 1 158 ? 42.469 37.242 64.565 1.000 12.457 161 ILE AAA C 1
ATOM 2732 O O . ILE A 1 158 ? 43.645 37.403 64.308 1.000 13.286 161 ILE AAA O 1
ATOM 2748 N N . HIS A 1 159 ? 41.813 38.049 65.426 1.000 13.199 162 HIS AAA N 1
ATOM 2749 C CA . HIS A 1 159 ? 42.558 39.137 66.077 1.000 13.391 162 HIS AAA CA 1
ATOM 2750 C C . HIS A 1 159 ? 43.703 38.531 66.934 1.000 13.402 162 HIS AAA C 1
ATOM 2751 O O . HIS A 1 159 ? 44.821 39.043 66.947 1.000 14.241 162 HIS AAA O 1
ATOM 2766 N N . ASP A 1 160 ? 43.387 37.456 67.656 1.000 14.075 163 ASP AAA N 1
ATOM 2767 C CA . ASP A 1 160 ? 44.377 36.816 68.541 1.000 15.326 163 ASP AAA CA 1
ATOM 2768 C C . ASP A 1 160 ? 45.586 36.291 67.767 1.000 14.723 163 ASP AAA C 1
ATOM 2769 O O . ASP A 1 160 ? 46.721 36.463 68.196 1.000 15.586 163 ASP AAA O 1
ATOM 2784 N N . ILE A 1 161 ? 45.363 35.638 66.637 1.000 14.152 164 ILE AAA N 1
ATOM 2785 C CA . ILE A 1 161 ? 46.528 35.084 65.907 1.000 14.081 164 ILE AAA CA 1
ATOM 2786 C C . ILE A 1 161 ? 47.402 36.214 65.348 1.000 14.115 164 ILE AAA C 1
ATOM 2787 O O . ILE A 1 161 ? 48.607 36.056 65.277 1.000 14.678 164 ILE AAA O 1
ATOM 2803 N N . VAL A 1 162 ? 46.775 37.326 64.975 1.000 13.728 165 VAL AAA N 1
ATOM 2804 C CA . VAL A 1 162 ? 47.589 38.482 64.550 1.000 13.757 165 VAL AAA CA 1
ATOM 2805 C C . VAL A 1 162 ? 48.396 39.007 65.727 1.000 13.994 165 VAL AAA C 1
ATOM 2806 O O . VAL A 1 162 ? 49.602 39.272 65.569 1.000 14.539 165 VAL AAA O 1
ATOM 2819 N N . THR A 1 163 ? 47.802 39.184 66.886 1.000 14.641 166 THR AAA N 1
ATOM 2820 C CA . THR A 1 163 ? 48.513 39.686 68.079 1.000 16.305 166 THR AAA CA 1
ATOM 2821 C C . THR A 1 163 ? 49.659 38.732 68.430 1.000 16.431 166 THR AAA C 1
ATOM 2822 O O . THR A 1 163 ? 50.767 39.176 68.714 1.000 17.657 166 THR AAA O 1
ATOM 2833 N N A LYS A 1 164 ? 49.401 37.437 68.421 0.600 16.065 167 LYS AAA N 1
ATOM 2834 N N B LYS A 1 164 ? 49.339 37.420 68.448 0.400 16.294 167 LYS AAA N 1
ATOM 2835 C CA A LYS A 1 164 ? 50.450 36.489 68.870 0.600 16.294 167 LYS AAA CA 1
ATOM 2836 C CA B LYS A 1 164 ? 50.299 36.307 68.730 0.400 18.597 167 LYS AAA CA 1
ATOM 2837 C C A LYS A 1 164 ? 51.590 36.425 67.838 0.600 16.718 167 LYS AAA C 1
ATOM 2838 C C B LYS A 1 164 ? 51.536 36.529 67.876 0.400 17.165 167 LYS AAA C 1
ATOM 2839 O O A LYS A 1 164 ? 52.744 36.119 68.147 0.600 17.684 167 LYS AAA O 1
ATOM 2840 O O B LYS A 1 164 ? 52.650 36.580 68.412 0.400 15.515 167 LYS AAA O 1
ATOM 2877 N N . ASN A 1 165 ? 51.304 36.691 66.574 1.000 15.955 168 ASN AAA N 1
ATOM 2878 C CA . ASN A 1 165 ? 52.398 36.839 65.603 1.000 16.460 168 ASN AAA CA 1
ATOM 2879 C C . ASN A 1 165 ? 53.371 37.947 66.009 1.000 16.023 168 ASN AAA C 1
ATOM 2880 O O . ASN A 1 165 ? 54.587 37.756 65.926 1.000 16.691 168 ASN AAA O 1
ATOM 2891 N N . GLY A 1 166 ? 52.831 39.093 66.377 1.000 15.907 169 GLY AAA N 1
ATOM 2892 C CA . GLY A 1 166 ? 53.654 40.172 66.922 1.000 16.205 169 GLY AAA CA 1
ATOM 2893 C C . GLY A 1 166 ? 54.350 41.052 65.911 1.000 15.057 169 GLY AAA C 1
ATOM 2894 O O . GLY A 1 166 ? 55.044 41.974 66.320 1.000 16.520 169 GLY AAA O 1
ATOM 2898 N N . THR A 1 167 ? 54.231 40.758 64.609 1.000 14.452 170 THR AAA N 1
ATOM 2899 C CA . THR A 1 167 ? 54.923 41.505 63.558 1.000 14.668 170 THR AAA CA 1
ATOM 2900 C C . THR A 1 167 ? 53.972 42.082 62.533 1.000 13.536 170 THR AAA C 1
ATOM 2901 O O . THR A 1 167 ? 54.422 42.527 61.465 1.000 13.891 170 THR AAA O 1
ATOM 2912 N N . ILE A 1 168 ? 52.692 42.099 62.863 1.000 13.049 171 ILE AAA N 1
ATOM 2913 C CA . ILE A 1 168 ? 51.628 42.555 61.952 1.000 12.878 171 ILE AAA CA 1
ATOM 2914 C C . ILE A 1 168 ? 50.894 43.727 62.589 1.000 12.596 171 ILE AAA C 1
ATOM 2915 O O . ILE A 1 168 ? 50.333 43.603 63.694 1.000 13.475 171 ILE AAA O 1
ATOM 2931 N N . SER A 1 169 ? 50.873 44.852 61.885 1.000 12.159 172 SER AAA N 1
ATOM 2932 C CA . SER A 1 169 ? 50.102 46.003 62.331 1.000 12.191 172 SER AAA CA 1
ATOM 2933 C C . SER A 1 169 ? 48.627 45.882 61.960 1.000 12.033 172 SER AAA C 1
ATOM 2934 O O . SER A 1 169 ? 47.738 46.371 62.678 1.000 12.309 172 SER AAA O 1
ATOM 2942 N N . ALA A 1 170 ? 48.346 45.292 60.788 1.000 11.946 173 ALA AAA N 1
ATOM 2943 C CA . ALA A 1 170 ? 46.964 45.139 60.317 1.000 11.612 173 ALA AAA CA 1
ATOM 2944 C C . ALA A 1 170 ? 46.943 44.073 59.229 1.000 11.220 173 ALA AAA C 1
ATOM 2945 O O . ALA A 1 170 ? 47.948 43.821 58.574 1.000 11.483 173 ALA AAA O 1
ATOM 2952 N N . MET A 1 171 ? 45.779 43.476 59.041 1.000 11.333 174 MET AAA N 1
ATOM 2953 C CA . MET A 1 171 ? 45.582 42.414 58.040 1.000 11.136 174 MET AAA CA 1
ATOM 2954 C C . MET A 1 171 ? 44.208 42.589 57.426 1.000 10.733 174 MET AAA C 1
ATOM 2955 O O . MET A 1 171 ? 43.246 42.988 58.088 1.000 10.822 174 MET AAA O 1
ATOM 2969 N N . LEU A 1 172 ? 44.135 42.235 56.121 1.000 10.807 175 LEU AAA N 1
ATOM 2970 C CA . LEU A 1 172 ? 42.911 42.286 55.342 1.000 10.514 175 LEU AAA CA 1
ATOM 2971 C C . LEU A 1 172 ? 42.836 41.022 54.509 1.000 9.693 175 LEU AAA C 1
ATOM 2972 O O . LEU A 1 172 ? 43.860 40.405 54.210 1.000 10.285 175 LEU AAA O 1
ATOM 2988 N N . GLY A 1 173 ? 41.629 40.622 54.081 1.000 9.904 176 GLY AAA N 1
ATOM 2989 C CA . GLY A 1 173 ? 41.577 39.641 53.025 1.000 9.809 176 GLY AAA CA 1
ATOM 2990 C C . GLY A 1 173 ? 42.166 40.191 51.727 1.000 9.735 176 GLY AAA C 1
ATOM 2991 O O . GLY A 1 173 ? 42.321 41.387 51.525 1.000 10.201 176 GLY AAA O 1
ATOM 2995 N N . GLY A 1 174 ? 42.440 39.248 50.801 1.000 9.664 177 GLY AAA N 1
ATOM 2996 C CA . GLY A 1 174 ? 43.102 39.605 49.546 1.000 9.880 177 GLY AAA CA 1
ATOM 2997 C C . GLY A 1 174 ? 42.215 40.305 48.519 1.000 9.322 177 GLY AAA C 1
ATOM 2998 O O . GLY A 1 174 ? 42.789 40.787 47.524 1.000 9.796 177 GLY AAA O 1
ATOM 3002 N N . VAL A 1 175 ? 40.924 40.355 48.750 1.000 9.562 178 VAL AAA N 1
ATOM 3003 C CA . VAL A 1 175 ? 39.888 41.114 48.032 1.000 9.654 178 VAL AAA CA 1
ATOM 3004 C C . VAL A 1 175 ? 39.314 40.260 46.898 1.000 9.591 178 VAL AAA C 1
ATOM 3005 O O . VAL A 1 175 ? 40.039 39.816 45.991 1.000 10.280 178 VAL AAA O 1
ATOM 3018 N N . GLY A 1 176 ? 37.995 40.099 46.945 1.000 9.733 179 GLY AAA N 1
ATOM 3019 C CA . GLY A 1 176 ? 37.251 39.321 45.954 1.000 10.188 179 GLY AAA CA 1
ATOM 3020 C C . GLY A 1 176 ? 36.790 38.038 46.616 1.000 10.114 179 GLY AAA C 1
ATOM 3021 O O . GLY A 1 176 ? 35.915 38.075 47.494 1.000 11.038 179 GLY AAA O 1
ATOM 3025 N N . SER A 1 177 ? 37.398 36.914 46.255 1.000 10.772 180 SER AAA N 1
ATOM 3026 C CA . SER A 1 177 ? 37.002 35.621 46.796 1.000 10.517 180 SER AAA CA 1
ATOM 3027 C C . SER A 1 177 ? 38.194 34.844 47.318 1.000 10.496 180 SER AAA C 1
ATOM 3028 O O . SER A 1 177 ? 39.271 34.868 46.734 1.000 12.220 180 SER AAA O 1
ATOM 3036 N N . GLY A 1 178 ? 37.949 34.111 48.405 1.000 10.309 181 GLY AAA N 1
ATOM 3037 C CA . GLY A 1 178 ? 38.796 33.028 48.862 1.000 10.407 181 GLY AAA CA 1
ATOM 3038 C C . GLY A 1 178 ? 38.327 31.705 48.320 1.000 10.664 181 GLY AAA C 1
ATOM 3039 O O . GLY A 1 178 ? 37.642 31.662 47.285 1.000 12.317 181 GLY AAA O 1
ATOM 3043 N N . LEU A 1 179 ? 38.705 30.616 48.971 1.000 10.862 182 LEU AAA N 1
ATOM 3044 C CA . LEU A 1 179 ? 38.402 29.299 48.405 1.000 12.191 182 LEU AAA CA 1
ATOM 3045 C C . LEU A 1 179 ? 38.212 28.271 49.511 1.000 11.541 182 LEU AAA C 1
ATOM 3046 O O . LEU A 1 179 ? 38.713 28.423 50.610 1.000 12.170 182 LEU AAA O 1
ATOM 3062 N N . GLN A 1 180 ? 37.534 27.199 49.104 1.000 12.086 183 GLN AAA N 1
ATOM 3063 C CA . GLN A 1 180 ? 37.483 25.963 49.899 1.000 11.941 183 GLN AAA CA 1
ATOM 3064 C C . GLN A 1 180 ? 38.309 24.955 49.101 1.000 12.212 183 GLN AAA C 1
ATOM 3065 O O . GLN A 1 180 ? 38.033 24.751 47.908 1.000 13.528 183 GLN AAA O 1
ATOM 3079 N N . LEU A 1 181 ? 39.298 24.350 49.752 1.000 11.891 184 LEU AAA N 1
ATOM 3080 C CA . LEU A 1 181 ? 40.164 23.362 49.079 1.000 12.820 184 LEU AAA CA 1
ATOM 3081 C C . LEU A 1 181 ? 39.380 22.068 48.852 1.000 13.288 184 LEU AAA C 1
ATOM 3082 O O . LEU A 1 181 ? 38.362 21.807 49.485 1.000 13.731 184 LEU AAA O 1
ATOM 3098 N N . ASN A 1 182 ? 39.963 21.199 48.027 1.000 14.439 185 ASN AAA N 1
ATOM 3099 C CA . ASN A 1 182 ? 39.336 19.897 47.700 1.000 17.178 185 ASN AAA CA 1
ATOM 3100 C C . ASN A 1 182 ? 39.065 19.069 48.967 1.000 17.884 185 ASN AAA C 1
ATOM 3101 O O . ASN A 1 182 ? 38.038 18.445 49.014 1.000 21.345 185 ASN AAA O 1
ATOM 3112 N N A ASP A 1 183 ? 39.972 19.106 49.950 0.650 17.618 186 ASP AAA N 1
ATOM 3113 N N B ASP A 1 183 ? 39.960 19.107 49.951 0.350 19.537 186 ASP AAA N 1
ATOM 3114 C CA A ASP A 1 183 ? 39.890 18.382 51.249 0.650 18.176 186 ASP AAA CA 1
ATOM 3115 C CA B ASP A 1 183 ? 39.754 18.311 51.182 0.350 20.458 186 ASP AAA CA 1
ATOM 3116 C C A ASP A 1 183 ? 38.888 19.044 52.212 0.650 15.883 186 ASP AAA C 1
ATOM 3117 C C B ASP A 1 183 ? 38.931 19.070 52.237 0.350 18.686 186 ASP AAA C 1
ATOM 3118 O O A ASP A 1 183 ? 38.835 18.576 53.341 0.650 15.786 186 ASP AAA O 1
ATOM 3119 O O B ASP A 1 183 ? 38.839 18.570 53.356 0.350 17.955 186 ASP AAA O 1
ATOM 3136 N N . GLY A 1 184 ? 38.392 20.244 51.892 1.000 14.073 187 GLY AAA N 1
ATOM 3137 C CA . GLY A 1 184 ? 37.475 20.975 52.784 1.000 13.410 187 GLY AAA CA 1
ATOM 3138 C C . GLY A 1 184 ? 38.061 22.185 53.491 1.000 12.178 187 GLY AAA C 1
ATOM 3139 O O . GLY A 1 184 ? 37.279 22.954 54.026 1.000 12.783 187 GLY AAA O 1
ATOM 3143 N N . LYS A 1 185 ? 39.382 22.355 53.499 1.000 12.486 188 LYS AAA N 1
ATOM 3144 C CA . LYS A 1 185 ? 39.936 23.463 54.273 1.000 12.170 188 LYS AAA CA 1
ATOM 3145 C C . LYS A 1 185 ? 39.464 24.796 53.667 1.000 11.493 188 LYS AAA C 1
ATOM 3146 O O . LYS A 1 185 ? 39.441 24.985 52.449 1.000 12.399 188 LYS AAA O 1
ATOM 3165 N N . LEU A 1 186 ? 39.160 25.732 54.534 1.000 11.286 189 LEU AAA N 1
ATOM 3166 C CA . LEU A 1 186 ? 38.837 27.117 54.149 1.000 11.422 189 LEU AAA CA 1
ATOM 3167 C C . LEU A 1 186 ? 40.089 27.938 54.101 1.000 11.054 189 LEU AAA C 1
ATOM 3168 O O . LEU A 1 186 ? 40.893 27.885 55.052 1.000 11.804 189 LEU AAA O 1
ATOM 3184 N N . VAL A 1 187 ? 40.263 28.719 53.014 1.000 10.557 190 VAL AAA N 1
ATOM 3185 C CA . VAL A 1 187 ? 41.470 29.537 52.865 1.000 10.822 190 VAL AAA CA 1
ATOM 3186 C C . VAL A 1 187 ? 41.031 30.932 52.403 1.000 10.441 190 VAL AAA C 1
ATOM 3187 O O . VAL A 1 187 ? 40.422 31.107 51.334 1.000 10.972 190 VAL AAA O 1
ATOM 3200 N N . PHE A 1 188 ? 41.391 31.947 53.212 1.000 10.199 191 PHE AAA N 1
ATOM 3201 C CA . PHE A 1 188 ? 41.347 33.331 52.735 1.000 10.128 191 PHE AAA CA 1
ATOM 3202 C C . PHE A 1 188 ? 42.734 33.765 52.377 1.000 9.917 191 PHE AAA C 1
ATOM 3203 O O . PHE A 1 188 ? 43.631 33.752 53.208 1.000 10.607 191 PHE AAA O 1
ATOM 3220 N N . PRO A 1 189 ? 42.970 34.220 51.116 1.000 10.085 192 PRO AAA N 1
ATOM 3221 C CA . PRO A 1 189 ? 44.191 34.979 50.856 1.000 9.993 192 PRO AAA CA 1
ATOM 3222 C C . PRO A 1 189 ? 44.173 36.222 51.781 1.000 9.664 192 PRO AAA C 1
ATOM 3223 O O . PRO A 1 189 ? 43.092 36.769 51.995 1.000 10.025 192 PRO AAA O 1
ATOM 3234 N N . VAL A 1 190 ? 45.341 36.645 52.234 1.000 10.041 193 VAL AAA N 1
ATOM 3235 C CA . VAL A 1 190 ? 45.434 37.851 53.053 1.000 10.083 193 VAL AAA CA 1
ATOM 3236 C C . VAL A 1 190 ? 46.560 38.744 52.542 1.000 10.012 193 VAL AAA C 1
ATOM 3237 O O . VAL A 1 190 ? 47.495 38.316 51.859 1.000 10.480 193 VAL AAA O 1
ATOM 3250 N N . GLN A 1 191 ? 46.427 40.002 52.950 1.000 10.262 194 GLN AAA N 1
ATOM 3251 C CA . GLN A 1 191 ? 47.442 41.046 52.812 1.000 10.720 194 GLN AAA CA 1
ATOM 3252 C C . GLN A 1 191 ? 47.730 41.569 54.232 1.000 10.438 194 GLN AAA C 1
ATOM 3253 O O . GLN A 1 191 ? 46.784 41.668 55.028 1.000 11.625 194 GLN AAA O 1
ATOM 3267 N N . MET A 1 192 ? 48.959 41.939 54.481 1.000 10.964 195 MET AAA N 1
ATOM 3268 C CA . MET A 1 192 ? 49.306 42.453 55.811 1.000 12.194 195 MET AAA CA 1
ATOM 3269 C C . MET A 1 192 ? 50.245 43.642 55.693 1.000 11.446 195 MET AAA C 1
ATOM 3270 O O . MET A 1 192 ? 51.147 43.653 54.845 1.000 12.378 195 MET AAA O 1
ATOM 3295 N N . VAL A 1 193 ? 50.029 44.579 56.617 1.000 11.546 196 VAL AAA N 1
ATOM 3296 C CA . VAL A 1 193 ? 50.983 45.663 56.899 1.000 11.654 196 VAL AAA CA 1
ATOM 3297 C C . VAL A 1 193 ? 51.813 45.194 58.074 1.000 11.933 196 VAL AAA C 1
ATOM 3298 O O . VAL A 1 193 ? 51.242 44.879 59.138 1.000 12.530 196 VAL AAA O 1
ATOM 3311 N N . ARG A 1 194 ? 53.104 45.130 57.904 1.000 12.212 197 ARG AAA N 1
ATOM 3312 C CA . ARG A 1 194 ? 54.008 44.689 58.967 1.000 12.699 197 ARG AAA CA 1
ATOM 3313 C C . ARG A 1 194 ? 54.333 45.852 59.907 1.000 12.549 197 ARG AAA C 1
ATOM 3314 O O . ARG A 1 194 ? 54.260 47.021 59.531 1.000 13.607 197 ARG AAA O 1
ATOM 3335 N N . THR A 1 195 ? 54.744 45.516 61.121 1.000 13.067 198 THR AAA N 1
ATOM 3336 C CA . THR A 1 195 ? 55.209 46.521 62.072 1.000 13.638 198 THR AAA CA 1
ATOM 3337 C C . THR A 1 195 ? 56.442 47.241 61.519 1.000 13.617 198 THR AAA C 1
ATOM 3338 O O . THR A 1 195 ? 57.170 46.721 60.660 1.000 14.352 198 THR AAA O 1
ATOM 3349 N N . LYS A 1 196 ? 56.728 48.408 62.047 1.000 14.586 199 LYS AAA N 1
ATOM 3350 C CA . LYS A 1 196 ? 57.716 49.336 61.483 1.000 15.510 199 LYS AAA CA 1
ATOM 3351 C C . LYS A 1 196 ? 59.077 48.715 61.403 1.000 16.302 199 LYS AAA C 1
ATOM 3352 O O . LYS A 1 196 ? 59.860 49.014 60.477 1.000 18.307 199 LYS AAA O 1
ATOM 3371 N N . ASN A 1 197 ? 59.460 47.905 62.387 1.000 17.152 200 ASN AAA N 1
ATOM 3372 C CA . ASN A 1 197 ? 60.784 47.275 62.423 1.000 20.352 200 ASN AAA CA 1
ATOM 3373 C C . ASN A 1 197 ? 60.993 46.226 61.330 1.000 20.671 200 ASN AAA C 1
ATOM 3374 O O . ASN A 1 197 ? 62.133 45.788 61.131 1.000 23.637 200 ASN AAA O 1
ATOM 3385 N N . ILE A 1 198 ? 59.968 45.792 60.656 1.000 19.065 201 ILE AAA N 1
ATOM 3386 C CA . ILE A 1 198 ? 60.102 44.827 59.543 1.000 19.244 201 ILE AAA CA 1
ATOM 3387 C C . ILE A 1 198 ? 60.444 45.617 58.288 1.000 19.092 201 ILE AAA C 1
ATOM 3388 O O . ILE A 1 198 ? 59.828 46.633 57.937 1.000 20.931 201 ILE AAA O 1
ATOM 3404 N N A THR A 1 199 ? 61.429 45.154 57.526 0.900 19.518 202 THR AAA N 1
ATOM 3405 N N B THR A 1 199 ? 61.519 45.151 57.671 0.100 17.057 202 THR AAA N 1
ATOM 3406 C CA A THR A 1 199 ? 61.888 45.920 56.340 0.900 20.229 202 THR AAA CA 1
ATOM 3407 C CA B THR A 1 199 ? 62.042 45.802 56.464 0.100 15.852 202 THR AAA CA 1
ATOM 3408 C C A THR A 1 199 ? 60.844 46.078 55.241 0.900 21.071 202 THR AAA C 1
ATOM 3409 C C B THR A 1 199 ? 60.935 45.728 55.452 0.100 14.014 202 THR AAA C 1
ATOM 3410 O O A THR A 1 199 ? 60.748 47.188 54.608 0.900 25.558 202 THR AAA O 1
ATOM 3411 O O B THR A 1 199 ? 60.697 46.824 54.849 0.100 10.601 202 THR AAA O 1
ATOM 3432 N N A THR A 1 200 ? 60.077 45.015 54.961 0.600 18.736 203 THR AAA N 1
ATOM 3433 N N B THR A 1 200 ? 60.298 44.557 55.322 0.400 15.020 203 THR AAA N 1
ATOM 3434 C CA A THR A 1 200 ? 58.992 44.971 53.962 0.600 18.344 203 THR AAA CA 1
ATOM 3435 C CA B THR A 1 200 ? 59.203 44.427 54.400 0.400 16.170 203 THR AAA CA 1
ATOM 3436 C C A THR A 1 200 ? 57.715 45.508 54.603 0.600 16.199 203 THR AAA C 1
ATOM 3437 C C B THR A 1 200 ? 57.974 45.129 54.995 0.400 15.331 203 THR AAA C 1
ATOM 3438 O O A THR A 1 200 ? 57.246 44.964 55.571 0.600 19.673 203 THR AAA O 1
ATOM 3439 O O B THR A 1 200 ? 57.582 44.852 56.143 0.400 18.207 203 THR AAA O 1
ATOM 3460 N N A VAL A 1 201 ? 57.200 46.541 54.025 0.900 19.639 204 VAL AAA N 1
ATOM 3461 N N B VAL A 1 201 ? 57.369 45.995 54.196 0.100 8.693 204 VAL AAA N 1
ATOM 3462 C CA A VAL A 1 201 ? 55.944 47.101 54.559 0.900 18.986 204 VAL AAA CA 1
ATOM 3463 C CA B VAL A 1 201 ? 56.183 46.789 54.658 0.100 9.759 204 VAL AAA CA 1
ATOM 3464 C C A VAL A 1 201 ? 54.832 46.069 54.427 0.900 15.291 204 VAL AAA C 1
ATOM 3465 C C B VAL A 1 201 ? 54.825 46.112 54.391 0.100 11.330 204 VAL AAA C 1
ATOM 3466 O O A VAL A 1 201 ? 54.051 45.887 55.371 0.900 14.883 204 VAL AAA O 1
ATOM 3467 O O B VAL A 1 201 ? 53.866 46.296 55.203 0.100 8.819 204 VAL AAA O 1
ATOM 3492 N N . LEU A 1 202 ? 54.692 45.466 53.237 1.000 13.936 205 LEU AAA N 1
ATOM 3493 C CA . LEU A 1 202 ? 53.557 44.622 52.899 1.000 13.146 205 LEU AAA CA 1
ATOM 3494 C C . LEU A 1 202 ? 54.026 43.198 52.670 1.000 12.380 205 LEU AAA C 1
ATOM 3495 O O . LEU A 1 202 ? 55.051 42.954 52.050 1.000 13.752 205 LEU AAA O 1
ATOM 3511 N N . ASN A 1 203 ? 53.164 42.242 53.055 1.000 11.754 206 ASN AAA N 1
ATOM 3512 C CA . ASN A 1 203 ? 53.320 40.842 52.677 1.000 11.541 206 ASN AAA CA 1
ATOM 3513 C C . ASN A 1 203 ? 51.975 40.273 52.290 1.000 10.820 206 ASN AAA C 1
ATOM 3514 O O . ASN A 1 203 ? 50.921 40.798 52.623 1.000 11.609 206 ASN AAA O 1
ATOM 3525 N N A THR A 1 204 ? 52.058 39.135 51.575 0.900 11.599 207 THR AAA N 1
ATOM 3526 N N B THR A 1 204 ? 52.016 39.152 51.614 0.100 9.553 207 THR AAA N 1
ATOM 3527 C CA A THR A 1 204 ? 50.886 38.295 51.310 0.900 11.525 207 THR AAA CA 1
ATOM 3528 C CA B THR A 1 204 ? 50.864 38.315 51.245 0.100 9.630 207 THR AAA CA 1
ATOM 3529 C C A THR A 1 204 ? 51.046 36.974 52.031 0.900 10.954 207 THR AAA C 1
ATOM 3530 C C B THR A 1 204 ? 51.014 37.014 52.035 0.100 10.041 207 THR AAA C 1
ATOM 3531 O O A THR A 1 204 ? 52.149 36.463 52.252 0.900 12.317 207 THR AAA O 1
ATOM 3532 O O B THR A 1 204 ? 52.141 36.668 52.441 0.100 7.511 207 THR AAA O 1
ATOM 3553 N N . SER A 1 205 ? 49.902 36.365 52.353 1.000 10.757 208 SER AAA N 1
ATOM 3554 C CA . SER A 1 205 ? 49.879 35.053 52.994 1.000 10.975 208 SER AAA CA 1
ATOM 3555 C C . SER A 1 205 ? 48.463 34.505 52.854 1.000 10.483 208 SER AAA C 1
ATOM 3556 O O . SER A 1 205 ? 47.739 34.898 51.905 1.000 10.559 208 SER AAA O 1
ATOM 3564 N N . PHE A 1 206 ? 48.038 33.676 53.777 1.000 10.557 209 PHE AAA N 1
ATOM 3565 C CA . PHE A 1 206 ? 46.648 33.256 53.847 1.000 10.375 209 PHE AAA CA 1
ATOM 3566 C C . PHE A 1 206 ? 46.357 32.896 55.322 1.000 10.641 209 PHE AAA C 1
ATOM 3567 O O . PHE A 1 206 ? 47.294 32.661 56.089 1.000 11.699 209 PHE AAA O 1
ATOM 3584 N N . ILE A 1 207 ? 45.066 32.835 55.637 1.000 10.612 210 ILE AAA N 1
ATOM 3585 C CA . ILE A 1 207 ? 44.618 32.187 56.878 1.000 10.786 210 ILE AAA CA 1
ATOM 3586 C C . ILE A 1 207 ? 43.760 30.995 56.475 1.000 10.762 210 ILE AAA C 1
ATOM 3587 O O . ILE A 1 207 ? 43.112 30.978 55.414 1.000 11.057 210 ILE AAA O 1
ATOM 3603 N N . TYR A 1 208 ? 43.765 29.982 57.345 1.000 11.186 211 TYR AAA N 1
ATOM 3604 C CA . TYR A 1 208 ? 43.043 28.749 57.040 1.000 11.270 211 TYR AAA CA 1
ATOM 3605 C C . TYR A 1 208 ? 42.293 28.251 58.251 1.000 11.428 211 TYR AAA C 1
ATOM 3606 O O . TYR A 1 208 ? 42.631 28.542 59.415 1.000 11.970 211 TYR AAA O 1
ATOM 3624 N N . SER A 1 209 ? 41.251 27.457 57.985 1.000 11.299 212 SER AAA N 1
ATOM 3625 C CA . SER A 1 209 ? 40.354 26.960 59.044 1.000 11.454 212 SER AAA CA 1
ATOM 3626 C C . SER A 1 209 ? 39.611 25.728 58.557 1.000 11.757 212 SER AAA C 1
ATOM 3627 O O . SER A 1 209 ? 39.330 25.588 57.366 1.000 12.457 212 SER AAA O 1
ATOM 3635 N N . THR A 1 210 ? 39.229 24.884 59.501 1.000 12.312 213 THR AAA N 1
ATOM 3636 C CA . THR A 1 210 ? 38.307 23.791 59.222 1.000 13.136 213 THR AAA CA 1
ATOM 3637 C C . THR A 1 210 ? 36.857 24.186 59.479 1.000 12.915 213 THR AAA C 1
ATOM 3638 O O . THR A 1 210 ? 35.988 23.811 58.734 1.000 15.828 213 THR AAA O 1
ATOM 3649 N N . ASP A 1 211 ? 36.567 24.880 60.590 1.000 13.267 214 ASP AAA N 1
ATOM 3650 C CA . ASP A 1 211 ? 35.184 25.157 61.009 1.000 13.402 214 ASP AAA CA 1
ATOM 3651 C C . ASP A 1 211 ? 34.718 26.581 60.752 1.000 12.933 214 ASP AAA C 1
ATOM 3652 O O . ASP A 1 211 ? 33.547 26.864 60.980 1.000 14.189 214 ASP AAA O 1
ATOM 3661 N N . GLY A 1 212 ? 35.603 27.449 60.274 1.000 12.870 215 GLY AAA N 1
ATOM 3662 C CA . GLY A 1 212 ? 35.252 28.856 60.089 1.000 13.491 215 GLY AAA CA 1
ATOM 3663 C C . GLY A 1 212 ? 35.353 29.715 61.324 1.000 12.446 215 GLY AAA C 1
ATOM 3664 O O . GLY A 1 212 ? 35.149 30.930 61.209 1.000 13.283 215 GLY AAA O 1
ATOM 3668 N N . ILE A 1 213 ? 35.695 29.102 62.456 1.000 12.509 216 ILE AAA N 1
ATOM 3669 C CA . ILE A 1 213 ? 35.754 29.768 63.777 1.000 12.733 216 ILE AAA CA 1
ATOM 3670 C C . ILE A 1 213 ? 37.195 29.947 64.220 1.000 12.644 216 ILE AAA C 1
ATOM 3671 O O . ILE A 1 213 ? 37.617 31.071 64.521 1.000 13.099 216 ILE AAA O 1
ATOM 3687 N N . THR A 1 214 ? 37.928 28.840 64.263 1.000 12.394 217 THR AAA N 1
ATOM 3688 C CA . THR A 1 214 ? 39.339 28.860 64.625 1.000 12.494 217 THR AAA CA 1
ATOM 3689 C C . THR A 1 214 ? 40.188 28.882 63.366 1.000 12.359 217 THR AAA C 1
ATOM 3690 O O . THR A 1 214 ? 40.099 27.947 62.545 1.000 13.502 217 THR AAA O 1
ATOM 3701 N N . TRP A 1 215 ? 40.988 29.921 63.227 1.000 11.670 218 TRP AAA N 1
ATOM 3702 C CA . TRP A 1 215 ? 41.840 30.156 62.075 1.000 12.075 218 TRP AAA CA 1
ATOM 3703 C C . TRP A 1 215 ? 43.293 30.062 62.484 1.000 12.299 218 TRP AAA C 1
ATOM 3704 O O . TRP A 1 215 ? 43.651 30.208 63.678 1.000 13.420 218 TRP AAA O 1
ATOM 3725 N N . SER A 1 216 ? 44.151 29.861 61.483 1.000 12.780 219 SER AAA N 1
ATOM 3726 C CA . SER A 1 216 ? 45.589 29.792 61.645 1.000 13.478 219 SER AAA CA 1
ATOM 3727 C C . SER A 1 216 ? 46.286 30.581 60.565 1.000 12.612 219 SER AAA C 1
ATOM 3728 O O . SER A 1 216 ? 45.792 30.662 59.419 1.000 12.686 219 SER AAA O 1
ATOM 3736 N N . LEU A 1 217 ? 47.465 31.108 60.910 1.000 13.207 220 LEU AAA N 1
ATOM 3737 C CA . LEU A 1 217 ? 48.385 31.727 59.978 1.000 13.352 220 LEU AAA CA 1
ATOM 3738 C C . LEU A 1 217 ? 49.551 30.766 59.780 1.000 14.333 220 LEU AAA C 1
ATOM 3739 O O . LEU A 1 217 ? 50.110 30.249 60.763 1.000 17.789 220 LEU AAA O 1
ATOM 3755 N N . PRO A 1 218 ? 50.020 30.556 58.556 1.000 13.854 221 PRO AAA N 1
ATOM 3756 C CA . PRO A 1 218 ? 51.259 29.809 58.311 1.000 15.554 221 PRO AAA CA 1
ATOM 3757 C C . PRO A 1 218 ? 52.458 30.580 58.802 1.000 16.270 221 PRO AAA C 1
ATOM 3758 O O . PRO A 1 218 ? 52.367 31.789 59.048 1.000 16.468 221 PRO AAA O 1
ATOM 3769 N N . SER A 1 219 ? 53.597 29.926 58.911 1.000 17.684 222 SER AAA N 1
ATOM 3770 C CA . SER A 1 219 ? 54.825 30.569 59.466 1.000 18.842 222 SER AAA CA 1
ATOM 3771 C C . SER A 1 219 ? 55.530 31.474 58.474 1.000 17.828 222 SER AAA C 1
ATOM 3772 O O . SER A 1 219 ? 56.375 32.292 58.913 1.000 19.342 222 SER AAA O 1
ATOM 3780 N N . GLY A 1 220 ? 55.338 31.258 57.194 1.000 16.036 223 GLY AAA N 1
ATOM 3781 C CA . GLY A 1 220 ? 56.029 32.021 56.196 1.000 15.323 223 GLY AAA CA 1
ATOM 3782 C C . GLY A 1 220 ? 55.207 33.183 55.663 1.000 13.733 223 GLY AAA C 1
ATOM 3783 O O . GLY A 1 220 ? 54.031 33.317 55.974 1.000 15.123 223 GLY AAA O 1
ATOM 3787 N N . TYR A 1 221 ? 55.878 33.930 54.790 1.000 13.481 224 TYR AAA N 1
ATOM 3788 C CA . TYR A 1 221 ? 55.266 35.072 54.104 1.000 13.520 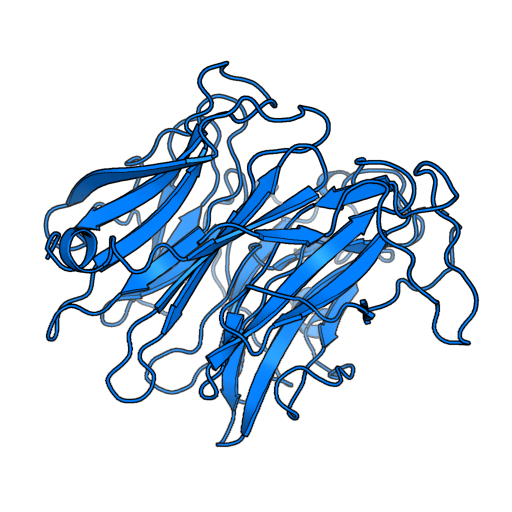224 TYR AAA CA 1
ATOM 3789 C C . TYR A 1 221 ? 55.679 35.053 52.653 1.000 13.304 224 TYR AAA C 1
ATOM 3790 O O . TYR A 1 221 ? 56.791 34.634 52.348 1.000 15.149 224 TYR AAA O 1
ATOM 3808 N N . CYS A 1 222 ? 54.806 35.528 51.788 1.000 12.499 225 CYS AAA N 1
ATOM 3809 C CA . CYS A 1 222 ? 55.149 35.837 50.402 1.000 12.204 225 CYS AAA CA 1
ATOM 3810 C C . CYS A 1 222 ? 55.415 37.339 50.315 1.000 11.809 225 CYS AAA C 1
ATOM 3811 O O . CYS A 1 222 ? 54.825 38.158 51.023 1.000 12.425 225 CYS AAA O 1
ATOM 3819 N N . GLU A 1 223 ? 56.290 37.724 49.402 1.000 12.378 226 GLU AAA N 1
ATOM 3820 C CA . GLU A 1 223 ? 56.538 39.131 49.113 1.000 12.733 226 GLU AAA CA 1
ATOM 3821 C C . GLU A 1 223 ? 55.197 39.835 48.817 1.000 12.354 226 GLU AAA C 1
ATOM 3822 O O . GLU A 1 223 ? 54.298 39.262 48.218 1.000 13.275 226 GLU AAA O 1
ATOM 3843 N N . GLY A 1 224 ? 55.099 41.092 49.263 1.000 12.123 227 GLY AAA N 1
ATOM 3844 C CA . GLY A 1 224 ? 53.825 41.783 49.212 1.000 12.151 227 GLY AAA CA 1
ATOM 3845 C C . GLY A 1 224 ? 53.446 42.385 47.870 1.000 11.370 227 GLY AAA C 1
ATOM 3846 O O . GLY A 1 224 ? 52.279 42.320 47.504 1.000 11.683 227 GLY AAA O 1
ATOM 3850 N N . PHE A 1 225 ? 54.379 43.059 47.201 1.000 11.888 228 PHE AAA N 1
ATOM 3851 C CA . PHE A 1 225 ? 54.044 43.822 45.982 1.000 11.630 228 PHE AAA CA 1
ATOM 3852 C C . PHE A 1 225 ? 52.894 44.794 46.318 1.000 11.644 228 PHE AAA C 1
ATOM 3853 O O . PHE A 1 225 ? 52.989 45.536 47.304 1.000 12.786 228 PHE AAA O 1
ATOM 3870 N N . GLY A 1 226 ? 51.830 44.805 45.534 1.000 11.517 229 GLY AAA N 1
ATOM 3871 C CA . GLY A 1 226 ? 50.650 45.596 45.830 1.000 11.504 229 GLY AAA CA 1
ATOM 3872 C C . GLY A 1 226 ? 49.564 44.898 46.629 1.000 10.793 229 GLY AAA C 1
ATOM 3873 O O . GLY A 1 226 ? 48.445 45.398 46.719 1.000 11.430 229 GLY AAA O 1
ATOM 3877 N N . SER A 1 227 ? 49.951 43.744 47.184 1.000 10.978 230 SER AAA N 1
ATOM 3878 C CA . SER A 1 227 ? 49.333 42.936 48.257 1.000 11.093 230 SER AAA CA 1
ATOM 3879 C C . SER A 1 227 ? 47.942 42.373 48.032 1.000 10.343 230 SER AAA C 1
ATOM 3880 O O . SER A 1 227 ? 47.697 41.258 48.501 1.000 10.814 230 SER AAA O 1
ATOM 3888 N N . GLU A 1 228 ? 47.025 43.071 47.357 1.000 10.141 231 GLU AAA N 1
ATOM 3889 C CA . GLU A 1 228 ? 45.769 42.452 47.004 1.000 10.014 231 GLU AAA CA 1
ATOM 3890 C C . GLU A 1 228 ? 46.066 41.182 46.186 1.000 9.938 231 GLU AAA C 1
ATOM 3891 O O . GLU A 1 228 ? 46.926 41.220 45.283 1.000 10.333 231 GLU AAA O 1
ATOM 3903 N N . ASN A 1 229 ? 45.408 40.078 46.494 1.000 9.754 232 ASN AAA N 1
ATOM 3904 C CA . ASN A 1 229 ? 45.741 38.830 45.825 1.000 9.912 232 ASN AAA CA 1
ATOM 3905 C C . ASN A 1 229 ? 44.627 37.817 46.010 1.000 9.720 232 ASN AAA C 1
ATOM 3906 O O . ASN A 1 229 ? 43.831 37.878 46.960 1.000 9.862 232 ASN AAA O 1
ATOM 3917 N N . ASN A 1 230 ? 44.623 36.824 45.110 1.000 9.514 233 ASN AAA N 1
ATOM 3918 C CA . ASN A 1 230 ? 43.798 35.625 45.279 1.000 9.783 233 ASN AAA CA 1
ATOM 3919 C C . ASN A 1 230 ? 44.694 34.385 45.162 1.000 9.793 233 ASN AAA C 1
ATOM 3920 O O . ASN A 1 230 ? 45.773 34.436 44.578 1.000 10.517 233 ASN AAA O 1
ATOM 3931 N N . ILE A 1 231 ? 44.170 33.309 45.729 1.000 9.972 234 ILE AAA N 1
ATOM 3932 C CA . ILE A 1 231 ? 44.797 31.973 45.697 1.000 9.988 234 ILE AAA CA 1
ATOM 3933 C C . ILE A 1 231 ? 43.902 31.007 44.938 1.000 9.827 234 ILE AAA C 1
ATOM 3934 O O . ILE A 1 231 ? 42.681 31.023 45.083 1.000 10.151 234 ILE AAA O 1
ATOM 3950 N N . ILE A 1 232 ? 44.569 30.109 44.201 1.000 10.091 235 ILE AAA N 1
ATOM 3951 C CA . ILE A 1 232 ? 43.960 28.915 43.609 1.000 10.420 235 ILE AAA CA 1
ATOM 3952 C C . ILE A 1 232 ? 44.688 27.684 44.161 1.000 10.267 235 ILE AAA C 1
ATOM 3953 O O . ILE A 1 232 ? 45.840 27.733 44.567 1.000 11.343 235 ILE AAA O 1
ATOM 3969 N N . GLU A 1 233 ? 43.977 26.558 44.072 1.000 11.112 236 GLU AAA N 1
ATOM 3970 C CA . GLU A 1 233 ? 44.549 25.237 44.429 1.000 11.130 236 GLU AAA CA 1
ATOM 3971 C C . GLU A 1 233 ? 44.931 24.538 43.117 1.000 11.483 236 GLU AAA C 1
ATOM 3972 O O . GLU A 1 233 ? 44.113 24.465 42.213 1.000 13.152 236 GLU AAA O 1
ATOM 3984 N N . PHE A 1 234 ? 46.164 24.053 43.029 1.000 12.178 237 PHE AAA N 1
ATOM 3985 C CA . PHE A 1 234 ? 46.639 23.361 41.803 1.000 12.623 237 PHE AAA CA 1
ATOM 3986 C C . PHE A 1 234 ? 47.561 22.230 42.269 1.000 13.120 237 PHE AAA C 1
ATOM 3987 O O . PHE A 1 234 ? 48.631 22.500 42.779 1.000 13.957 237 PHE AAA O 1
ATOM 4004 N N . ASN A 1 235 ? 47.102 20.983 42.110 1.000 39.581 238 ASN AAA N 1
ATOM 4005 C CA . ASN A 1 235 ? 47.815 19.793 42.648 1.000 43.682 238 ASN AAA CA 1
ATOM 4006 C C . ASN A 1 235 ? 47.981 19.985 44.158 1.000 113.100 238 ASN AAA C 1
ATOM 4007 O O . ASN A 1 235 ? 47.006 20.342 44.799 1.000 84.492 238 ASN AAA O 1
ATOM 4018 N N . ALA A 1 236 ? 49.186 19.798 44.701 1.000 65.574 239 ALA AAA N 1
ATOM 4019 C CA . ALA A 1 236 ? 49.349 20.002 46.161 1.000 162.096 239 ALA AAA CA 1
ATOM 4020 C C . ALA A 1 236 ? 49.886 21.406 46.450 1.000 82.641 239 ALA AAA C 1
ATOM 4021 O O . ALA A 1 236 ? 50.373 21.621 47.534 1.000 39.260 239 ALA AAA O 1
ATOM 4028 N N . SER A 1 237 ? 49.754 22.327 45.498 1.000 18.805 240 SER AAA N 1
ATOM 4029 C CA . SER A 1 237 ? 50.203 23.724 45.711 1.000 14.291 240 SER AAA CA 1
ATOM 4030 C C . SER A 1 237 ? 49.029 24.672 45.928 1.000 12.109 240 SER AAA C 1
ATOM 4031 O O . SER A 1 237 ? 47.950 24.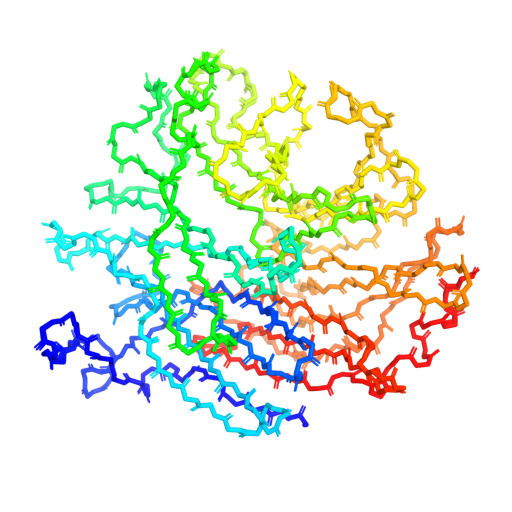463 45.392 1.000 13.417 240 SER AAA O 1
ATOM 4039 N N . LEU A 1 238 ? 49.307 25.698 46.713 1.000 11.604 241 LEU AAA N 1
ATOM 4040 C CA . LEU A 1 238 ? 48.456 26.907 46.689 1.000 11.288 241 LEU AAA CA 1
ATOM 4041 C C . LEU A 1 238 ? 49.256 27.919 45.859 1.000 11.088 241 LEU AAA C 1
ATOM 4042 O O . LEU A 1 238 ? 50.453 28.046 46.045 1.000 12.199 241 LEU AAA O 1
ATOM 4058 N N . VAL A 1 239 ? 48.569 28.590 44.949 1.000 10.875 242 VAL AAA N 1
ATOM 4059 C CA . VAL A 1 239 ? 49.201 29.523 44.017 1.000 10.707 242 VAL AAA CA 1
ATOM 4060 C C . VAL A 1 239 ? 48.482 30.870 44.151 1.000 10.380 242 VAL AAA C 1
ATOM 4061 O O . VAL A 1 239 ? 47.265 30.921 44.042 1.000 10.807 242 VAL AAA O 1
ATOM 4074 N N . ASN A 1 240 ? 49.258 31.942 44.381 1.000 10.317 243 ASN AAA N 1
ATOM 4075 C CA . ASN A 1 240 ? 48.649 33.271 44.460 1.000 10.159 243 ASN AAA CA 1
ATOM 4076 C C . ASN A 1 240 ? 48.847 34.041 43.160 1.000 10.256 243 ASN AAA C 1
ATOM 4077 O O . ASN A 1 240 ? 49.592 33.659 42.257 1.000 10.786 243 ASN AAA O 1
ATOM 4088 N N . ASN A 1 241 ? 48.121 35.161 43.060 1.000 10.099 244 ASN AAA N 1
ATOM 4089 C CA . ASN A 1 241 ? 48.124 36.026 41.887 1.000 10.051 244 ASN AAA CA 1
ATOM 4090 C C . ASN A 1 241 ? 47.882 37.429 42.461 1.000 9.609 244 ASN AAA C 1
ATOM 4091 O O . ASN A 1 241 ? 46.807 37.711 42.992 1.000 9.978 244 ASN AAA O 1
ATOM 4102 N N . ILE A 1 242 ? 48.955 38.213 42.441 1.000 9.949 245 ILE AAA N 1
ATOM 4103 C CA . ILE A 1 242 ? 49.131 39.397 43.283 1.000 9.928 245 ILE AAA CA 1
ATOM 4104 C C . ILE A 1 242 ? 49.182 40.655 42.415 1.000 9.951 245 ILE AAA C 1
ATOM 4105 O O . ILE A 1 242 ? 49.870 40.710 41.388 1.000 10.675 245 ILE AAA O 1
ATOM 4121 N N . ARG A 1 243 ? 48.479 41.684 42.879 1.000 9.970 246 ARG AAA N 1
ATOM 4122 C CA . ARG A 1 243 ? 48.618 43.034 42.330 1.000 10.117 246 ARG AAA CA 1
ATOM 4123 C C . ARG A 1 243 ? 50.078 43.491 42.395 1.000 10.562 246 ARG AAA C 1
ATOM 4124 O O . ARG A 1 243 ? 50.753 43.322 43.404 1.000 10.936 246 ARG AAA O 1
ATOM 4145 N N . ASN A 1 244 ? 50.498 44.177 41.332 1.000 10.825 247 ASN AAA N 1
ATOM 4146 C CA . ASN A 1 244 ? 51.813 44.790 41.275 1.000 10.999 247 ASN AAA CA 1
ATOM 4147 C C . ASN A 1 244 ? 51.778 45.906 40.265 1.000 11.493 247 ASN AAA C 1
ATOM 4148 O O . ASN A 1 244 ? 51.124 45.773 39.204 1.000 12.741 247 ASN AAA O 1
ATOM 4159 N N . SER A 1 245 ? 52.518 46.974 40.498 1.000 12.104 248 SER AAA N 1
ATOM 4160 C CA . SER A 1 245 ? 52.651 48.017 39.460 1.000 12.578 248 SER AAA CA 1
ATOM 4161 C C . SER A 1 245 ? 53.364 47.389 38.266 1.000 13.086 248 SER AAA C 1
ATOM 4162 O O . SER A 1 245 ? 54.439 46.806 38.418 1.000 16.318 248 SER AAA O 1
ATOM 4175 N N . GLY A 1 246 ? 52.760 47.448 37.119 1.000 12.336 249 GLY AAA N 1
ATOM 4176 C CA . GLY A 1 246 ? 53.288 46.757 35.949 1.000 13.009 249 GLY AAA CA 1
ATOM 4177 C C . GLY A 1 246 ? 52.749 45.326 35.879 1.000 11.849 249 GLY AAA C 1
ATOM 4178 O O . GLY A 1 246 ? 51.540 45.087 35.814 1.000 12.738 249 GLY AAA O 1
ATOM 4182 N N . LEU A 1 247 ? 53.679 44.385 35.868 1.000 12.446 250 LEU AAA N 1
ATOM 4183 C CA . LEU A 1 247 ? 53.340 42.973 35.644 1.000 12.101 250 LEU AAA CA 1
ATOM 4184 C C . LEU A 1 247 ? 52.902 42.302 36.956 1.000 11.491 250 LEU AAA C 1
ATOM 4185 O O . LEU A 1 247 ? 53.582 42.370 37.993 1.000 12.330 250 LEU AAA O 1
ATOM 4201 N N . ARG A 1 248 ? 51.765 41.627 36.892 1.000 10.870 251 ARG AAA N 1
ATOM 4202 C CA . ARG A 1 248 ? 51.253 40.895 38.033 1.000 10.770 251 ARG AAA CA 1
ATOM 4203 C C . ARG A 1 248 ? 52.232 39.786 38.438 1.000 10.633 251 ARG AAA C 1
ATOM 4204 O O . ARG A 1 248 ? 52.957 39.261 37.584 1.000 11.370 251 ARG AAA O 1
ATOM 4225 N N . ARG A 1 249 ? 52.211 39.423 39.729 1.000 10.641 252 ARG AAA N 1
ATOM 4226 C CA . ARG A 1 249 ? 53.132 38.402 40.230 1.000 10.743 252 ARG AAA CA 1
ATOM 4227 C C . ARG A 1 249 ? 52.345 37.187 40.707 1.000 10.622 252 ARG AAA C 1
ATOM 4228 O O . ARG A 1 249 ? 51.224 37.275 41.186 1.000 11.791 252 ARG AAA O 1
ATOM 4249 N N . SER A 1 250 ? 52.984 36.015 40.570 1.000 10.764 253 SER AAA N 1
ATOM 4250 C CA . SER A 1 250 ? 52.338 34.761 41.010 1.000 10.675 253 SER AAA CA 1
ATOM 4251 C C . SER A 1 250 ? 53.390 33.831 41.591 1.000 10.480 253 SER AAA C 1
ATOM 4252 O O . SER A 1 250 ? 54.400 33.547 40.942 1.000 11.215 253 SER AAA O 1
ATOM 4260 N N . PHE A 1 251 ? 53.110 33.364 42.802 1.000 10.730 254 PHE AAA N 1
ATOM 4261 C CA . PHE A 1 251 ? 53.972 32.451 43.539 1.000 10.909 254 PHE AAA CA 1
ATOM 4262 C C . PHE A 1 251 ? 53.166 31.228 43.960 1.000 10.641 254 PHE AAA C 1
ATOM 4263 O O . PHE A 1 251 ? 51.966 31.255 44.093 1.000 11.909 254 PHE AAA O 1
ATOM 4280 N N . GLU A 1 252 ? 53.899 30.139 44.189 1.000 11.359 255 GLU AAA N 1
ATOM 4281 C CA . GLU A 1 252 ? 53.345 28.881 44.669 1.000 11.915 255 GLU AAA CA 1
ATOM 4282 C C . GLU A 1 252 ? 53.998 28.483 45.981 1.000 11.533 255 GLU AAA C 1
ATOM 4283 O O . GLU A 1 252 ? 55.185 28.710 46.182 1.000 12.536 255 GLU AAA O 1
ATOM 4304 N N . THR A 1 253 ? 53.195 27.818 46.799 1.000 11.720 256 THR AAA N 1
ATOM 4305 C CA . THR A 1 253 ? 53.694 27.187 48.037 1.000 12.117 256 THR AAA CA 1
ATOM 4306 C C . THR A 1 253 ? 53.346 25.704 47.964 1.000 12.223 256 THR AAA C 1
ATOM 4307 O O . THR A 1 253 ? 52.183 25.355 47.685 1.000 12.802 256 THR AAA O 1
ATOM 4318 N N . LYS A 1 254 ? 54.359 24.880 48.208 1.000 13.007 257 LYS AAA N 1
ATOM 4319 C CA . LYS A 1 254 ? 54.219 23.409 48.189 1.000 14.420 257 LYS AAA CA 1
ATOM 4320 C C . LYS A 1 254 ? 54.284 22.861 49.614 1.000 14.594 257 LYS AAA C 1
ATOM 4321 O O . LYS A 1 254 ? 54.221 21.643 49.772 1.000 16.418 257 LYS AAA O 1
ATOM 4340 N N . ASP A 1 255 ? 54.432 23.735 50.591 1.000 14.420 258 ASP AAA N 1
ATOM 4341 C CA . ASP A 1 255 ? 54.567 23.371 52.012 1.000 15.302 258 ASP AAA CA 1
ATOM 4342 C C . ASP A 1 255 ? 53.526 24.109 52.857 1.000 14.633 258 ASP AAA C 1
ATOM 4343 O O . ASP A 1 255 ? 53.740 24.284 54.047 1.000 16.476 258 ASP AAA O 1
ATOM 4352 N N . PHE A 1 256 ? 52.438 24.499 52.274 1.000 13.770 259 PHE AAA N 1
ATOM 4353 C CA . PHE A 1 256 ? 51.293 25.102 52.970 1.000 13.565 259 PHE AAA CA 1
ATOM 4354 C C . PHE A 1 256 ? 51.731 26.379 53.702 1.000 13.683 259 PHE AAA C 1
ATOM 4355 O O . PHE A 1 256 ? 51.342 26.653 54.820 1.000 14.720 259 PHE AAA O 1
ATOM 4372 N N . GLY A 1 257 ? 52.453 27.235 52.958 1.000 13.278 260 GLY AAA N 1
ATOM 4373 C CA . GLY A 1 257 ? 52.684 28.586 53.406 1.000 13.125 260 GLY AAA CA 1
ATOM 4374 C C . GLY A 1 257 ? 53.949 28.825 54.189 1.000 13.783 260 GLY AAA C 1
ATOM 4375 O O . GLY A 1 257 ? 54.118 29.930 54.740 1.000 14.631 260 GLY AAA O 1
ATOM 4379 N N A LYS A 1 258 ? 54.820 27.807 54.195 0.750 14.625 261 LYS AAA N 1
ATOM 4380 N N B LYS A 1 258 ? 54.940 27.965 54.325 0.250 12.407 261 LYS AAA N 1
ATOM 4381 C CA A LYS A 1 258 ? 56.148 27.944 54.793 0.750 14.949 261 LYS AAA CA 1
ATOM 4382 C CA B LYS A 1 258 ? 56.232 28.401 54.927 0.250 11.838 261 LYS AAA CA 1
ATOM 4383 C C A LYS A 1 258 ? 57.071 28.736 53.857 0.750 14.904 261 LYS AAA C 1
ATOM 4384 C C B LYS A 1 258 ? 57.116 29.018 53.842 0.250 11.875 261 LYS AAA C 1
ATOM 4385 O O A LYS A 1 258 ? 57.764 29.606 54.305 0.750 15.147 261 LYS AAA O 1
ATOM 4386 O O B LYS A 1 258 ? 57.916 30.010 54.244 0.250 11.507 261 LYS AAA O 1
ATOM 4423 N N . THR A 1 259 ? 57.059 28.474 52.581 1.000 14.231 262 THR AAA N 1
ATOM 4424 C CA . THR A 1 259 ? 57.906 29.075 51.542 1.000 13.881 262 THR AAA CA 1
ATOM 4425 C C . THR A 1 259 ? 57.105 29.249 50.269 1.000 13.317 262 THR AAA C 1
ATOM 4426 O O . THR A 1 259 ? 56.203 28.451 49.994 1.000 13.773 262 THR AAA O 1
ATOM 4437 N N . TRP A 1 260 ? 57.493 30.250 49.503 1.000 13.386 263 TRP AAA N 1
ATOM 4438 C CA . TRP A 1 260 ? 56.866 30.580 48.224 1.000 12.833 263 TRP AAA CA 1
ATOM 4439 C C . TRP A 1 260 ? 57.918 30.748 47.141 1.000 12.846 263 TRP AAA C 1
ATOM 4440 O O . TRP A 1 260 ? 58.949 31.387 47.394 1.000 15.802 263 TRP AAA O 1
ATOM 4461 N N . THR A 1 261 ? 57.630 30.256 45.927 1.000 12.412 264 THR AAA N 1
ATOM 4462 C CA . THR A 1 261 ? 58.518 30.389 44.774 1.000 12.580 264 THR AAA CA 1
ATOM 4463 C C . THR A 1 261 ? 57.695 30.818 43.562 1.000 11.649 264 THR AAA C 1
ATOM 4464 O O . THR A 1 261 ? 56.518 30.567 43.482 1.000 12.246 264 THR AAA O 1
ATOM 4475 N N . GLU A 1 262 ? 58.343 31.450 42.577 1.000 11.754 265 GLU AAA N 1
ATOM 4476 C CA . GLU A 1 262 ? 57.575 31.951 41.423 1.000 11.828 265 GLU AAA CA 1
ATOM 4477 C C . GLU A 1 262 ? 56.860 30.793 40.745 1.000 12.133 265 GLU AAA C 1
ATOM 4478 O O . GLU A 1 262 ? 57.430 29.706 40.548 1.000 12.915 265 GLU AAA O 1
ATOM 4490 N N . PHE A 1 263 ? 55.649 31.054 40.273 1.000 11.549 266 PHE AAA N 1
ATOM 4491 C CA . PHE A 1 263 ? 54.810 30.091 39.546 1.000 11.475 266 PHE AAA CA 1
ATOM 4492 C C . PHE A 1 263 ? 54.826 30.493 38.067 1.000 11.143 266 PHE AAA C 1
ATOM 4493 O O . PHE A 1 263 ? 54.085 31.419 37.678 1.000 11.557 266 PHE AAA O 1
ATOM 4510 N N . PRO A 1 264 ? 55.643 29.867 37.230 1.000 12.488 267 PRO AAA N 1
ATOM 4511 C CA . PRO A 1 264 ? 55.826 30.367 35.872 1.000 13.444 267 PRO AAA CA 1
ATOM 4512 C C . PRO A 1 264 ? 54.579 30.488 35.023 1.000 12.496 267 PRO AAA C 1
ATOM 4513 O O . PRO A 1 264 ? 54.493 31.438 34.224 1.000 13.599 267 PRO AAA O 1
ATOM 4524 N N . PRO A 1 265 ? 53.551 29.636 35.142 1.000 12.388 268 PRO AAA N 1
ATOM 4525 C CA . PRO A 1 265 ? 52.422 29.788 34.231 1.000 12.720 268 PRO AAA CA 1
ATOM 4526 C C . PRO A 1 265 ? 51.664 31.088 34.424 1.000 12.251 268 PRO AAA C 1
ATOM 4527 O O . PRO A 1 265 ? 50.974 31.482 33.490 1.000 15.015 268 PRO AAA O 1
ATOM 4538 N N . MET A 1 266 ? 51.714 31.727 35.588 1.000 11.599 269 MET AAA N 1
ATOM 4539 C CA . MET A 1 266 ? 51.034 33.017 35.773 1.000 11.391 269 MET AAA CA 1
ATOM 4540 C C . MET A 1 266 ? 51.990 34.181 36.090 1.000 11.293 269 MET AAA C 1
ATOM 4541 O O . MET A 1 266 ? 51.566 35.331 35.953 1.000 11.838 269 MET AAA O 1
ATOM 4555 N N . ASP A 1 267 ? 53.217 33.941 36.477 1.000 11.138 270 ASP AAA N 1
ATOM 4556 C CA . ASP A 1 267 ? 54.057 35.068 36.948 1.000 10.870 270 ASP AAA CA 1
ATOM 4557 C C . ASP A 1 267 ? 54.350 36.000 35.776 1.000 11.059 270 ASP AAA C 1
ATOM 4558 O O . ASP A 1 267 ? 54.842 35.573 34.731 1.000 11.662 270 ASP AAA O 1
ATOM 4567 N N . LYS A 1 268 ? 54.070 37.283 35.953 1.000 10.967 271 LYS AAA N 1
ATOM 4568 C CA . LYS A 1 268 ? 54.415 38.344 35.002 1.000 11.475 271 LYS AAA CA 1
ATOM 4569 C C . LYS A 1 268 ? 53.637 38.194 33.693 1.000 11.438 271 LYS AAA C 1
ATOM 4570 O O . LYS A 1 268 ? 54.049 38.788 32.679 1.000 13.762 271 LYS AAA O 1
ATOM 4589 N N . LYS A 1 269 ? 52.509 37.525 33.669 1.000 11.093 272 LYS AAA N 1
ATOM 4590 C CA . LYS A 1 269 ? 51.793 37.253 32.414 1.000 11.704 272 LYS AAA CA 1
ATOM 4591 C C . LYS A 1 269 ? 50.818 38.347 32.005 1.000 11.815 272 LYS AAA C 1
ATOM 4592 O O . LYS A 1 269 ? 50.537 38.441 30.793 1.000 13.967 272 LYS AAA O 1
ATOM 4611 N N . VAL A 1 270 ? 50.277 39.111 32.934 1.000 11.228 273 VAL AAA N 1
ATOM 4612 C CA . VAL A 1 270 ? 49.315 40.181 32.661 1.000 11.212 273 VAL AAA CA 1
ATOM 4613 C C . VAL A 1 270 ? 49.900 41.486 33.188 1.000 11.201 273 VAL AAA C 1
ATOM 4614 O O . VAL A 1 270 ? 50.386 41.549 34.309 1.000 12.138 273 VAL AAA O 1
ATOM 4627 N N . ASP A 1 271 ? 49.835 42.506 32.345 1.000 11.804 274 ASP AAA N 1
ATOM 4628 C CA . ASP A 1 271 ? 50.332 43.846 32.656 1.000 12.262 274 ASP AAA CA 1
ATOM 4629 C C . ASP A 1 271 ? 49.161 44.753 33.041 1.000 11.859 274 ASP AAA C 1
ATOM 4630 O O . ASP A 1 271 ? 48.240 44.947 32.239 1.000 13.388 274 ASP AAA O 1
ATOM 4639 N N . ASN A 1 272 ? 49.172 45.293 34.257 1.000 11.128 275 ASN AAA N 1
ATOM 4640 C CA . ASN A 1 272 ? 48.186 46.289 34.680 1.000 10.946 275 ASN AAA CA 1
ATOM 4641 C C . ASN A 1 272 ? 48.758 47.706 34.683 1.000 11.128 275 ASN AAA C 1
ATOM 4642 O O . ASN A 1 272 ? 48.033 48.657 35.039 1.000 11.317 275 ASN AAA O 1
ATOM 4653 N N . ARG A 1 273 ? 50.007 47.860 34.291 1.000 11.580 276 ARG AAA N 1
ATOM 4654 C CA . ARG A 1 273 ? 50.623 49.189 34.107 1.000 12.133 276 ARG AAA CA 1
ATOM 4655 C C . ARG A 1 273 ? 50.629 49.960 35.429 1.000 11.788 276 ARG AAA C 1
ATOM 4656 O O . ARG A 1 273 ? 50.658 49.355 36.521 1.000 11.959 276 ARG AAA O 1
ATOM 4677 N N . ASN A 1 274 ? 50.738 51.278 35.353 1.000 12.173 277 ASN AAA N 1
ATOM 4678 C CA . ASN A 1 274 ? 51.128 52.039 36.547 1.000 13.081 277 ASN AAA CA 1
ATOM 4679 C C . ASN A 1 274 ? 50.131 51.823 37.685 1.000 11.446 277 ASN AAA C 1
ATOM 4680 O O . ASN A 1 274 ? 48.936 51.804 37.494 1.000 12.412 277 ASN AAA O 1
ATOM 4699 N N . HIS A 1 275 ? 50.712 51.687 38.871 1.000 11.849 278 HIS AAA N 1
ATOM 4700 C CA . HIS A 1 275 ? 50.068 51.503 40.166 1.000 11.883 278 HIS AAA CA 1
ATOM 4701 C C . HIS A 1 275 ? 49.532 50.108 40.415 1.000 11.820 278 HIS AAA C 1
ATOM 4702 O O . HIS A 1 275 ? 49.327 49.721 41.570 1.000 12.736 278 HIS AAA O 1
ATOM 4717 N N . GLY A 1 276 ? 49.260 49.358 39.340 1.000 11.543 279 GLY AAA N 1
ATOM 4718 C CA . GLY A 1 276 ? 48.595 48.074 39.491 1.000 11.712 279 GLY AAA CA 1
ATOM 4719 C C . GLY A 1 276 ? 47.134 48.248 39.867 1.000 11.001 279 GLY AAA C 1
ATOM 4720 O O . GLY A 1 276 ? 46.636 49.348 40.102 1.000 11.338 279 GLY AAA O 1
ATOM 4724 N N . VAL A 1 277 ? 46.462 47.094 39.970 1.000 10.457 280 VAL AAA N 1
ATOM 4725 C CA . VAL A 1 277 ? 45.063 47.040 40.358 1.000 10.109 280 VAL AAA CA 1
ATOM 4726 C C . VAL A 1 277 ? 44.803 45.664 40.949 1.000 9.912 280 VAL AAA C 1
ATOM 4727 O O . VAL A 1 277 ? 45.462 44.678 40.593 1.000 10.341 280 VAL AAA O 1
ATOM 4740 N N . GLN A 1 278 ? 43.808 45.579 41.812 1.000 9.814 281 GLN AAA N 1
ATOM 4741 C CA . GLN A 1 278 ? 43.272 44.287 42.245 1.000 9.583 281 GLN AAA CA 1
ATOM 4742 C C . GLN A 1 278 ? 42.820 43.504 41.024 1.000 9.672 281 GLN AAA C 1
ATOM 4743 O O . GLN A 1 278 ? 42.335 44.063 40.035 1.000 10.012 281 GLN AAA O 1
ATOM 4757 N N . GLY A 1 279 ? 42.950 42.182 41.129 1.000 9.683 282 GLY AAA N 1
ATOM 4758 C CA . GLY A 1 279 ? 42.435 41.268 40.122 1.000 9.962 282 GLY AAA CA 1
ATOM 4759 C C . GLY A 1 279 ? 41.910 40.020 40.783 1.000 9.630 282 GLY AAA C 1
ATOM 4760 O O . GLY A 1 279 ? 42.332 39.632 41.889 1.000 10.020 282 GLY AAA O 1
ATOM 4764 N N . SER A 1 280 ? 40.991 39.355 40.066 1.000 9.520 283 SER AAA N 1
ATOM 4765 C CA . SER A 1 280 ? 40.332 38.129 40.543 1.000 9.467 283 SER AAA CA 1
ATOM 4766 C C . SER A 1 280 ? 40.902 36.943 39.771 1.000 9.451 283 SE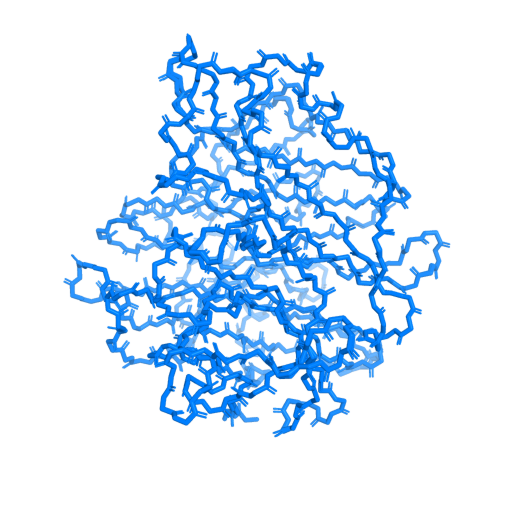R AAA C 1
ATOM 4767 O O . SER A 1 280 ? 40.991 37.003 38.536 1.000 10.238 283 SER AAA O 1
ATOM 4775 N N . THR A 1 281 ? 41.261 35.862 40.477 1.000 9.520 284 THR AAA N 1
ATOM 4776 C CA . THR A 1 281 ? 41.826 34.684 39.829 1.000 9.741 284 THR AAA CA 1
ATOM 4777 C C . THR A 1 281 ? 41.162 33.449 40.425 1.000 9.922 284 THR AAA C 1
ATOM 4778 O O . THR A 1 281 ? 41.197 33.290 41.666 1.000 10.285 284 THR AAA O 1
ATOM 4789 N N . ILE A 1 282 ? 40.612 32.608 39.563 1.000 10.193 285 ILE AAA N 1
ATOM 4790 C CA . ILE A 1 282 ? 39.880 31.394 39.966 1.000 10.209 285 ILE AAA CA 1
ATOM 4791 C C . ILE A 1 282 ? 40.259 30.271 39.017 1.000 10.509 285 ILE AAA C 1
ATOM 4792 O O . ILE A 1 282 ? 40.816 30.517 37.931 1.000 12.007 285 ILE AAA O 1
ATOM 4808 N N . THR A 1 283 ? 39.948 29.035 39.383 1.000 10.867 286 THR AAA N 1
ATOM 4809 C CA . THR A 1 283 ? 40.081 27.910 38.465 1.000 11.033 286 THR AAA CA 1
ATOM 4810 C C . THR A 1 283 ? 38.721 27.449 37.949 1.000 11.388 286 THR AAA C 1
ATOM 4811 O O . THR A 1 283 ? 37.678 27.552 38.593 1.000 12.230 286 THR AAA O 1
ATOM 4822 N N . ILE A 1 284 ? 38.798 26.864 36.744 1.000 11.607 287 ILE AAA N 1
ATOM 4823 C CA . ILE A 1 284 ? 37.665 26.277 36.022 1.000 12.380 287 ILE AAA CA 1
ATOM 4824 C C . ILE A 1 284 ? 38.125 24.902 35.558 1.000 11.880 287 ILE AAA C 1
ATOM 4825 O O . ILE A 1 284 ? 39.142 24.777 34.895 1.000 12.273 287 ILE AAA O 1
ATOM 4854 N N . PRO A 1 285 ? 37.382 23.842 35.879 1.000 12.999 288 PRO AAA N 1
ATOM 4855 C CA . PRO A 1 285 ? 37.745 22.516 35.380 1.000 12.957 288 PRO AAA CA 1
ATOM 4856 C C . PRO A 1 285 ? 37.533 22.378 33.885 1.000 13.070 288 PRO AAA C 1
ATOM 4857 O O . PRO A 1 285 ? 36.621 22.942 33.312 1.000 14.423 288 PRO AAA O 1
ATOM 4868 N N . SER A 1 286 ? 38.346 21.538 33.284 1.000 13.510 289 SER AAA N 1
ATOM 4869 C CA . SER A 1 286 ? 38.190 21.126 31.891 1.000 16.234 289 SER AAA CA 1
ATOM 4870 C C . SER A 1 286 ? 38.559 19.644 31.856 1.000 16.720 289 SER AAA C 1
ATOM 4871 O O . SER A 1 286 ? 39.743 19.327 31.917 1.000 16.797 289 SER AAA O 1
ATOM 4879 N N . GLY A 1 287 ? 37.575 18.738 31.896 1.000 21.071 290 GLY AAA N 1
ATOM 4880 C CA . GLY A 1 287 ? 37.923 17.318 32.191 1.000 22.908 290 GLY AAA CA 1
ATOM 4881 C C . GLY A 1 287 ? 38.601 17.207 33.541 1.000 21.700 290 GLY AAA C 1
ATOM 4882 O O . GLY A 1 287 ? 38.138 17.838 34.512 1.000 21.410 290 GLY AAA O 1
ATOM 4886 N N . ASN A 1 288 ? 39.724 16.454 33.608 1.000 19.539 291 ASN AAA N 1
ATOM 4887 C CA . ASN A 1 288 ? 40.474 16.402 34.870 1.000 18.979 291 ASN AAA CA 1
ATOM 4888 C C . ASN A 1 288 ? 41.643 17.334 34.848 1.000 16.336 291 ASN AAA C 1
ATOM 4889 O O . ASN A 1 288 ? 42.553 17.170 35.624 1.000 21.260 291 ASN AAA O 1
ATOM 4900 N N . LYS A 1 289 ? 41.563 18.369 33.992 1.000 15.660 292 LYS AAA N 1
ATOM 4901 C CA . LYS A 1 289 ? 42.527 19.452 33.956 1.000 14.552 292 LYS AAA CA 1
ATOM 4902 C C . LYS A 1 289 ? 41.860 20.702 34.551 1.000 13.225 292 LYS AAA C 1
ATOM 4903 O O . LYS A 1 289 ? 40.665 20.725 34.816 1.000 13.425 292 LYS AAA O 1
ATOM 4938 N N . LEU A 1 290 ? 42.680 21.734 34.729 1.000 13.731 293 LEU AAA N 1
ATOM 4939 C CA . LEU A 1 290 ? 42.241 23.016 35.279 1.000 13.257 293 LEU AAA CA 1
ATOM 4940 C C . LEU A 1 290 ? 42.759 24.118 34.383 1.000 12.317 293 LEU AAA C 1
ATOM 4941 O O . LEU A 1 290 ? 43.858 24.018 33.849 1.000 13.662 293 LEU AAA O 1
ATOM 4957 N N A VAL A 1 291 ? 41.981 25.184 34.312 0.900 11.972 294 VAL AAA N 1
ATOM 4958 N N B VAL A 1 291 ? 42.006 25.213 34.328 0.100 10.743 294 VAL AAA N 1
ATOM 4959 C CA A VAL A 1 291 ? 42.359 26.437 33.631 0.900 12.028 294 VAL AAA CA 1
ATOM 4960 C CA B VAL A 1 291 ? 42.435 26.444 33.616 0.100 10.986 294 VAL AAA CA 1
ATOM 4961 C C A VAL A 1 291 ? 42.189 27.538 34.674 0.900 11.762 294 VAL AAA C 1
ATOM 4962 C C B VAL A 1 291 ? 42.104 27.644 34.497 0.100 10.454 294 VAL AAA C 1
ATOM 4963 O O A VAL A 1 291 ? 41.255 27.467 35.462 0.900 12.983 294 VAL AAA O 1
ATOM 4964 O O B VAL A 1 291 ? 40.991 27.746 35.011 0.100 8.472 294 VAL AAA O 1
ATOM 4989 N N . ALA A 1 292 ? 43.039 28.556 34.653 1.000 11.236 295 ALA AAA N 1
ATOM 4990 C CA . ALA A 1 292 ? 42.777 29.731 35.485 1.000 11.149 295 ALA AAA CA 1
ATOM 4991 C C . ALA A 1 292 ? 42.114 30.819 34.658 1.000 11.146 295 ALA AAA C 1
ATOM 4992 O O . ALA A 1 292 ? 42.549 31.135 33.538 1.000 13.241 295 ALA AAA O 1
ATOM 4999 N N . ALA A 1 293 ? 41.036 31.367 35.202 1.000 10.735 296 ALA AAA N 1
ATOM 5000 C CA . ALA A 1 293 ? 40.374 32.547 34.669 1.000 10.549 296 ALA AAA CA 1
ATOM 5001 C C . ALA A 1 293 ? 40.758 33.733 35.560 1.000 10.206 296 ALA AAA C 1
ATOM 5002 O O . ALA A 1 293 ? 40.787 33.615 36.792 1.000 11.133 296 ALA AAA O 1
ATOM 5009 N N . HIS A 1 294 ? 41.038 34.863 34.926 1.000 10.083 297 HIS AAA N 1
ATOM 5010 C CA . HIS A 1 294 ? 41.578 36.016 35.651 1.000 9.885 297 HIS AAA CA 1
ATOM 5011 C C . HIS A 1 294 ? 40.963 37.291 35.119 1.000 9.809 297 HIS AAA C 1
ATOM 5012 O O . HIS A 1 294 ? 40.893 37.466 33.889 1.000 11.093 297 HIS AAA O 1
ATOM 5027 N N . SER A 1 295 ? 40.611 38.216 35.996 1.000 9.772 298 SER AAA N 1
ATOM 5028 C CA . SER A 1 295 ? 40.139 39.532 35.562 1.000 9.870 298 SER AAA CA 1
ATOM 5029 C C . SER A 1 295 ? 40.954 40.632 36.227 1.000 9.767 298 SER AAA C 1
ATOM 5030 O O . SER A 1 295 ? 41.161 40.634 37.442 1.000 9.964 298 SER AAA O 1
ATOM 5038 N N . SER A 1 296 ? 41.359 41.606 35.394 1.000 9.983 299 SER AAA N 1
ATOM 5039 C CA . SER A 1 296 ? 42.014 42.838 35.875 1.000 10.038 299 SER AAA CA 1
ATOM 5040 C C . SER A 1 296 ? 42.059 43.811 34.692 1.000 10.254 299 SER AAA C 1
ATOM 5041 O O . SER A 1 296 ? 41.649 43.502 33.566 1.000 10.620 299 SER AAA O 1
ATOM 5049 N N . ALA A 1 297 ? 42.541 45.033 34.945 1.000 11.086 300 ALA AAA N 1
ATOM 5050 C CA . ALA A 1 297 ? 42.428 46.135 33.997 1.000 11.280 300 ALA AAA CA 1
ATOM 5051 C C . ALA A 1 297 ? 43.644 46.236 33.085 1.000 11.191 300 ALA AAA C 1
ATOM 5052 O O . ALA A 1 297 ? 44.799 46.193 33.514 1.000 12.652 300 ALA AAA O 1
ATOM 5059 N N . GLN A 1 298 ? 43.390 46.480 31.796 1.000 11.336 301 GLN AAA N 1
ATOM 5060 C CA . GLN A 1 298 ? 44.499 46.770 30.868 1.000 11.807 301 GLN AAA CA 1
ATOM 5061 C C . GLN A 1 298 ? 45.141 48.119 31.148 1.000 11.999 301 GLN AAA C 1
ATOM 5062 O O . GLN A 1 298 ? 46.323 48.308 30.887 1.000 12.594 301 GLN AAA O 1
ATOM 5076 N N . ASN A 1 299 ? 44.359 49.076 31.647 1.000 11.459 302 ASN AAA N 1
ATOM 5077 C CA . ASN A 1 299 ? 44.900 50.379 32.067 1.000 11.980 302 ASN AAA CA 1
ATOM 5078 C C . ASN A 1 299 ? 45.605 51.088 30.896 1.000 12.175 302 ASN AAA C 1
ATOM 5079 O O . ASN A 1 299 ? 46.772 51.448 30.961 1.000 12.602 302 ASN AAA O 1
ATOM 5090 N N . LYS A 1 300 ? 44.824 51.355 29.839 1.000 12.815 303 LYS AAA N 1
ATOM 5091 C CA . LYS A 1 300 ? 45.381 51.960 28.626 1.000 13.960 303 LYS AAA CA 1
ATOM 5092 C C . LYS A 1 300 ? 45.911 53.375 28.846 1.000 14.431 303 LYS AAA C 1
ATOM 5093 O O . LYS A 1 300 ? 46.778 53.799 28.083 1.000 16.094 303 LYS AAA O 1
ATOM 5112 N N . ASN A 1 301 ? 45.417 54.087 29.850 1.000 13.562 304 ASN AAA N 1
ATOM 5113 C CA . ASN A 1 301 ? 45.918 55.438 30.136 1.000 14.402 304 ASN AAA CA 1
ATOM 5114 C C . ASN A 1 301 ? 47.051 55.427 31.137 1.000 13.738 304 ASN AAA C 1
ATOM 5115 O O . ASN A 1 301 ? 47.529 56.499 31.511 1.000 15.270 304 ASN AAA O 1
ATOM 5126 N N . ASN A 1 302 ? 47.462 54.250 31.603 1.000 13.341 305 ASN AAA N 1
ATOM 5127 C CA . ASN A 1 302 ? 48.676 54.120 32.434 1.000 13.612 305 ASN AAA CA 1
ATOM 5128 C C . ASN A 1 302 ? 48.545 54.981 33.710 1.000 12.807 305 ASN AAA C 1
ATOM 5129 O O . ASN A 1 302 ? 49.487 55.674 34.093 1.000 14.881 305 ASN AAA O 1
ATOM 5140 N N . ASP A 1 303 ? 47.414 54.868 34.389 1.000 12.328 306 ASP AAA N 1
ATOM 5141 C CA . ASP A 1 303 ? 47.110 55.777 35.523 1.000 12.399 306 ASP AAA CA 1
ATOM 5142 C C . ASP A 1 303 ? 46.018 55.144 36.379 1.000 11.844 306 ASP AAA C 1
ATOM 5143 O O . ASP A 1 303 ? 45.732 53.960 36.269 1.000 12.394 306 ASP AAA O 1
ATOM 5152 N N . TYR A 1 304 ? 45.430 55.955 37.253 1.000 11.862 307 TYR AAA N 1
ATOM 5153 C CA . TYR A 1 304 ? 44.386 55.448 38.146 1.000 11.715 307 TYR AAA CA 1
ATOM 5154 C C . TYR A 1 304 ? 43.036 55.264 37.473 1.000 11.491 307 TYR AAA C 1
ATOM 5155 O O . TYR A 1 304 ? 42.098 54.765 38.129 1.000 11.944 307 TYR AAA O 1
ATOM 5173 N N . THR A 1 305 ? 42.888 55.590 36.183 1.000 11.338 308 THR AAA N 1
ATOM 5174 C CA . THR A 1 305 ? 41.616 55.309 35.515 1.000 11.125 308 THR AAA CA 1
ATOM 5175 C C . THR A 1 305 ? 41.396 53.824 35.193 1.000 10.878 308 THR AAA C 1
ATOM 5176 O O . THR A 1 305 ? 40.266 53.425 34.979 1.000 11.483 308 THR AAA O 1
ATOM 5187 N N . ARG A 1 306 ? 42.462 53.030 35.143 1.000 11.033 309 ARG AAA N 1
ATOM 5188 C CA . ARG A 1 306 ? 42.306 51.552 35.121 1.000 10.925 309 ARG AAA CA 1
ATOM 5189 C C . ARG A 1 306 ? 41.264 51.120 34.083 1.000 10.964 309 ARG AAA C 1
ATOM 5190 O O . ARG A 1 306 ? 40.339 50.357 34.379 1.000 11.054 309 ARG AAA O 1
ATOM 5211 N N . SER A 1 307 ? 41.484 51.533 32.833 1.000 10.943 310 SER AAA N 1
ATOM 5212 C CA . SER A 1 307 ? 40.552 51.224 31.770 1.000 11.199 310 SER AAA CA 1
ATOM 5213 C C . SER A 1 307 ? 40.515 49.717 31.476 1.000 10.770 310 SER AAA C 1
ATOM 5214 O O . SER A 1 307 ? 41.456 48.980 31.722 1.000 11.204 310 SER AAA O 1
ATOM 5222 N N . ASP A 1 308 ? 39.440 49.332 30.780 1.000 10.583 311 ASP AAA N 1
ATOM 5223 C CA . ASP A 1 308 ? 39.425 48.064 30.049 1.000 10.567 311 ASP AAA CA 1
ATOM 5224 C C . ASP A 1 308 ? 39.589 46.857 30.983 1.000 10.451 311 ASP AAA C 1
ATOM 5225 O O . ASP A 1 308 ? 40.554 46.091 30.895 1.000 10.691 311 ASP AAA O 1
ATOM 5234 N N . ILE A 1 309 ? 38.613 46.702 31.876 1.000 10.462 312 ILE AAA N 1
ATOM 5235 C CA . ILE A 1 309 ? 38.624 45.541 32.786 1.000 10.433 312 ILE AAA CA 1
ATOM 5236 C C . ILE A 1 309 ? 38.302 44.294 31.943 1.000 10.472 312 ILE AAA C 1
ATOM 5237 O O . ILE A 1 309 ? 37.280 44.232 31.271 1.000 11.012 312 ILE AAA O 1
ATOM 5253 N N . SER A 1 310 ? 39.242 43.341 31.986 1.000 10.314 313 SER AAA N 1
ATOM 5254 C CA . SER A 1 310 ? 39.305 42.249 31.006 1.000 10.507 313 SER AAA CA 1
ATOM 5255 C C . SER A 1 310 ? 39.441 40.895 31.697 1.000 10.357 313 SER AAA C 1
ATOM 5256 O O . SER A 1 310 ? 40.039 40.772 32.754 1.000 10.993 313 SER AAA O 1
ATOM 5264 N N . LEU A 1 311 ? 38.875 39.903 31.008 1.000 10.685 314 LEU AAA N 1
ATOM 5265 C CA . LEU A 1 311 ? 38.957 38.484 31.374 1.000 10.578 314 LEU AAA CA 1
ATOM 5266 C C . LEU A 1 311 ? 40.020 37.802 30.516 1.000 10.535 314 LEU AAA C 1
ATOM 5267 O O . LEU A 1 311 ? 39.961 37.930 29.267 1.000 11.328 314 LEU AAA O 1
ATOM 5283 N N . TYR A 1 312 ? 40.931 37.104 31.172 1.000 10.620 315 TYR AAA N 1
ATOM 5284 C CA . TYR A 1 312 ? 42.020 36.355 30.564 1.000 10.812 315 TYR AAA CA 1
ATOM 5285 C C . TYR A 1 312 ? 41.888 34.891 30.978 1.000 10.796 315 TYR AAA C 1
ATOM 5286 O O . TYR A 1 312 ? 41.340 34.547 32.026 1.000 11.554 315 TYR AAA O 1
ATOM 5304 N N . ALA A 1 313 ? 42.459 34.020 30.119 1.000 10.967 316 ALA AAA N 1
ATOM 5305 C CA . ALA A 1 313 ? 42.693 32.621 30.479 1.000 11.251 316 ALA AAA CA 1
ATOM 5306 C C . ALA A 1 313 ? 44.191 32.403 30.582 1.000 11.062 316 ALA AAA C 1
ATOM 5307 O O . ALA A 1 313 ? 44.944 32.843 29.705 1.000 11.996 316 ALA AAA O 1
ATOM 5314 N N . HIS A 1 314 ? 44.591 31.666 31.618 1.000 11.164 317 HIS AAA N 1
ATOM 5315 C CA . HIS A 1 314 ? 45.944 31.205 31.809 1.000 11.478 317 HIS AAA CA 1
ATOM 5316 C C . HIS A 1 314 ? 45.969 29.682 31.658 1.000 11.507 317 HIS AAA C 1
ATOM 5317 O O . HIS A 1 314 ? 45.282 28.951 32.370 1.000 12.133 317 HIS AAA O 1
ATOM 5332 N N . ASN A 1 315 ? 46.786 29.216 30.705 1.000 11.941 318 ASN AAA N 1
ATOM 5333 C CA . ASN A 1 315 ? 47.060 27.779 30.561 1.000 12.046 318 ASN AAA CA 1
ATOM 5334 C C . ASN A 1 315 ? 48.079 27.398 31.640 1.000 12.283 318 ASN AAA C 1
ATOM 5335 O O . ASN A 1 315 ? 49.240 27.860 31.614 1.000 13.173 318 ASN AAA O 1
ATOM 5346 N N . LEU A 1 316 ? 47.628 26.615 32.606 1.000 12.330 319 LEU AAA N 1
ATOM 5347 C CA . LEU A 1 316 ? 48.433 26.273 33.794 1.000 13.228 319 LEU AAA CA 1
ATOM 5348 C C . LEU A 1 316 ? 49.511 25.231 33.527 1.000 13.512 319 LEU AAA C 1
ATOM 5349 O O . LEU A 1 316 ? 50.325 24.965 34.424 1.000 15.523 319 LEU AAA O 1
ATOM 5365 N N . TYR A 1 317 ? 49.509 24.682 32.325 1.000 13.675 320 TYR AAA N 1
ATOM 5366 C CA . TYR A 1 317 ? 50.452 23.648 31.866 1.000 14.341 320 TYR AAA CA 1
ATOM 5367 C C . TYR A 1 317 ? 51.539 24.256 30.996 1.000 16.076 320 TYR AAA C 1
ATOM 5368 O O . TYR A 1 317 ? 52.728 24.016 31.207 1.000 18.723 320 TYR AAA O 1
ATOM 5386 N N . SER A 1 318 ? 51.156 25.054 29.994 1.000 16.107 321 SER AAA N 1
ATOM 5387 C CA . SER A 1 318 ? 52.085 25.668 29.039 1.000 16.789 321 SER AAA CA 1
ATOM 5388 C C . SER A 1 318 ? 52.481 27.071 29.361 1.000 14.689 321 SER AAA C 1
ATOM 5389 O O . SER A 1 318 ? 53.442 27.565 28.804 1.000 16.044 321 SER AAA O 1
ATOM 5397 N N . GLY A 1 319 ? 51.705 27.758 30.182 1.000 13.767 322 GLY AAA N 1
ATOM 5398 C CA . GLY A 1 319 ? 51.954 29.163 30.471 1.000 13.899 322 GLY AAA CA 1
ATOM 5399 C C . GLY A 1 319 ? 51.454 30.147 29.443 1.000 13.002 322 GLY AAA C 1
ATOM 5400 O O . GLY A 1 319 ? 51.639 31.349 29.636 1.000 13.991 322 GLY AAA O 1
ATOM 5404 N N . GLU A 1 320 ? 50.754 29.693 28.410 1.000 12.788 323 GLU AAA N 1
ATOM 5405 C CA . GLU A 1 320 ? 50.138 30.643 27.483 1.000 12.904 323 GLU AAA CA 1
ATOM 5406 C C . GLU A 1 320 ? 49.078 31.477 28.201 1.000 12.249 323 GLU AAA C 1
ATOM 5407 O O . GLU A 1 320 ? 48.440 31.020 29.140 1.000 12.630 323 GLU AAA O 1
ATOM 5428 N N . VAL A 1 321 ? 48.897 32.706 27.736 1.000 13.046 324 VAL AAA N 1
ATOM 5429 C CA . VAL A 1 321 ? 47.842 33.607 28.239 1.000 12.570 324 VAL AAA CA 1
ATOM 5430 C C . VAL A 1 321 ? 47.130 34.210 27.068 1.000 12.170 324 VAL AAA C 1
ATOM 5431 O O . VAL A 1 321 ? 47.764 34.557 26.062 1.000 13.546 324 VAL AAA O 1
ATOM 5444 N N . LYS A 1 322 ? 45.809 34.395 27.187 1.000 12.496 325 LYS AAA N 1
ATOM 5445 C CA . LYS A 1 322 ? 45.079 35.121 26.132 1.000 13.504 325 LYS AAA CA 1
ATOM 5446 C C . LYS A 1 322 ? 43.919 35.896 26.755 1.000 12.033 325 LYS AAA C 1
ATOM 5447 O O . LYS A 1 322 ? 43.322 35.525 27.744 1.000 12.012 325 LYS AAA O 1
ATOM 5482 N N . LEU A 1 323 ? 43.603 36.998 26.067 1.000 13.402 326 LEU AAA N 1
ATOM 5483 C CA . LEU A 1 323 ? 42.403 37.811 26.335 1.000 12.973 326 LEU AAA CA 1
ATOM 5484 C C . LEU A 1 323 ? 41.159 37.123 25.866 1.000 12.912 326 LEU AAA C 1
ATOM 5485 O O . LEU A 1 323 ? 41.050 36.804 24.640 1.000 15.757 326 LEU AAA O 1
ATOM 5501 N N . ILE A 1 324 ? 40.222 36.918 26.741 1.000 12.186 327 ILE AAA N 1
ATOM 5502 C CA . ILE A 1 324 ? 38.930 36.281 26.437 1.000 12.604 327 ILE AAA CA 1
ATOM 5503 C C . ILE A 1 324 ? 37.903 37.352 26.113 1.000 12.696 327 ILE AAA C 1
ATOM 5504 O O . ILE A 1 324 ? 37.129 37.218 25.130 1.000 14.136 327 ILE AAA O 1
ATOM 5520 N N A ASP A 1 325 ? 37.727 38.380 26.988 0.850 11.659 328 ASP AAA N 1
ATOM 5521 N N B ASP A 1 325 ? 38.158 38.503 26.703 0.150 10.543 328 ASP AAA N 1
ATOM 5522 C CA A ASP A 1 325 ? 36.679 39.389 26.807 0.850 11.586 328 ASP AAA CA 1
ATOM 5523 C CA B ASP A 1 325 ? 37.101 39.514 26.639 0.150 10.264 328 ASP AAA CA 1
ATOM 5524 C C A ASP A 1 325 ? 37.093 40.655 27.560 0.850 11.475 328 ASP AAA C 1
ATOM 5525 C C B ASP A 1 325 ? 37.552 40.710 27.433 0.150 10.030 328 ASP AAA C 1
ATOM 5526 O O A ASP A 1 325 ? 37.311 40.567 28.788 0.850 11.657 328 ASP AAA O 1
ATOM 5527 O O B ASP A 1 325 ? 37.958 40.647 28.540 0.150 9.775 328 ASP AAA O 1
ATOM 5544 N N . ASP A 1 326 ? 37.214 41.799 26.872 1.000 11.917 329 ASP AAA N 1
ATOM 5545 C CA . ASP A 1 326 ? 37.348 43.107 27.552 1.000 11.728 329 ASP AAA CA 1
ATOM 5546 C C . ASP A 1 326 ? 35.913 43.521 27.911 1.000 11.775 329 ASP AAA C 1
ATOM 5547 O O . ASP A 1 326 ? 35.208 44.148 27.141 1.000 12.696 329 ASP AAA O 1
ATOM 5556 N N . PHE A 1 327 ? 35.451 43.047 29.081 1.000 11.583 330 PHE AAA N 1
ATOM 5557 C CA . PHE A 1 327 ? 34.056 43.144 29.414 1.000 12.228 330 PHE AAA CA 1
ATOM 5558 C C . PHE A 1 327 ? 33.650 44.541 29.895 1.000 11.622 330 PHE AAA C 1
ATOM 5559 O O . PHE A 1 327 ? 32.484 44.862 29.822 1.000 12.815 330 PHE AAA O 1
ATOM 5576 N N . TYR A 1 328 ? 34.612 45.361 30.344 1.000 11.583 331 TYR AAA N 1
ATOM 5577 C CA . TYR A 1 328 ? 34.314 46.768 30.674 1.000 11.354 331 TYR AAA CA 1
ATOM 5578 C C . TYR A 1 328 ? 35.319 47.629 29.930 1.000 11.293 331 TYR AAA C 1
ATOM 5579 O O . TYR A 1 328 ? 36.325 48.078 30.499 1.000 11.270 331 TYR AAA O 1
ATOM 5597 N N . PRO A 1 329 ? 35.092 47.865 28.620 1.000 11.475 332 PRO AAA N 1
ATOM 5598 C CA . PRO A 1 329 ? 36.095 48.463 27.743 1.000 11.846 332 PRO AAA CA 1
ATOM 5599 C C . PRO A 1 329 ? 36.042 49.995 27.813 1.000 11.946 332 PRO AAA C 1
ATOM 5600 O O . PRO A 1 329 ? 36.032 50.692 26.793 1.000 13.520 332 PRO AAA O 1
ATOM 5611 N N . LYS A 1 330 ? 36.094 50.524 29.032 1.000 12.073 333 LYS AAA N 1
ATOM 5612 C CA . LYS A 1 330 ? 35.836 51.916 29.328 1.000 12.120 333 LYS AAA CA 1
ATOM 5613 C C . LYS A 1 330 ? 36.928 52.422 30.273 1.000 11.517 333 LYS AAA C 1
ATOM 5614 O O . LYS A 1 330 ? 37.438 51.666 31.125 1.000 11.630 333 LYS AAA O 1
ATOM 5633 N N . VAL A 1 331 ? 37.200 53.711 30.157 1.000 12.328 334 VAL AAA N 1
ATOM 5634 C CA . VAL A 1 331 ? 38.063 54.429 31.111 1.000 11.867 334 VAL AAA CA 1
ATOM 5635 C C . VAL A 1 331 ? 37.294 54.584 32.420 1.000 11.691 334 VAL AAA C 1
ATOM 5636 O O . VAL A 1 331 ? 36.160 55.053 32.425 1.000 13.381 334 VAL AAA O 1
ATOM 5649 N N . GLY A 1 332 ? 37.894 54.145 33.514 1.000 11.275 335 GLY AAA N 1
ATOM 5650 C CA . GLY A 1 332 ? 37.284 54.229 34.805 1.000 11.225 335 GLY AAA CA 1
ATOM 5651 C C . GLY A 1 332 ? 37.399 55.613 35.443 1.000 11.020 335 GLY AAA C 1
ATOM 5652 O O . GLY A 1 332 ? 38.097 56.491 34.962 1.000 12.430 335 GLY AAA O 1
ATOM 5656 N N . ASN A 1 333 ? 36.690 55.771 36.552 1.000 11.043 336 ASN AAA N 1
ATOM 5657 C CA . ASN A 1 333 ? 36.736 57.005 37.361 1.000 11.043 336 ASN AAA CA 1
ATOM 5658 C C . ASN A 1 333 ? 37.937 56.916 38.293 1.000 10.733 336 ASN AAA C 1
ATOM 5659 O O . ASN A 1 333 ? 37.994 56.019 39.150 1.000 11.230 336 ASN AAA O 1
ATOM 5670 N N . ALA A 1 334 ? 38.928 57.794 38.100 1.000 11.446 337 ALA AAA N 1
ATOM 5671 C CA . ALA A 1 334 ? 40.169 57.722 38.890 1.000 11.794 337 ALA AAA CA 1
ATOM 5672 C C . ALA A 1 334 ? 39.980 57.968 40.399 1.000 11.649 337 ALA AAA C 1
ATOM 5673 O O . ALA A 1 334 ? 40.894 57.685 41.151 1.000 12.857 337 ALA AAA O 1
ATOM 5680 N N . SER A 1 335 ? 38.801 58.405 40.821 1.000 11.617 338 SER AAA N 1
ATOM 5681 C CA . SER A 1 335 ? 38.486 58.413 42.237 1.000 12.020 338 SER AAA CA 1
ATOM 5682 C C . SER A 1 335 ? 38.477 56.999 42.835 1.000 11.307 338 SER AAA C 1
ATOM 5683 O O . SER A 1 335 ? 38.616 56.864 44.048 1.000 12.467 338 SER AAA O 1
ATOM 5691 N N . GLY A 1 336 ? 38.308 55.980 41.998 1.000 10.878 339 GLY AAA N 1
ATOM 5692 C CA . GLY A 1 336 ? 38.373 54.592 42.461 1.000 10.728 339 GLY AAA CA 1
ATOM 5693 C C . GLY A 1 336 ? 37.712 53.716 41.389 1.000 10.267 339 GLY AAA C 1
ATOM 5694 O O . GLY A 1 336 ? 36.497 53.800 41.211 1.000 10.901 339 GLY AAA O 1
ATOM 5698 N N . ALA A 1 337 ? 38.527 52.934 40.716 1.000 10.278 340 ALA AAA N 1
ATOM 5699 C CA . ALA A 1 337 ? 38.128 52.171 39.526 1.000 10.346 340 ALA AAA CA 1
ATOM 5700 C C . ALA A 1 337 ? 38.879 50.834 39.491 1.000 9.833 340 ALA AAA C 1
ATOM 5701 O O . ALA A 1 337 ? 39.883 50.622 40.119 1.000 10.259 340 ALA AAA O 1
ATOM 5708 N N . GLY A 1 338 ? 38.359 49.981 38.563 1.000 10.004 341 GLY AAA N 1
ATOM 5709 C CA . GLY A 1 338 ? 39.145 48.855 38.050 1.000 9.993 341 GLY AAA CA 1
ATOM 5710 C C . GLY A 1 338 ? 38.944 47.508 38.707 1.000 9.883 341 GLY AAA C 1
ATOM 5711 O O . GLY A 1 338 ? 39.407 46.512 38.125 1.000 10.362 341 GLY AAA O 1
ATOM 5715 N N . TYR A 1 339 ? 38.362 47.454 39.914 1.000 9.567 342 TYR AAA N 1
ATOM 5716 C CA . TYR A 1 339 ? 38.316 46.187 40.656 1.000 9.446 342 TYR AAA CA 1
ATOM 5717 C C . TYR A 1 339 ? 37.230 45.270 40.126 1.000 9.641 342 TYR AAA C 1
ATOM 5718 O O . TYR A 1 339 ? 36.239 45.706 39.549 1.000 10.270 342 TYR AAA O 1
ATOM 5736 N N . SER A 1 340 ? 37.398 43.972 40.387 1.000 9.588 343 SER AAA N 1
ATOM 5737 C CA . SER A 1 340 ? 36.486 42.960 39.845 1.000 9.627 343 SER AAA CA 1
ATOM 5738 C C . SER A 1 340 ? 36.490 41.708 40.712 1.000 9.633 343 SER AAA C 1
ATOM 5739 O O . SER A 1 340 ? 37.344 41.500 41.574 1.000 9.975 343 SER AAA O 1
ATOM 5747 N N . CYS A 1 341 ? 35.513 40.836 40.417 1.000 9.735 344 CYS AAA N 1
ATOM 5748 C CA . CYS A 1 341 ? 35.464 39.527 41.080 1.000 9.496 344 CYS AAA CA 1
ATOM 5749 C C . CYS A 1 341 ? 34.711 38.552 40.165 1.000 9.580 344 CYS AAA C 1
ATOM 5750 O O . CYS A 1 341 ? 33.595 38.844 39.747 1.000 10.220 344 CYS AAA O 1
ATOM 5758 N N . LEU A 1 342 ? 35.331 37.401 39.907 1.000 9.872 345 LEU AAA N 1
ATOM 5759 C CA . LEU A 1 342 ? 34.758 36.304 39.122 1.000 9.896 345 LEU AAA CA 1
ATOM 5760 C C . LEU A 1 342 ? 34.118 35.286 40.042 1.000 10.228 345 LEU AAA C 1
ATOM 5761 O O . LEU A 1 342 ? 34.520 35.131 41.204 1.000 12.038 345 LEU AAA O 1
ATOM 5777 N N . SER A 1 343 ? 33.161 34.522 39.503 1.000 10.280 346 SER AAA N 1
ATOM 5778 C CA . SER A 1 343 ? 32.537 33.406 40.206 1.000 10.451 346 SER AAA CA 1
ATOM 5779 C C . SER A 1 343 ? 32.150 32.317 39.226 1.000 10.775 346 SER AAA C 1
ATOM 5780 O O . SER A 1 343 ? 31.327 32.596 38.310 1.000 11.183 346 SER AAA O 1
ATOM 5788 N N . TYR A 1 344 ? 32.666 31.122 39.406 1.000 10.846 347 TYR AAA N 1
ATOM 5789 C CA . TYR A 1 344 ? 32.333 29.952 38.577 1.000 10.917 347 TYR AAA CA 1
ATOM 5790 C C . TYR A 1 344 ? 31.695 28.885 39.414 1.000 11.299 347 TYR AAA C 1
ATOM 5791 O O . TYR A 1 344 ? 32.191 28.593 40.522 1.000 13.081 347 TYR AAA O 1
ATOM 5809 N N . ARG A 1 345 ? 30.689 28.226 38.869 1.000 11.865 348 ARG AAA N 1
ATOM 5810 C CA . ARG A 1 345 ? 30.131 27.025 39.445 1.000 14.889 348 ARG AAA CA 1
ATOM 5811 C C . ARG A 1 345 ? 29.639 26.067 38.402 1.000 12.191 348 ARG AAA C 1
ATOM 5812 O O . ARG A 1 345 ? 29.157 26.532 37.376 1.000 13.333 348 ARG AAA O 1
ATOM 5833 N N A LYS A 1 346 ? 29.628 24.783 38.653 0.500 12.315 349 LYS AAA N 1
ATOM 5834 N N B LYS A 1 346 ? 29.608 24.800 38.782 0.500 13.070 349 LYS AAA N 1
ATOM 5835 C CA A LYS A 1 346 ? 28.739 23.879 37.884 0.500 13.146 349 LYS AAA CA 1
ATOM 5836 C CA B LYS A 1 346 ? 28.828 23.753 38.065 0.500 13.983 349 LYS AAA CA 1
ATOM 5837 C C A LYS A 1 346 ? 27.756 23.257 38.857 0.500 12.836 349 LYS AAA C 1
ATOM 5838 C C B LYS A 1 346 ? 27.747 23.276 39.023 0.500 13.978 349 LYS AAA C 1
ATOM 5839 O O A LYS A 1 346 ? 28.158 22.476 39.699 0.500 14.278 349 LYS AAA O 1
ATOM 5840 O O B LYS A 1 346 ? 28.057 22.567 40.002 0.500 15.178 349 LYS AAA O 1
ATOM 5877 N N . ASN A 1 347 ? 26.517 23.644 38.737 1.000 13.273 350 ASN AAA N 1
ATOM 5878 C CA . ASN A 1 347 ? 25.385 23.195 39.527 1.000 14.170 350 ASN AAA CA 1
ATOM 5879 C C . ASN A 1 347 ? 24.533 22.241 38.666 1.000 13.454 350 ASN AAA C 1
ATOM 5880 O O . ASN A 1 347 ? 24.045 22.674 37.619 1.000 14.341 350 ASN AAA O 1
ATOM 5891 N N . VAL A 1 348 ? 24.474 21.001 39.066 1.000 15.310 351 VAL AAA N 1
ATOM 5892 C CA . VAL A 1 348 ? 23.891 19.939 38.219 1.000 15.868 351 VAL AAA CA 1
ATOM 5893 C C . VAL A 1 348 ? 24.757 19.902 36.981 1.000 14.839 351 VAL AAA C 1
ATOM 5894 O O . VAL A 1 348 ? 25.975 19.730 37.099 1.000 15.623 351 VAL AAA O 1
ATOM 5907 N N . ASP A 1 349 ? 24.167 20.094 35.786 1.000 15.068 352 ASP AAA N 1
ATOM 5908 C CA . ASP A 1 349 ? 24.945 20.153 34.560 1.000 17.039 352 ASP AAA CA 1
ATOM 5909 C C . ASP A 1 349 ? 25.086 21.603 34.037 1.000 17.602 352 ASP AAA C 1
ATOM 5910 O O . ASP A 1 349 ? 25.469 21.733 32.877 1.000 24.095 352 ASP AAA O 1
ATOM 5919 N N . LYS A 1 350 ? 24.729 22.624 34.811 1.000 16.841 353 LYS AAA N 1
ATOM 5920 C CA . LYS A 1 350 ? 24.719 24.028 34.365 1.000 18.436 353 LYS AAA CA 1
ATOM 5921 C C . LYS A 1 350 ? 25.995 24.739 34.864 1.000 15.315 353 LYS AAA C 1
ATOM 5922 O O . LYS A 1 350 ? 26.136 24.936 36.066 1.000 15.573 353 LYS AAA O 1
ATOM 5957 N N . GLU A 1 351 ? 26.867 25.096 33.934 1.000 15.847 354 GLU AAA N 1
ATOM 5958 C CA . GLU A 1 351 ? 28.060 25.851 34.287 1.000 14.170 354 GLU AAA CA 1
ATOM 5959 C C . GLU A 1 351 ? 27.796 27.324 34.130 1.000 13.746 354 GLU AAA C 1
ATOM 5960 O O . GLU A 1 351 ? 27.279 27.758 33.082 1.000 15.949 354 GLU AAA O 1
ATOM 5972 N N . THR A 1 352 ? 28.172 28.112 35.126 1.000 12.775 355 THR AAA N 1
ATOM 5973 C CA . THR A 1 352 ? 28.048 29.569 35.074 1.000 12.578 355 THR AAA CA 1
ATOM 5974 C C . THR A 1 352 ? 29.390 30.186 35.372 1.000 11.825 355 THR AAA C 1
ATOM 5975 O O . THR A 1 352 ? 30.146 29.746 36.260 1.000 12.333 355 THR AAA O 1
ATOM 5986 N N . LEU A 1 353 ? 29.669 31.280 34.640 1.000 11.330 356 LEU AAA N 1
ATOM 5987 C CA . LEU A 1 353 ? 30.812 32.150 34.931 1.000 10.933 356 LEU AAA CA 1
ATOM 5988 C C . LEU A 1 353 ? 30.283 33.569 34.959 1.000 10.762 356 LEU AAA C 1
ATOM 5989 O O . LEU A 1 353 ? 29.798 34.100 33.931 1.000 11.515 356 LEU AAA O 1
ATOM 6005 N N . TYR A 1 354 ? 30.350 34.206 36.126 1.000 10.588 357 TYR AAA N 1
ATOM 6006 C CA . TYR A 1 354 ? 29.852 35.559 36.332 1.000 10.670 357 TYR AAA CA 1
ATOM 6007 C C . TYR A 1 354 ? 31.026 36.472 36.699 1.000 10.317 357 TYR AAA C 1
ATOM 6008 O O . TYR A 1 354 ? 32.023 36.030 37.267 1.000 10.443 357 TYR AAA O 1
ATOM 6026 N N . VAL A 1 355 ? 30.831 37.773 36.450 1.000 10.559 358 VAL AAA N 1
ATOM 6027 C CA . VAL A 1 355 ? 31.777 38.790 36.930 1.000 10.164 358 VAL AAA CA 1
ATOM 6028 C C . VAL A 1 355 ? 30.984 39.965 37.480 1.000 10.099 358 VAL AAA C 1
ATOM 6029 O O . VAL A 1 355 ? 29.925 40.317 36.977 1.000 10.841 358 VAL AAA O 1
ATOM 6042 N N . VAL A 1 356 ? 31.583 40.608 38.491 1.000 10.006 359 VAL AAA N 1
ATOM 6043 C CA . VAL A 1 356 ? 31.163 41.931 38.932 1.000 10.091 359 VAL AAA CA 1
ATOM 6044 C C . VAL A 1 356 ? 32.381 42.840 38.886 1.000 9.806 359 VAL AAA C 1
ATOM 6045 O O . VAL A 1 356 ? 33.517 42.400 39.009 1.000 10.104 359 VAL AAA O 1
ATOM 6058 N N . TYR A 1 357 ? 32.127 44.137 38.731 1.000 9.812 360 TYR AAA N 1
ATOM 6059 C CA . TYR A 1 357 ? 33.246 45.083 38.547 1.000 9.978 360 TYR AAA CA 1
ATOM 6060 C C . TYR A 1 357 ? 32.775 46.512 38.803 1.000 9.788 360 TYR AAA C 1
ATOM 6061 O O . TYR A 1 357 ? 31.583 46.828 38.792 1.000 10.338 360 TYR AAA O 1
ATOM 6079 N N . GLU A 1 358 ? 33.774 47.340 39.054 1.000 9.933 361 GLU AAA N 1
ATOM 6080 C CA . GLU A 1 358 ? 33.595 48.775 39.283 1.000 10.075 361 GLU AAA CA 1
ATOM 6081 C C . GLU A 1 358 ? 33.344 49.520 37.972 1.000 10.193 361 GLU AAA C 1
ATOM 6082 O O . GLU A 1 358 ? 34.090 49.342 36.999 1.000 10.657 361 GLU AAA O 1
ATOM 6094 N N . ALA A 1 359 ? 32.313 50.363 37.966 1.000 10.596 362 ALA AAA N 1
ATOM 6095 C CA . ALA A 1 359 ? 31.908 51.110 36.772 1.000 10.996 362 ALA AAA CA 1
ATOM 6096 C C . ALA A 1 359 ? 31.427 52.509 37.201 1.000 10.925 362 ALA AAA C 1
ATOM 6097 O O . ALA A 1 359 ? 30.252 52.686 37.546 1.000 11.267 362 ALA AAA O 1
ATOM 6104 N N . ASN A 1 360 ? 32.327 53.471 37.180 1.000 11.412 363 ASN AAA N 1
ATOM 6105 C CA . ASN A 1 360 ? 32.004 54.865 37.513 1.000 11.678 363 ASN AAA CA 1
ATOM 6106 C C . ASN A 1 360 ? 31.219 55.002 38.825 1.000 11.128 363 ASN AAA C 1
ATOM 6107 O O . ASN A 1 360 ? 30.197 55.695 38.905 1.000 12.388 363 ASN AAA O 1
ATOM 6118 N N . GLY A 1 361 ? 31.707 54.357 39.872 1.000 11.278 364 GLY AAA N 1
ATOM 6119 C CA . GLY A 1 361 ? 31.090 54.407 41.181 1.000 11.125 364 GLY AAA CA 1
ATOM 6120 C C . GLY A 1 361 ? 29.957 53.420 41.427 1.000 10.672 364 GLY AAA C 1
ATOM 6121 O O . GLY A 1 361 ? 29.499 53.283 42.566 1.000 11.346 364 GLY AAA O 1
ATOM 6125 N N . SER A 1 362 ? 29.475 52.764 40.355 1.000 10.593 365 SER AAA N 1
ATOM 6126 C CA . SER A 1 362 ? 28.480 51.700 40.475 1.000 10.904 365 SER AAA CA 1
ATOM 6127 C C . SER A 1 362 ? 29.198 50.349 40.456 1.000 10.462 365 SER AAA C 1
ATOM 6128 O O . SER A 1 362 ? 30.389 50.250 40.134 1.000 10.607 365 SER AAA O 1
ATOM 6136 N N . ILE A 1 363 ? 28.447 49.298 40.815 1.000 10.620 366 ILE AAA N 1
ATOM 6137 C CA . ILE A 1 363 ? 28.922 47.910 40.605 1.000 10.375 366 ILE AAA CA 1
ATOM 6138 C C . ILE A 1 363 ? 27.985 47.298 39.557 1.000 10.217 366 ILE AAA C 1
ATOM 6139 O O . ILE A 1 363 ? 26.784 47.327 39.727 1.000 11.004 366 ILE AAA O 1
ATOM 6155 N N . GLU A 1 364 ? 28.607 46.769 38.503 1.000 10.514 367 GLU AAA N 1
ATOM 6156 C CA . GLU A 1 364 ? 27.860 46.074 37.431 1.000 10.904 367 GLU AAA CA 1
ATOM 6157 C C . GLU A 1 364 ? 28.186 44.582 37.473 1.000 10.493 367 GLU AAA C 1
ATOM 6158 O O . GLU A 1 364 ? 29.206 44.198 38.013 1.000 11.038 367 GLU AAA O 1
ATOM 6170 N N . PHE A 1 365 ? 27.276 43.815 36.886 1.000 11.007 368 PHE AAA N 1
ATOM 6171 C CA . PHE A 1 365 ? 27.346 42.346 36.777 1.000 10.862 368 PHE AAA CA 1
ATOM 6172 C C . PHE A 1 365 ? 27.227 41.952 35.305 1.000 11.043 368 PHE AAA C 1
ATOM 6173 O O . PHE A 1 365 ? 26.435 42.554 34.591 1.000 11.794 368 PHE AAA O 1
ATOM 6190 N N . GLN A 1 366 ? 28.009 40.959 34.900 1.000 10.804 369 GLN AAA N 1
ATOM 6191 C CA . GLN A 1 366 ? 27.801 40.334 33.579 1.000 11.233 369 GLN AAA CA 1
ATOM 6192 C C . GLN A 1 366 ? 27.858 38.812 33.724 1.000 11.041 369 GLN AAA C 1
ATOM 6193 O O . GLN A 1 366 ? 28.659 38.290 34.487 1.000 11.570 369 GLN AAA O 1
ATOM 6207 N N . ASP A 1 367 ? 27.012 38.159 32.947 1.000 11.462 370 ASP AAA N 1
ATOM 6208 C CA . ASP A 1 367 ? 27.055 36.690 32.804 1.000 11.517 370 ASP AAA CA 1
ATOM 6209 C C . ASP A 1 367 ? 27.982 36.409 31.624 1.000 11.433 370 ASP AAA C 1
ATOM 6210 O O . ASP A 1 367 ? 27.602 36.691 30.484 1.000 13.023 370 ASP AAA O 1
ATOM 6219 N N . LEU A 1 368 ? 29.163 35.894 31.935 1.000 11.117 371 LEU AAA N 1
ATOM 6220 C CA 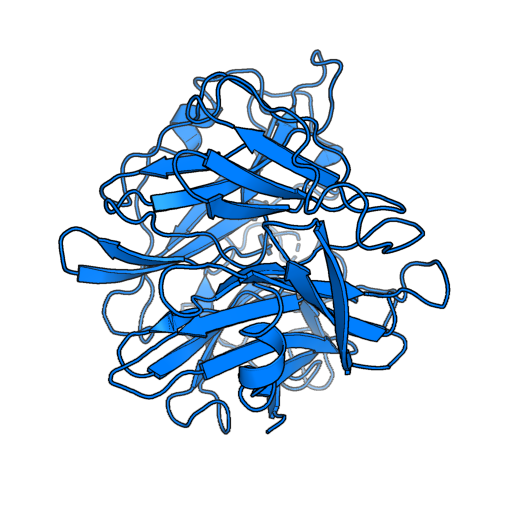. LEU A 1 368 ? 30.210 35.576 30.950 1.000 11.715 371 LEU AAA CA 1
ATOM 6221 C C . LEU A 1 368 ? 30.225 34.093 30.580 1.000 11.117 371 LEU AAA C 1
ATOM 6222 O O . LEU A 1 368 ? 31.218 33.611 30.027 1.000 11.801 371 LEU AAA O 1
ATOM 6238 N N . SER A 1 369 ? 29.146 33.375 30.849 1.000 11.236 372 SER AAA N 1
ATOM 6239 C CA . SER A 1 369 ? 29.135 31.924 30.640 1.000 11.351 372 SER AAA CA 1
ATOM 6240 C C . SER A 1 369 ? 29.386 31.539 29.189 1.000 11.725 372 SER AAA C 1
ATOM 6241 O O . SER A 1 369 ? 29.927 30.450 28.947 1.000 12.312 372 SER AAA O 1
ATOM 6249 N N A ARG A 1 370 ? 29.064 32.402 28.213 0.800 11.825 373 ARG AAA N 1
ATOM 6250 N N B ARG A 1 370 ? 28.900 32.330 28.282 0.200 10.062 373 ARG AAA N 1
ATOM 6251 C CA A ARG A 1 370 ? 29.320 32.098 26.770 0.800 12.957 373 ARG AAA CA 1
ATOM 6252 C CA B ARG A 1 370 ? 29.136 31.895 26.912 0.200 9.351 373 ARG AAA CA 1
ATOM 6253 C C A ARG A 1 370 ? 30.789 31.896 26.483 0.800 12.830 373 ARG AAA C 1
ATOM 6254 C C B ARG A 1 370 ? 30.643 31.745 26.619 0.200 10.206 373 ARG AAA C 1
ATOM 6255 O O A ARG A 1 370 ? 31.190 31.304 25.473 0.800 13.352 373 ARG AAA O 1
ATOM 6256 O O B ARG A 1 370 ? 30.851 30.998 25.643 0.200 9.327 373 ARG AAA O 1
ATOM 6297 N N . HIS A 1 371 ? 31.624 32.397 27.346 1.000 12.049 374 HIS AAA N 1
ATOM 6298 C CA . HIS A 1 371 ? 33.072 32.291 27.123 1.000 12.615 374 HIS AAA CA 1
ATOM 6299 C C . HIS A 1 371 ? 33.630 30.969 27.649 1.000 12.065 374 HIS AAA C 1
ATOM 6300 O O . HIS A 1 3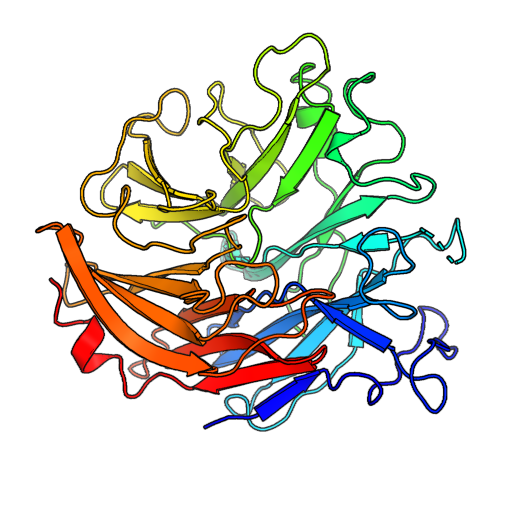71 ? 34.803 30.695 27.410 1.000 13.212 374 HIS AAA O 1
ATOM 6315 N N . LEU A 1 372 ? 32.846 30.176 28.396 1.000 12.357 375 LEU AAA N 1
ATOM 6316 C CA . LEU A 1 372 ? 33.399 28.962 29.009 1.000 12.644 375 LEU AAA CA 1
ATOM 6317 C C . LEU A 1 372 ? 34.027 27.999 28.017 1.000 12.217 375 LEU AAA C 1
ATOM 6318 O O . LEU A 1 372 ? 35.104 27.486 28.313 1.000 12.994 375 LEU AAA O 1
ATOM 6334 N N . PRO A 1 373 ? 33.466 27.750 26.810 1.000 13.091 376 PRO AAA N 1
ATOM 6335 C CA . PRO A 1 373 ? 34.150 26.803 25.913 1.000 13.457 376 PRO AAA CA 1
ATOM 6336 C C . PRO A 1 373 ? 35.563 27.268 25.544 1.000 12.933 376 PRO AAA C 1
ATOM 6337 O O . PRO A 1 373 ? 36.486 26.469 25.386 1.000 14.028 376 PRO AAA O 1
ATOM 6348 N N . VAL A 1 374 ? 35.723 28.587 25.348 1.000 12.473 377 VAL AAA N 1
ATOM 6349 C CA . VAL A 1 374 ? 37.026 29.131 24.989 1.000 12.933 377 VAL AAA CA 1
ATOM 6350 C C . VAL A 1 374 ? 37.985 28.975 26.162 1.000 12.909 377 VAL AAA C 1
ATOM 6351 O O . VAL A 1 374 ? 39.112 28.502 26.011 1.000 14.012 377 VAL AAA O 1
ATOM 6364 N N . ILE A 1 375 ? 37.558 29.358 27.357 1.000 12.638 378 ILE AAA N 1
ATOM 6365 C CA . ILE A 1 375 ? 38.438 29.220 28.530 1.000 12.628 378 ILE AAA CA 1
ATOM 6366 C C . ILE A 1 375 ? 38.820 27.742 28.746 1.000 12.920 378 ILE AAA C 1
ATOM 6367 O O . ILE A 1 375 ? 39.997 27.438 28.963 1.000 13.839 378 ILE AAA O 1
ATOM 6383 N N . LYS A 1 376 ? 37.835 26.857 28.714 1.000 14.175 379 LYS AAA N 1
ATOM 6384 C CA . LYS A 1 376 ? 38.044 25.446 29.064 1.000 15.065 379 LYS AAA CA 1
ATOM 6385 C C . LYS A 1 376 ? 39.019 24.778 28.057 1.000 16.065 379 LYS AAA C 1
ATOM 6386 O O . LYS A 1 376 ? 39.663 23.783 28.403 1.000 18.097 379 LYS AAA O 1
ATOM 6421 N N A SER A 1 377 ? 38.964 25.228 26.861 0.900 15.689 380 SER AAA N 1
ATOM 6422 N N B SER A 1 377 ? 39.506 25.482 26.894 0.100 11.307 380 SER AAA N 1
ATOM 6423 C CA A SER A 1 377 ? 39.835 24.620 25.875 0.900 16.102 380 SER AAA CA 1
ATOM 6424 C CA B SER A 1 377 ? 40.495 25.068 25.784 0.100 10.022 380 SER AAA CA 1
ATOM 6425 C C A SER A 1 377 ? 41.286 25.027 26.063 0.900 14.836 380 SER AAA C 1
ATOM 6426 C C B SER A 1 377 ? 42.014 25.433 26.011 0.100 7.530 380 SER AAA C 1
ATOM 6427 O O A SER A 1 377 ? 42.215 24.507 25.384 0.900 16.418 380 SER AAA O 1
ATOM 6428 O O B SER A 1 377 ? 42.979 24.919 25.317 0.100 7.925 380 SER AAA O 1
ATOM 6443 N N A TYR A 1 378 ? 41.589 25.921 26.998 0.610 11.986 381 TYR AAA N 1
ATOM 6444 N N B TYR A 1 378 ? 42.286 26.254 27.006 0.390 12.536 381 TYR AAA N 1
ATOM 6445 C CA A TYR A 1 378 ? 42.952 26.524 27.095 0.610 12.004 381 TYR AAA CA 1
ATOM 6446 C CA B TYR A 1 378 ? 43.673 26.520 27.438 0.390 13.854 381 TYR AAA CA 1
ATOM 6447 C C A TYR A 1 378 ? 43.805 25.725 28.105 0.610 12.254 381 TYR AAA C 1
ATOM 6448 C C B TYR A 1 378 ? 44.092 25.495 28.480 0.390 15.552 381 TYR AAA C 1
ATOM 6449 O O A TYR A 1 378 ? 44.144 26.204 29.186 0.610 12.788 381 TYR AAA O 1
ATOM 6450 O O B TYR A 1 378 ? 44.350 25.823 29.656 0.390 16.486 381 TYR AAA O 1
ATOM 6485 N N A ASN A 1 379 ? 44.079 24.485 27.704 0.580 12.291 382 ASN AAA N 1
ATOM 6486 N N B ASN A 1 379 ? 44.212 24.245 28.023 0.420 19.021 382 ASN AAA N 1
ATOM 6487 C CA A ASN A 1 379 ? 44.914 23.564 28.497 0.580 14.004 382 ASN AAA CA 1
ATOM 6488 C CA B ASN A 1 379 ? 44.461 23.063 28.880 0.420 18.460 382 ASN AAA CA 1
ATOM 6489 C C A ASN A 1 379 ? 45.792 22.767 27.551 0.580 15.997 382 ASN AAA C 1
ATOM 6490 C C B ASN A 1 379 ? 45.596 22.232 28.267 0.420 18.813 382 ASN AAA C 1
ATOM 6491 O O A ASN A 1 379 ? 46.641 22.037 28.100 0.580 18.434 382 ASN AAA O 1
ATOM 6492 O O B ASN A 1 379 ? 45.699 21.071 28.651 0.420 23.348 382 ASN AAA O 1
#